Protein 8R2W (pdb70)

Sequence (580 aa):
KLPYPESADVITANMLKLTDLTPDDRKRFLLKNLVTHLHQFVRETSLTTQEWEETIFFLTATGQKCTPLRQEFILLSDVLGVSALVDAINNPPVHGGTESSVLGPFYTDDSPDLQNGDDSIASEDKGDYMYVEGRVLSTDGTPVPNATIETWETDGHGFYDTQYAVRDKPDCRGRVHADKDGHFGYRAVVPVAYPIPGDGPVGNLLLATGRHNMRPNHLHMMVEAPGFRKLTSAWYPEGDEWLESDAVFGVKKSLVVGLSEVRDEAEARKRGFPKGGSFKLLHRDIILVPEKLPYPESADVITANMLKLTDLTPDDRKRFLLKNLVTHLHQFVRETSLTTQEWEETIFFLTATGQKCTPLRQEFILLSDVLGVSALVDAINNPPVHGGTESSVLGPFYTDDSPDLQNGDSIASEDKGDYMYVEGRVLSTDGTPVPNATIETWETDGHGFYDTQYAVRDKPDCRGRVHADKDGHFGYRAVVPVAYPIPGDGPVGNLLLATGRHNMRPNHLHMMVEAPGFRKLTSAWYPEGDEWLESDAVFGVKKSLVVGLSEVRDEAEARKRGFPKGGSFKLLHRRDIILVPE

Secondary structure (DSSP, 8-state):
-PPP--SHHHHHHHHHHHGGG--SHHHHHHHHHHHHHHHHHHHHHT--HHHHHHHHHHHHHHHHH-BTTB-HHHHHHHHTTHHHHHHHHHS-S-SSPPPP----S---S---EEETT-BSS-SSSSSEEEEEEEEEETTS-B-SS-EEEEE---TTS--GGGSS--SS--SEEEEE--TTSEEEEEEE----EEPP-SSHHHHHHHHTT---EE---EEEEEE-TTB--EEEEEEETT-TTGGG-TT----GGGEE--EEEE-HHHHHHTT-TT-SEEEEEE--EEE-B-/------SHHHHHHHHHHHHTT--SHHHHHHHHHHHHHHHHHHHHHT--HHHHHHHHHHHHHHHHH-BTTB-HHHHHHHHTTHHHHHHHHHS-GGG-SPPP----TT--S-PPEEETT-BSS-TTSSSEEEEEEEEEETTS-B-TT-EEEEE---TTS--GGG-S--SS--SEEEEE--TTSEEEEEEE----EEPP-SSHHHHHHHHTT---EE---EEEEEE-TTB--EEEEEEETT-TTGGG-TT----GGGEE--EEE--HHHHHHTT-TT-S-EEEEE--EEE-B-

InterPro domains:
  IPR000627 Intradiol ring-cleavage dioxygenase, C-terminal [PF00775] (122-284)
  IPR007535 Catechol dioxygenase, N-terminal [PF04444] (42-113)
  IPR015889 Intradiol ring-cleavage dioxygenase, core [G3DSA:2.60.130.10] (23-324)
  IPR015889 Intradiol ring-cleavage dioxygenase, core [SSF49482] (28-308)
  IPR050770 Intradiol Ring-Cleavage Dioxygenase [PTHR33711] (30-312)

B-factor: mean 27.16, std 9.6, range [2.27, 87.19]

Radius of gyration: 29.45 Å; Cα contacts (8 Å, |Δi|>4): 1313; chains: 2; bounding box: 53×75×87 Å

Structure (mmCIF, N/CA/C/O backbone):
data_8R2W
#
_entry.id   8R2W
#
_cell.length_a   177.362
_cell.length_b   54.118
_cell.length_c   69.486
_cell.angle_alpha   90.000
_cell.angle_beta   108.385
_cell.angle_gamma   90.000
#
_symmetry.space_group_name_H-M   'C 1 2 1'
#
loop_
_entity.id
_entity.type
_entity.pdbx_description
1 polymer 'Hydroxyquinol 1,2-dioxygenase'
2 non-polymer PHOSPHATIDYLETHANOLAMINE
3 non-polymer 'FE (III) ION'
4 non-polymer 2-AMINO-2-HYDROXYMETHYL-PROPANE-1,3-DIOL
5 water water
#
loop_
_atom_site.group_PDB
_atom_site.id
_atom_site.type_symbol
_atom_site.label_atom_id
_atom_site.label_alt_id
_atom_site.label_comp_id
_atom_site.label_asym_id
_atom_site.label_entity_id
_atom_site.label_seq_id
_atom_site.pdbx_PDB_ins_code
_atom_site.Cartn_x
_atom_site.Cartn_y
_atom_site.Cartn_z
_atom_site.occupancy
_atom_site.B_iso_or_equiv
_atom_site.auth_seq_id
_atom_site.auth_comp_id
_atom_site.auth_asym_id
_atom_site.auth_atom_id
_atom_site.pdbx_PDB_model_num
ATOM 1 N N . LYS A 1 20 ? 58.533 7.321 64.945 1.000 61.465 20 LYS A N 1
ATOM 2 C CA . LYS A 1 20 ? 58.767 6.499 63.724 1.000 61.645 20 LYS A CA 1
ATOM 3 C C . LYS A 1 20 ? 60.028 7.029 63.028 1.000 55.067 20 LYS A C 1
ATOM 4 O O . LYS A 1 20 ? 61.117 6.804 63.557 1.000 61.441 20 LYS A O 1
ATOM 10 N N . LEU A 1 21 ? 59.912 7.781 61.912 1.000 39.752 21 LEU A N 1
ATOM 11 C CA . LEU A 1 21 ? 61.018 7.884 60.962 1.000 34.331 21 LEU A CA 1
ATOM 12 C C . LEU A 1 21 ? 61.865 9.138 61.225 1.000 31.764 21 LEU A C 1
ATOM 13 O O . LEU A 1 21 ? 61.365 10.227 61.569 1.000 30.129 21 LEU A O 1
ATOM 18 N N . PRO A 1 22 ? 63.193 9.039 60.992 1.000 29.247 22 PRO A N 1
ATOM 19 C CA . PRO A 1 22 ? 64.087 10.175 61.190 1.000 27.867 22 PRO A CA 1
ATOM 20 C C . PRO A 1 22 ? 63.760 11.298 60.214 1.000 26.656 22 PRO A C 1
ATOM 21 O O . PRO A 1 22 ? 63.133 11.090 59.165 1.000 25.116 22 PRO A O 1
ATOM 25 N N . TYR A 1 23 ? 64.161 12.520 60.559 1.000 27.442 23 TYR A N 1
ATOM 26 C CA . TYR A 1 23 ? 63.962 13.625 59.641 1.000 27.490 23 TYR A CA 1
ATOM 27 C C . TYR A 1 23 ? 64.747 13.353 58.365 1.000 25.588 23 TYR A C 1
ATOM 28 O O . TYR A 1 23 ? 65.869 12.861 58.405 1.000 27.142 23 TYR A O 1
ATOM 37 N N . PRO A 1 24 ? 64.160 13.682 57.192 1.000 25.509 24 PRO A N 1
ATOM 38 C CA . PRO A 1 24 ? 64.804 13.419 55.902 1.000 25.735 24 PRO A CA 1
ATOM 39 C C . PRO A 1 24 ? 65.941 14.399 55.626 1.000 25.905 24 PRO A C 1
ATOM 40 O O . PRO A 1 24 ? 65.865 15.257 54.760 1.000 26.659 24 PRO A O 1
ATOM 44 N N . GLU A 1 25 ? 67.035 14.222 56.365 1.000 27.703 25 GLU A N 1
ATOM 45 C CA . GLU A 1 25 ? 68.148 15.164 56.386 1.000 28.916 25 GLU A CA 1
ATOM 46 C C . GLU A 1 25 ? 69.105 14.958 55.211 1.000 31.018 25 GLU A C 1
ATOM 47 O O . GLU A 1 25 ? 69.876 15.865 54.893 1.000 35.470 25 GLU A O 1
ATOM 53 N N . SER A 1 26 ? 69.132 13.756 54.627 1.000 29.263 26 SER A N 1
ATOM 54 C CA . SER A 1 26 ? 70.095 13.387 53.592 1.000 24.545 26 SER A CA 1
ATOM 55 C C . SER A 1 26 ? 69.371 12.570 52.528 1.000 23.653 26 SER A C 1
ATOM 56 O O . SER A 1 26 ? 68.294 12.051 52.770 1.000 21.494 26 SER A O 1
ATOM 59 N N . ALA A 1 27 ? 70.039 12.376 51.404 1.000 23.956 27 ALA A N 1
ATOM 60 C CA . ALA A 1 27 ? 69.494 11.619 50.290 1.000 22.432 27 ALA A CA 1
ATOM 61 C C . ALA A 1 27 ? 69.234 10.175 50.705 1.000 22.976 27 ALA A C 1
ATOM 62 O O . ALA A 1 27 ? 68.211 9.591 50.404 1.000 23.161 27 ALA A O 1
ATOM 64 N N . ASP A 1 28 ? 70.193 9.573 51.429 1.000 22.973 28 ASP A N 1
ATOM 65 C CA . ASP A 1 28 ? 70.036 8.208 51.883 1.000 23.380 28 ASP A CA 1
ATOM 66 C C . ASP A 1 28 ? 68.786 8.058 52.743 1.000 22.962 28 ASP A C 1
ATOM 67 O O . ASP A 1 28 ? 68.073 7.068 52.604 1.000 21.637 28 ASP A O 1
ATOM 72 N N . VAL A 1 29 ? 68.566 8.983 53.683 1.000 22.266 29 VAL A N 1
ATOM 73 C CA . VAL A 1 29 ? 67.418 8.899 54.581 1.000 21.584 29 VAL A CA 1
ATOM 74 C C . VAL A 1 29 ? 66.111 9.118 53.801 1.000 20.055 29 VAL A C 1
ATOM 75 O O . VAL A 1 29 ? 65.090 8.512 54.113 1.000 22.208 29 VAL A O 1
ATOM 79 N N . ILE A 1 30 ? 66.086 10.03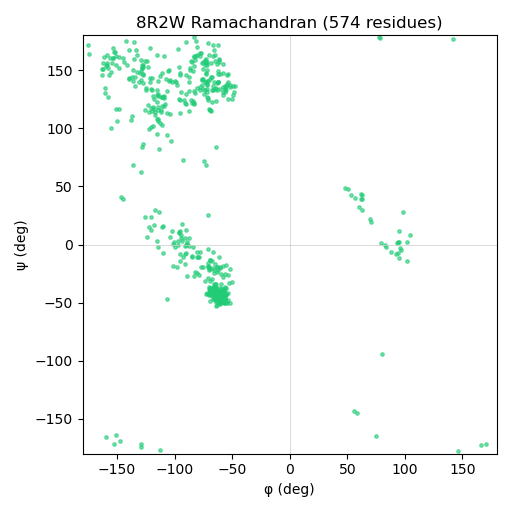1 52.832 1.000 20.256 30 ILE A N 1
ATOM 80 C CA . ILE A 1 30 ? 64.870 10.275 52.045 1.000 18.879 30 ILE A CA 1
ATOM 81 C C . ILE A 1 30 ? 64.427 8.967 51.377 1.000 19.846 30 ILE A C 1
ATOM 82 O O . ILE A 1 30 ? 63.258 8.547 51.487 1.000 18.938 30 ILE A O 1
ATOM 87 N N . THR A 1 31 ? 65.378 8.309 50.710 1.000 19.264 31 THR A N 1
ATOM 88 C CA . THR A 1 31 ? 65.101 7.048 50.026 1.000 20.805 31 THR A CA 1
ATOM 89 C C . THR A 1 31 ? 64.680 5.974 51.015 1.000 21.203 31 THR A C 1
ATOM 90 O O . THR A 1 31 ? 63.685 5.281 50.815 1.000 21.490 31 THR A O 1
ATOM 94 N N . ALA A 1 32 ? 65.413 5.816 52.125 1.000 21.217 32 ALA A N 1
ATOM 95 C CA . ALA A 1 32 ? 65.062 4.790 53.094 1.000 21.998 32 ALA A CA 1
ATOM 96 C C . ALA A 1 32 ? 63.675 5.021 53.680 1.000 21.542 32 ALA A C 1
ATOM 97 O O . ALA A 1 32 ? 62.910 4.076 53.877 1.000 21.951 32 ALA A O 1
ATOM 99 N N . ASN A 1 33 ? 63.353 6.288 53.987 1.000 20.858 33 ASN A N 1
ATOM 100 C CA . ASN A 1 33 ? 62.040 6.612 54.513 1.000 19.436 33 ASN A CA 1
ATOM 101 C C . ASN A 1 33 ? 60.927 6.295 53.503 1.000 19.608 33 ASN A C 1
ATOM 102 O O . ASN A 1 33 ? 59.904 5.737 53.882 1.000 21.391 33 ASN A O 1
ATOM 107 N N . MET A 1 34 ? 61.082 6.720 52.259 1.000 19.119 34 MET A N 1
ATOM 108 C CA . MET A 1 34 ? 60.072 6.453 51.238 1.000 18.944 34 MET A CA 1
ATOM 109 C C . MET A 1 34 ? 59.900 4.939 51.036 1.000 19.789 34 MET A C 1
ATOM 110 O O . MET A 1 34 ? 58.778 4.448 50.956 1.000 21.242 34 MET A O 1
ATOM 115 N N . LEU A 1 35 ? 61.010 4.203 51.022 1.000 21.341 35 LEU A N 1
ATOM 116 C CA . LEU A 1 35 ? 60.898 2.760 50.833 1.000 22.309 35 LEU A CA 1
ATOM 117 C C . LEU A 1 35 ? 60.183 2.157 52.035 1.000 21.440 35 LEU A C 1
ATOM 118 O O . LEU A 1 35 ? 59.363 1.250 51.896 1.000 23.943 35 LEU A O 1
ATOM 123 N N . LYS A 1 36 ? 60.501 2.617 53.250 1.000 21.664 36 LYS A N 1
ATOM 124 C CA . LYS A 1 36 ? 59.804 2.102 54.425 1.000 22.393 36 LYS A CA 1
ATOM 125 C C . LYS A 1 36 ? 58.293 2.353 54.313 1.000 23.019 36 LYS A C 1
ATOM 126 O O . LYS A 1 36 ? 57.462 1.516 54.631 1.000 22.175 36 LYS A O 1
ATOM 132 N N . LEU A 1 37 ? 57.898 3.527 53.824 1.000 20.894 37 LEU A N 1
ATOM 133 C CA . LEU A 1 37 ? 56.482 3.866 53.742 1.000 23.083 37 LEU A CA 1
ATOM 134 C C . LEU A 1 37 ? 55.719 3.000 52.731 1.000 21.940 37 LEU A C 1
ATOM 135 O O . LEU A 1 37 ? 54.496 2.889 52.861 1.000 23.483 37 LEU A O 1
ATOM 140 N N . THR A 1 38 ? 56.412 2.368 51.776 1.000 23.150 38 THR A N 1
ATOM 141 C CA . THR A 1 38 ? 55.752 1.473 50.825 1.000 23.104 38 THR A CA 1
ATOM 142 C C . THR A 1 38 ? 55.029 0.351 51.573 1.000 22.151 38 THR A C 1
ATOM 143 O O . THR A 1 38 ? 54.038 -0.178 51.068 1.000 22.389 38 THR A O 1
ATOM 147 N N . ASP A 1 39 ? 55.518 -0.017 52.769 1.000 22.163 39 ASP A N 1
ATOM 148 C CA . ASP A 1 39 ? 54.901 -1.049 53.582 1.000 23.414 39 ASP A CA 1
ATOM 149 C C . ASP A 1 39 ? 53.412 -0.782 53.818 1.000 23.681 39 ASP A C 1
ATOM 150 O O . ASP A 1 39 ? 52.666 -1.699 54.129 1.000 25.905 39 ASP A O 1
ATOM 155 N N . LEU A 1 40 ? 52.986 0.488 53.767 1.000 22.160 40 LEU A N 1
ATOM 156 C CA . LEU A 1 40 ? 51.611 0.829 54.108 1.000 22.294 40 LEU A CA 1
ATOM 157 C C . LEU A 1 40 ? 50.638 0.546 52.974 1.000 21.475 40 LEU A C 1
ATOM 158 O O . LEU A 1 40 ? 49.438 0.659 53.200 1.000 22.813 40 LEU A O 1
ATOM 163 N N . THR A 1 41 ? 51.133 0.244 51.776 1.000 20.600 41 THR A N 1
ATOM 164 C CA . THR A 1 41 ? 50.285 -0.016 50.627 1.000 20.621 41 THR A CA 1
ATOM 165 C C . THR A 1 41 ? 49.556 -1.351 50.817 1.000 24.196 41 THR A C 1
ATOM 166 O O . THR A 1 41 ? 50.203 -2.382 50.987 1.000 23.507 41 THR A O 1
ATOM 170 N N . PRO A 1 42 ? 48.210 -1.392 50.902 1.000 23.294 42 PRO A N 1
ATOM 171 C CA . PRO A 1 42 ? 47.557 -2.654 51.262 1.000 25.160 42 PRO A CA 1
ATOM 172 C C . PRO A 1 42 ? 47.606 -3.741 50.181 1.000 24.593 42 PRO A C 1
ATOM 173 O O . PRO A 1 42 ? 47.733 -4.925 50.539 1.000 24.986 42 PRO A O 1
ATOM 177 N N . ASP A 1 43 ? 47.389 -3.390 48.922 1.000 22.709 43 ASP A N 1
ATOM 178 C CA . ASP A 1 43 ? 47.355 -4.354 47.830 1.000 22.543 43 ASP A CA 1
ATOM 179 C C . ASP A 1 43 ? 48.767 -4.885 47.563 1.000 21.545 43 ASP A C 1
ATOM 180 O O . ASP A 1 43 ? 49.670 -4.111 47.296 1.000 21.364 43 ASP A O 1
ATOM 185 N N . ASP A 1 44 ? 48.929 -6.235 47.568 1.000 21.518 44 ASP A N 1
ATOM 186 C CA . ASP A 1 44 ? 50.263 -6.800 47.398 1.000 21.599 44 ASP A CA 1
ATOM 187 C C . ASP A 1 44 ? 50.911 -6.357 46.087 1.000 20.284 44 ASP A C 1
ATOM 188 O O . ASP A 1 44 ? 52.098 -6.009 46.063 1.000 20.078 44 ASP A O 1
ATOM 193 N N . ARG A 1 45 ? 50.180 -6.419 44.967 1.000 18.971 45 ARG A N 1
ATOM 194 C CA . ARG A 1 45 ? 50.752 -6.109 43.674 1.000 19.434 45 ARG A CA 1
ATOM 195 C C . ARG A 1 45 ? 51.120 -4.621 43.619 1.000 19.586 45 ARG A C 1
ATOM 196 O O . ARG A 1 45 ? 52.177 -4.266 43.108 1.000 19.877 45 ARG A O 1
ATOM 204 N N . LYS A 1 46 ? 50.226 -3.743 44.114 1.000 18.738 46 LYS A N 1
ATOM 205 C CA . LYS A 1 46 ? 50.505 -2.304 44.041 1.000 18.711 46 LYS A CA 1
ATOM 206 C C . LYS A 1 46 ? 51.728 -1.963 44.909 1.000 18.079 46 LYS A C 1
ATOM 207 O O . LYS A 1 46 ? 52.528 -1.109 44.528 1.000 19.301 46 LYS A O 1
ATOM 213 N N . ARG A 1 47 ? 51.866 -2.634 46.043 1.000 18.165 47 ARG A N 1
ATOM 214 C CA . ARG A 1 47 ? 52.983 -2.425 46.941 1.000 18.672 47 ARG A CA 1
ATOM 215 C C . ARG A 1 47 ? 54.293 -2.767 46.210 1.000 20.116 47 ARG A C 1
ATOM 216 O O . ARG A 1 47 ? 55.299 -2.074 46.352 1.000 19.349 47 ARG A O 1
ATOM 224 N N . PHE A 1 48 ? 54.323 -3.947 45.561 1.000 19.438 48 PHE A N 1
ATOM 225 C CA . PHE A 1 48 ? 55.471 -4.358 44.767 1.000 19.139 48 PHE A CA 1
ATOM 226 C C . PHE A 1 48 ? 55.800 -3.361 43.662 1.000 18.235 48 PHE A C 1
ATOM 227 O O . PHE A 1 48 ? 56.956 -2.984 43.438 1.000 18.043 48 PHE A O 1
ATOM 235 N N . LEU A 1 49 ? 54.786 -2.913 42.910 1.000 17.338 49 LEU A N 1
ATOM 236 C CA . LEU A 1 49 ? 54.998 -1.914 41.876 1.000 17.653 49 LEU A CA 1
ATOM 237 C C . LEU A 1 49 ? 55.567 -0.616 42.449 1.000 17.082 49 LEU A C 1
ATOM 238 O O . LEU A 1 49 ? 56.525 -0.067 41.910 1.000 17.152 49 LEU A O 1
ATOM 243 N N . LEU A 1 50 ? 55.028 -0.174 43.579 1.000 17.067 50 LEU A N 1
ATOM 244 C CA . LEU A 1 50 ? 55.501 1.053 44.205 1.000 17.274 50 LEU A CA 1
ATOM 245 C C . LEU A 1 50 ? 56.952 0.912 44.700 1.000 16.988 50 LEU A C 1
ATOM 246 O O . LEU A 1 50 ? 57.763 1.830 44.482 1.000 16.509 50 LEU A O 1
ATOM 251 N N . LYS A 1 51 ? 57.266 -0.176 45.382 1.000 17.768 51 LYS A N 1
ATOM 252 C CA . LYS A 1 51 ? 58.647 -0.440 45.829 1.000 18.002 51 LYS A CA 1
ATOM 253 C C . LYS A 1 51 ? 59.600 -0.312 44.621 1.000 18.660 51 LYS A C 1
ATOM 254 O O . LYS A 1 51 ? 60.649 0.332 44.704 1.000 18.750 51 LYS A O 1
ATOM 260 N N . ASN A 1 52 ? 59.288 -0.971 43.503 1.000 18.426 52 ASN A N 1
ATOM 261 C CA . ASN A 1 52 ? 60.135 -0.977 42.322 1.000 18.531 52 ASN A CA 1
ATOM 262 C C . ASN A 1 52 ? 60.211 0.437 41.747 1.000 17.745 52 ASN A C 1
ATOM 263 O O . ASN A 1 52 ? 61.265 0.843 41.258 1.000 17.942 52 ASN A O 1
ATOM 268 N N . LEU A 1 53 ? 59.063 1.138 41.708 1.000 16.802 53 LEU A N 1
ATOM 269 C CA . LEU A 1 53 ? 59.039 2.485 41.151 1.000 16.510 53 LEU A CA 1
ATOM 270 C C . LEU A 1 53 ? 59.965 3.402 41.948 1.000 17.536 53 LEU A C 1
ATOM 271 O O . LEU A 1 53 ? 60.776 4.100 41.349 1.000 18.039 53 LEU A O 1
ATOM 276 N N . VAL A 1 54 ? 59.813 3.414 43.270 1.000 17.632 54 VAL A N 1
ATOM 277 C CA . VAL A 1 54 ? 60.641 4.284 44.119 1.000 17.505 54 VAL A CA 1
ATOM 278 C C . VAL A 1 54 ? 62.108 3.945 43.907 1.000 18.276 54 VAL A C 1
ATOM 279 O O . VAL A 1 54 ? 62.955 4.842 43.778 1.000 19.295 54 VAL A O 1
ATOM 283 N N . THR A 1 55 ? 62.427 2.646 43.905 1.000 16.903 55 THR A N 1
ATOM 284 C CA . THR A 1 55 ? 63.802 2.213 43.815 1.000 18.044 55 THR A CA 1
ATOM 285 C C . THR A 1 55 ? 64.416 2.791 42.541 1.000 18.245 55 THR A C 1
ATOM 286 O O . THR A 1 55 ? 65.504 3.396 42.566 1.000 18.298 55 THR A O 1
ATOM 290 N N . HIS A 1 56 ? 63.728 2.627 41.413 1.000 17.763 56 HIS A N 1
ATOM 291 C CA . HIS A 1 56 ? 64.242 3.102 40.154 1.000 17.822 56 HIS A CA 1
ATOM 292 C C . HIS A 1 56 ? 64.244 4.626 40.046 1.000 17.694 56 HIS A C 1
ATOM 293 O O . HIS A 1 56 ? 65.199 5.182 39.492 1.000 18.027 56 HIS A O 1
ATOM 300 N N . LEU A 1 57 ? 63.169 5.316 40.481 1.000 17.216 57 LEU A N 1
ATOM 301 C CA . LEU A 1 57 ? 63.140 6.779 40.423 1.000 17.561 57 LEU A CA 1
ATOM 302 C C . LEU A 1 57 ? 64.328 7.364 41.196 1.000 17.709 57 LEU A C 1
ATOM 303 O O . LEU A 1 57 ? 65.032 8.262 40.703 1.000 17.910 57 LEU A O 1
ATOM 308 N N . HIS A 1 58 ? 64.526 6.880 42.419 1.000 15.752 58 HIS A N 1
ATOM 309 C CA . HIS A 1 58 ? 65.562 7.418 43.286 1.000 16.249 58 HIS A CA 1
ATOM 310 C C . HIS A 1 58 ? 66.928 7.074 42.715 1.000 18.580 58 HIS A C 1
ATOM 311 O O . HIS A 1 58 ? 67.816 7.934 42.722 1.000 17.852 58 HIS A O 1
ATOM 318 N N . GLN A 1 59 ? 67.113 5.859 42.204 1.000 19.332 59 GLN A N 1
ATOM 319 C CA . GLN A 1 59 ? 68.414 5.512 41.608 1.000 18.802 59 GLN A CA 1
ATOM 320 C C . GLN A 1 59 ? 68.723 6.407 40.411 1.000 19.218 59 GLN A C 1
ATOM 321 O O . GLN A 1 59 ? 69.835 6.903 40.244 1.000 20.280 59 GLN A O 1
ATOM 327 N N . PHE A 1 60 ? 67.733 6.626 39.542 1.000 17.493 60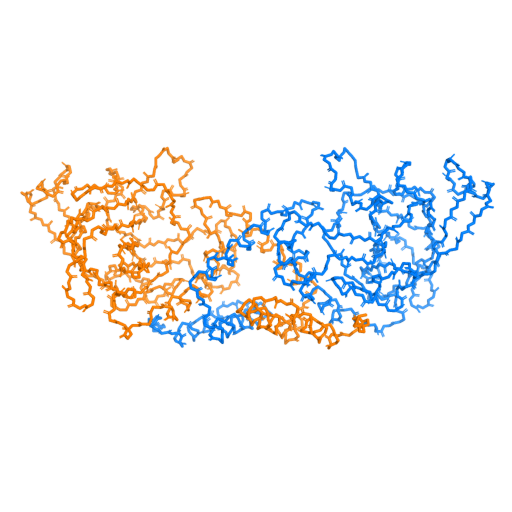 PHE A N 1
ATOM 328 C CA . PHE A 1 60 ? 67.912 7.488 38.389 1.000 17.368 60 PHE A CA 1
ATOM 329 C C . PHE A 1 60 ? 68.375 8.880 38.825 1.000 18.856 60 PHE A C 1
ATOM 330 O O . PHE A 1 60 ? 69.348 9.389 38.299 1.000 20.609 60 PHE A O 1
ATOM 338 N N . VAL A 1 61 ? 67.710 9.458 39.815 1.000 18.374 61 VAL A N 1
ATOM 339 C CA . VAL A 1 61 ? 68.070 10.806 40.261 1.000 18.382 61 VAL A CA 1
ATOM 340 C C . VAL A 1 61 ? 69.485 10.818 40.837 1.000 19.584 61 VAL A C 1
ATOM 341 O O . VAL A 1 61 ? 70.288 11.687 40.490 1.000 21.077 61 VAL A O 1
ATOM 345 N N . ARG A 1 62 ? 69.832 9.825 41.661 1.000 19.965 62 ARG A N 1
ATOM 346 C CA . ARG A 1 62 ? 71.158 9.787 42.261 1.000 21.931 62 ARG A CA 1
ATOM 347 C C . ARG A 1 62 ? 72.245 9.532 41.217 1.000 21.558 62 ARG A C 1
ATOM 348 O O . ARG A 1 62 ? 73.317 10.155 41.287 1.000 22.620 62 ARG A O 1
ATOM 356 N N . GLU A 1 63 ? 72.036 8.580 40.300 1.000 20.084 63 GLU A N 1
ATOM 357 C CA . GLU A 1 63 ? 73.026 8.211 39.297 1.000 19.492 63 GLU A CA 1
ATOM 358 C C . GLU A 1 63 ? 73.306 9.384 38.353 1.000 20.517 63 GLU A C 1
ATOM 359 O O . GLU A 1 63 ? 74.454 9.542 37.907 1.000 20.715 63 GLU A O 1
ATOM 365 N N . THR A 1 64 ? 72.270 10.165 38.027 1.000 20.134 64 THR A N 1
ATOM 366 C CA . THR A 1 64 ? 72.418 11.250 37.077 1.000 19.934 64 THR A CA 1
ATOM 367 C C . THR A 1 64 ? 72.746 12.580 37.756 1.000 18.987 64 THR A C 1
ATOM 368 O O . THR A 1 64 ? 73.121 13.516 37.042 1.000 19.501 64 THR A O 1
ATOM 372 N N . SER A 1 65 ? 72.639 12.677 39.098 1.000 17.961 65 SER A N 1
ATOM 373 C CA . SER A 1 65 ? 72.739 13.953 39.772 1.000 18.848 65 SER A CA 1
ATOM 374 C C . SER A 1 65 ? 71.855 15.005 39.094 1.000 18.404 65 SER A C 1
ATOM 375 O O . SER A 1 65 ? 72.269 16.125 38.799 1.000 19.360 65 SER A O 1
ATOM 378 N N . LEU A 1 66 ? 70.591 14.622 38.846 1.000 19.510 66 LEU A N 1
ATOM 379 C CA . LEU A 1 66 ? 69.643 15.496 38.175 1.000 19.164 66 LEU A CA 1
ATOM 380 C C . LEU A 1 66 ? 69.631 16.880 38.817 1.000 19.153 66 LEU A C 1
ATOM 381 O O . LEU A 1 66 ? 69.515 16.994 40.037 1.000 19.520 66 LEU A O 1
ATOM 386 N N . THR A 1 67 ? 69.782 17.908 37.981 1.000 19.028 67 THR A N 1
ATOM 387 C CA . THR A 1 67 ? 69.822 19.284 38.457 1.000 19.162 67 THR A CA 1
ATOM 388 C C . THR A 1 67 ? 68.412 19.816 38.721 1.000 20.931 67 THR A C 1
ATOM 389 O O . THR A 1 67 ? 67.404 19.319 38.197 1.000 19.529 67 THR A O 1
ATOM 393 N N . THR A 1 68 ? 68.385 20.907 39.483 1.000 20.327 68 THR A N 1
ATOM 394 C CA . THR A 1 68 ? 67.126 21.592 39.740 1.000 22.234 68 THR A CA 1
ATOM 395 C C . THR A 1 68 ? 66.462 21.973 38.418 1.000 19.694 68 THR A C 1
ATOM 396 O O . THR A 1 68 ? 65.262 21.725 38.195 1.000 21.398 68 THR A O 1
ATOM 400 N N . GLN A 1 69 ? 67.237 22.554 37.491 1.000 20.529 69 GLN A N 1
ATOM 401 C CA . GLN A 1 69 ? 66.691 22.991 36.219 1.000 21.909 69 GLN A CA 1
ATOM 402 C C . GLN A 1 69 ? 66.186 21.802 35.387 1.000 19.305 69 GLN A C 1
ATOM 403 O O . GLN A 1 69 ? 65.163 21.874 34.713 1.000 19.987 69 GLN A O 1
ATOM 409 N N . GLU A 1 70 ? 66.911 20.681 35.376 1.000 19.187 70 GLU A N 1
ATOM 410 C CA . GLU A 1 70 ? 66.477 19.493 34.661 1.000 18.678 70 GLU A CA 1
ATOM 411 C C . GLU A 1 70 ? 65.185 18.950 35.260 1.000 18.049 70 GLU A C 1
ATOM 412 O O . GLU A 1 70 ? 64.297 18.509 34.547 1.000 19.233 70 GLU A O 1
ATOM 418 N N . TRP A 1 71 ? 65.040 18.989 36.578 1.000 17.775 71 TRP A N 1
ATOM 419 C CA . TRP A 1 71 ? 63.801 18.590 37.237 1.000 18.058 71 TRP A CA 1
ATOM 420 C C . TRP A 1 71 ? 62.654 19.496 36.792 1.000 18.440 71 TRP A C 1
ATOM 421 O O . TRP A 1 71 ? 61.605 18.985 36.402 1.000 18.535 71 TRP A O 1
ATOM 432 N N . GLU A 1 72 ? 62.860 20.835 36.826 1.000 19.107 72 GLU A N 1
ATOM 433 C CA . GLU A 1 72 ? 61.835 21.774 36.391 1.000 19.000 72 GLU A CA 1
ATOM 434 C C . GLU A 1 72 ? 61.403 21.461 34.952 1.000 20.312 72 GLU A C 1
ATOM 435 O O . GLU A 1 72 ? 60.205 21.452 34.631 1.000 19.357 72 GLU A O 1
ATOM 441 N N . GLU A 1 73 ? 62.379 21.203 34.089 1.000 19.270 73 GLU A N 1
ATOM 442 C CA . GLU A 1 73 ? 62.119 20.990 32.673 1.000 20.608 73 GLU A CA 1
ATOM 443 C C . GLU A 1 73 ? 61.309 19.717 32.493 1.000 19.805 73 GLU A C 1
ATOM 444 O O . GLU A 1 73 ? 60.471 19.626 31.588 1.000 19.777 73 GLU A O 1
ATOM 450 N N . THR A 1 74 ? 61.555 18.731 33.349 1.000 18.449 74 THR A N 1
ATOM 451 C CA . THR A 1 74 ? 60.872 17.450 33.290 1.000 17.952 74 THR A CA 1
ATOM 452 C C . THR A 1 74 ? 59.429 17.604 33.744 1.000 16.712 74 THR A C 1
ATOM 453 O O . THR A 1 74 ? 58.512 17.128 33.090 1.000 18.028 74 THR A O 1
ATOM 457 N N . ILE A 1 75 ? 59.225 18.375 34.806 1.000 18.550 75 ILE A N 1
ATOM 458 C CA . ILE A 1 75 ? 57.879 18.713 35.259 1.000 18.269 75 ILE A CA 1
ATOM 459 C C . ILE A 1 75 ? 57.102 19.396 34.130 1.000 18.390 75 ILE A C 1
ATOM 460 O O . ILE A 1 75 ? 55.941 19.078 33.858 1.000 17.821 75 ILE A O 1
ATOM 465 N N . PHE A 1 76 ? 57.710 20.387 33.486 1.000 17.963 76 PHE A N 1
ATOM 466 C CA . PHE A 1 76 ? 57.070 21.112 32.409 1.000 19.217 76 PHE A CA 1
ATOM 467 C C . PHE A 1 76 ? 56.701 20.165 31.270 1.000 18.612 76 PHE A C 1
ATOM 468 O O . PHE A 1 76 ? 55.609 20.221 30.710 1.000 18.584 76 PHE A O 1
ATOM 476 N N . PHE A 1 77 ? 57.644 19.291 30.891 1.000 18.063 77 PHE A N 1
ATOM 477 C CA . PHE A 1 77 ? 57.420 18.385 29.762 1.000 17.195 77 PHE A CA 1
ATOM 478 C C . PHE A 1 77 ? 56.259 17.434 30.066 1.000 15.816 77 PHE A C 1
ATOM 479 O O . PHE A 1 77 ? 55.397 17.212 29.215 1.000 17.752 77 PHE A O 1
ATOM 487 N N . LEU A 1 78 ? 56.246 16.835 31.252 1.000 15.984 78 LEU A N 1
ATOM 488 C CA . LEU A 1 78 ? 55.218 15.876 31.594 1.000 15.888 78 LEU A CA 1
ATOM 489 C C . LEU A 1 78 ? 53.858 16.582 31.663 1.000 15.897 78 LEU A C 1
ATOM 490 O O . LEU A 1 78 ? 52.849 15.995 31.259 1.000 16.373 78 LEU A O 1
ATOM 495 N N . THR A 1 79 ? 53.834 17.800 32.224 1.000 15.802 79 THR A N 1
ATOM 496 C CA . THR A 1 79 ? 52.606 18.570 32.286 1.000 16.170 79 THR A CA 1
ATOM 497 C C . THR A 1 79 ? 52.053 18.835 30.890 1.000 17.279 79 THR A C 1
ATOM 498 O O . THR A 1 79 ? 50.865 18.590 30.601 1.000 18.354 79 THR A O 1
ATOM 502 N N . ALA A 1 80 ? 52.939 19.317 30.002 1.000 17.830 80 ALA A N 1
ATOM 503 C CA . ALA A 1 80 ? 52.547 19.601 28.632 1.000 17.693 80 ALA A CA 1
ATOM 504 C C . ALA A 1 80 ? 52.052 18.346 27.915 1.000 18.276 80 ALA A C 1
ATOM 505 O O . ALA A 1 80 ? 51.117 18.418 27.103 1.000 18.723 80 ALA A O 1
ATOM 507 N N . THR A 1 81 ? 52.687 17.220 28.191 1.000 16.456 81 THR A N 1
ATOM 508 C CA . THR A 1 81 ? 52.299 15.950 27.579 1.000 16.492 81 THR A CA 1
ATOM 509 C C . THR A 1 81 ? 50.855 15.629 27.976 1.000 17.457 81 THR A C 1
ATOM 510 O O . THR A 1 81 ? 50.022 15.317 27.123 1.000 18.741 81 THR A O 1
ATOM 514 N N . GLY A 1 82 ? 50.543 15.691 29.292 1.000 17.874 82 GLY A N 1
ATOM 515 C CA . GLY A 1 82 ? 49.182 15.404 29.730 1.000 17.598 82 GLY A CA 1
ATOM 516 C C . GLY A 1 82 ? 48.181 16.394 29.142 1.000 17.613 82 GLY A C 1
ATOM 517 O O . GLY A 1 82 ? 47.062 15.997 28.714 1.000 17.965 82 GLY A O 1
ATOM 518 N N . GLN A 1 83 ? 48.537 17.674 29.092 1.000 17.068 83 GLN A N 1
ATOM 519 C CA . GLN A 1 83 ? 47.641 18.706 28.583 1.000 19.383 83 GLN A CA 1
ATOM 520 C C . GLN A 1 83 ? 47.408 18.594 27.074 1.000 20.316 83 GLN A C 1
ATOM 521 O O . GLN A 1 83 ? 46.434 19.161 26.553 1.000 21.983 83 GLN A O 1
ATOM 527 N N . LYS A 1 84 ? 48.314 17.926 26.351 1.000 18.012 84 LYS A N 1
ATOM 528 C CA . LYS A 1 84 ? 48.156 17.716 24.916 1.000 19.534 84 LYS A CA 1
ATOM 529 C C . LYS A 1 84 ? 47.143 16.622 24.630 1.000 19.878 84 LYS A C 1
ATOM 530 O O . LYS A 1 84 ? 46.642 16.531 23.508 1.000 22.288 84 LYS A O 1
ATOM 536 N N . CYS A 1 85 ? 46.857 15.764 25.610 1.000 19.439 85 CYS A N 1
ATOM 537 C CA . CYS A 1 85 ? 45.992 14.612 25.416 1.000 19.144 85 CYS A CA 1
ATOM 538 C C . CYS A 1 85 ? 44.533 15.048 25.293 1.000 19.722 85 CYS A C 1
ATOM 539 O O . CYS A 1 85 ? 44.078 15.912 26.016 1.000 21.494 85 CYS A O 1
ATOM 542 N N . THR A 1 86 ? 43.823 14.386 24.361 1.000 22.522 86 THR A N 1
ATOM 543 C CA . THR A 1 86 ? 42.378 14.561 24.177 1.000 24.587 86 THR A CA 1
ATOM 544 C C . THR A 1 86 ? 41.756 13.181 24.008 1.000 24.551 86 THR A C 1
ATOM 545 O O . THR A 1 86 ? 42.483 12.198 23.937 1.000 24.727 86 THR A O 1
ATOM 549 N N . PRO A 1 87 ? 40.398 13.057 23.936 1.000 27.008 87 PRO A N 1
ATOM 550 C CA . PRO A 1 87 ? 39.766 11.754 23.728 1.000 30.498 87 PRO A CA 1
ATOM 551 C C . PRO A 1 87 ? 40.212 11.050 22.448 1.000 30.048 87 PRO A C 1
ATOM 552 O O . PRO A 1 87 ? 40.024 9.831 22.315 1.000 33.421 87 PRO A O 1
ATOM 556 N N . LEU A 1 88 ? 40.791 11.833 21.533 1.000 29.321 88 LEU A N 1
ATOM 557 C CA . LEU A 1 88 ? 41.194 11.328 20.231 1.000 29.800 88 LEU A CA 1
ATOM 558 C C . LEU A 1 88 ? 42.702 11.321 19.977 1.000 28.942 88 LEU A C 1
ATOM 559 O O . LEU A 1 88 ? 43.122 10.754 18.962 1.000 28.719 88 LEU A O 1
ATOM 564 N N . ARG A 1 89 ? 43.528 11.802 20.924 1.000 23.772 89 ARG A N 1
ATOM 565 C CA . ARG A 1 89 ? 44.973 11.815 20.716 1.000 22.953 89 ARG A CA 1
ATOM 566 C C . ARG A 1 89 ? 45.652 11.637 22.072 1.000 19.830 89 ARG A C 1
ATOM 567 O O . ARG A 1 89 ? 45.521 12.517 22.929 1.000 18.779 89 ARG A O 1
ATOM 575 N N . GLN A 1 90 ? 46.375 10.527 22.204 1.000 21.519 90 GLN A N 1
ATOM 576 C CA . GLN A 1 90 ? 46.954 10.168 23.482 1.000 18.153 90 GLN A CA 1
ATOM 577 C C . GLN A 1 90 ? 48.464 10.418 23.409 1.000 16.786 90 GLN A C 1
ATOM 578 O O . GLN A 1 90 ? 49.214 9.533 23.023 1.000 17.922 90 GLN A O 1
ATOM 584 N N . GLU A 1 91 ? 48.891 11.607 23.855 1.000 17.837 91 GLU A N 1
ATOM 585 C CA . GLU A 1 91 ? 50.292 12.010 23.784 1.000 18.631 91 GLU A CA 1
ATOM 586 C C . GLU A 1 91 ? 51.123 11.213 24.784 1.000 17.085 91 GLU A C 1
ATOM 587 O O . GLU A 1 91 ? 52.294 10.931 24.501 1.000 18.582 91 GLU A O 1
ATOM 593 N N . PHE A 1 92 ? 50.541 10.767 25.907 1.000 17.794 92 PHE A N 1
ATOM 594 C CA . PHE A 1 92 ? 51.273 9.899 26.832 1.000 15.939 92 PHE A CA 1
ATOM 595 C C . PHE A 1 92 ? 51.486 8.500 26.232 1.000 17.838 92 PHE A C 1
ATOM 596 O O . PHE A 1 92 ? 52.548 7.910 26.372 1.000 16.088 92 PHE A O 1
ATOM 604 N N . ILE A 1 93 ? 50.510 7.967 25.478 1.000 16.027 93 ILE A N 1
ATOM 605 C CA . ILE A 1 93 ? 50.798 6.727 24.742 1.000 16.899 93 ILE A CA 1
ATOM 606 C C . ILE A 1 93 ? 51.927 6.965 23.753 1.000 17.163 93 ILE A C 1
ATOM 607 O O . ILE A 1 93 ? 52.833 6.124 23.638 1.000 17.770 93 ILE A O 1
ATOM 612 N N . LEU A 1 94 ? 51.877 8.062 23.003 1.000 16.857 94 LEU A N 1
ATOM 613 C CA . LEU A 1 94 ? 52.915 8.319 22.031 1.000 18.247 94 LEU A CA 1
ATOM 614 C C . LEU A 1 94 ? 54.301 8.403 22.690 1.000 15.808 94 LEU A C 1
ATOM 615 O O . LEU A 1 94 ? 55.270 7.941 22.100 1.000 17.665 94 LEU A O 1
ATOM 620 N N . LEU A 1 95 ? 54.382 9.046 23.859 1.000 16.013 95 LEU A N 1
ATOM 621 C CA . LEU A 1 95 ? 55.634 9.105 24.598 1.000 16.489 95 LEU A CA 1
ATOM 622 C C . LEU A 1 95 ? 56.131 7.705 24.967 1.000 16.529 95 LEU A C 1
ATOM 623 O O . LEU A 1 95 ? 57.311 7.368 24.780 1.000 17.349 95 LEU A O 1
ATOM 628 N N . SER A 1 96 ? 55.258 6.896 25.534 1.000 16.409 96 SER A N 1
ATOM 629 C CA . SER A 1 96 ? 55.552 5.494 25.823 1.000 15.945 96 SER A CA 1
ATOM 630 C C . SER A 1 96 ? 56.042 4.762 24.570 1.000 18.494 96 SER A C 1
ATOM 631 O O . SER A 1 96 ? 56.967 3.934 24.597 1.000 17.864 96 SER A O 1
ATOM 634 N N . ASP A 1 97 ? 55.383 5.065 23.446 1.000 17.307 97 ASP A N 1
ATOM 635 C CA . ASP A 1 97 ? 55.671 4.399 22.197 1.000 18.042 97 ASP A CA 1
ATOM 636 C C . ASP A 1 97 ? 57.102 4.691 21.726 1.000 17.375 97 ASP A C 1
ATOM 637 O O . ASP A 1 97 ? 57.864 3.779 21.392 1.000 18.729 97 ASP A O 1
ATOM 642 N N . VAL A 1 98 ? 57.470 5.969 21.640 1.000 16.654 98 VAL A N 1
ATOM 643 C CA . VAL A 1 98 ? 58.749 6.365 21.071 1.000 18.325 98 VAL A CA 1
ATOM 644 C C . VAL A 1 98 ? 59.922 5.987 21.982 1.000 17.370 98 VAL A C 1
ATOM 645 O O . VAL A 1 98 ? 61.051 5.972 21.498 1.000 17.652 98 VAL A O 1
ATOM 649 N N . LEU A 1 99 ? 59.667 5.719 23.267 1.000 18.985 99 LEU A N 1
ATOM 650 C CA . LEU A 1 99 ? 60.730 5.283 24.182 1.000 18.902 99 LEU A CA 1
ATOM 651 C C . LEU A 1 99 ? 60.800 3.757 24.285 1.000 19.278 99 LEU A C 1
ATOM 652 O O . LEU A 1 99 ? 61.580 3.219 25.055 1.000 18.430 99 LEU A O 1
ATOM 657 N N . GLY A 1 100 ? 60.022 3.026 23.497 1.000 17.147 100 GLY A N 1
ATOM 658 C CA . GLY A 1 100 ? 60.069 1.576 23.475 1.000 17.203 100 GLY A CA 1
ATOM 659 C C . GLY A 1 100 ? 59.324 0.891 24.611 1.000 17.878 100 GLY A C 1
ATOM 660 O O . GLY A 1 100 ? 59.292 -0.338 24.684 1.000 19.061 100 GLY A O 1
ATOM 661 N N . VAL A 1 101 ? 58.675 1.663 25.501 1.000 17.166 101 VAL A N 1
ATOM 662 C CA . VAL A 1 101 ? 57.970 1.087 26.610 1.000 17.959 101 VAL A CA 1
ATOM 663 C C . VAL A 1 101 ? 56.759 0.307 26.098 1.000 17.970 101 VAL A C 1
ATOM 664 O O . VAL A 1 101 ? 56.473 -0.789 26.579 1.000 17.967 101 VAL A O 1
ATOM 668 N N . SER A 1 102 ? 56.058 0.879 25.131 1.000 17.226 102 SER A N 1
ATOM 669 C CA . SER A 1 102 ? 54.827 0.251 24.648 1.000 17.801 102 SER A CA 1
ATOM 670 C C . SER A 1 102 ? 55.120 -1.110 24.019 1.000 18.237 102 SER A C 1
ATOM 671 O O . SER A 1 102 ? 54.454 -2.097 24.348 1.000 20.598 102 SER A O 1
ATOM 674 N N . ALA A 1 103 ? 56.152 -1.168 23.178 1.000 18.231 103 ALA A N 1
ATOM 675 C CA . ALA A 1 103 ? 56.561 -2.419 22.562 1.000 19.575 103 ALA A CA 1
ATOM 676 C C . ALA A 1 103 ? 57.071 -3.402 23.608 1.000 19.652 103 ALA A C 1
ATOM 677 O O . ALA A 1 103 ? 56.786 -4.588 23.494 1.000 21.319 103 ALA A O 1
ATOM 679 N N . LEU A 1 104 ? 57.781 -2.943 24.647 1.000 19.582 104 LEU A N 1
ATOM 680 C CA . LEU A 1 104 ? 58.280 -3.841 25.681 1.000 20.657 104 LEU A CA 1
ATOM 681 C C . LEU A 1 104 ? 57.097 -4.458 26.443 1.000 21.732 104 LEU A C 1
ATOM 682 O O . LEU A 1 104 ? 57.061 -5.684 26.674 1.000 22.426 104 LEU A O 1
ATOM 687 N N . VAL A 1 105 ? 56.124 -3.639 26.863 1.000 19.824 105 VAL A N 1
ATOM 688 C CA . VAL A 1 105 ? 54.955 -4.142 27.566 1.000 21.019 105 VAL A CA 1
ATOM 689 C C . VAL A 1 105 ? 54.237 -5.184 26.692 1.000 24.132 105 VAL A C 1
ATOM 690 O O . VAL A 1 105 ? 53.832 -6.244 27.202 1.000 23.104 105 VAL A O 1
ATOM 694 N N . ASP A 1 106 ? 54.107 -4.878 25.394 1.000 22.948 106 ASP A N 1
ATOM 695 C CA . ASP A 1 106 ? 53.441 -5.759 24.446 1.000 25.963 106 ASP A CA 1
ATOM 696 C C . ASP A 1 106 ? 54.159 -7.109 24.370 1.000 25.435 106 ASP A C 1
ATOM 697 O O . ASP A 1 106 ? 53.533 -8.157 24.379 1.000 25.852 106 ASP A O 1
ATOM 702 N N . ALA A 1 107 ? 55.486 -7.103 24.335 1.000 24.384 107 ALA A N 1
ATOM 703 C CA . ALA A 1 107 ? 56.251 -8.346 24.176 1.000 24.607 107 ALA A CA 1
ATOM 704 C C . ALA A 1 107 ? 56.135 -9.226 25.424 1.000 26.561 107 ALA A C 1
ATOM 705 O O . ALA A 1 107 ? 56.026 -10.438 25.326 1.000 25.967 107 ALA A O 1
ATOM 707 N N . ILE A 1 108 ? 56.119 -8.611 26.612 1.000 25.554 108 ILE A N 1
ATOM 708 C CA . ILE A 1 108 ? 56.025 -9.331 27.856 1.000 26.441 108 ILE A CA 1
ATOM 709 C C . ILE A 1 108 ? 54.649 -9.942 28.030 1.000 27.571 108 ILE A C 1
ATOM 710 O O . ILE A 1 108 ? 54.554 -11.015 28.610 1.000 27.191 108 ILE A O 1
ATOM 715 N N . ASN A 1 109 ? 53.628 -9.217 27.619 1.000 24.547 109 ASN A N 1
ATOM 716 C CA . ASN A 1 109 ? 52.242 -9.548 27.927 1.000 26.938 109 ASN A CA 1
ATOM 717 C C . ASN A 1 109 ? 51.619 -10.465 26.874 1.000 28.319 109 ASN A C 1
ATOM 718 O O . ASN A 1 109 ? 50.703 -11.192 27.228 1.000 27.988 109 ASN A O 1
ATOM 723 N N . ASN A 1 110 ? 52.098 -10.413 25.620 1.000 27.140 110 ASN A N 1
ATOM 724 C CA . ASN A 1 110 ? 51.497 -11.135 24.505 1.000 27.538 110 ASN A CA 1
ATOM 725 C C . ASN A 1 110 ? 52.577 -11.928 23.766 1.000 27.532 110 ASN A C 1
ATOM 726 O O . ASN A 1 110 ? 52.837 -11.723 22.587 1.000 26.912 110 ASN A O 1
ATOM 731 N N . PRO A 1 111 ? 53.226 -12.897 24.425 1.000 27.887 111 PRO A N 1
ATOM 732 C CA . PRO A 1 111 ? 54.292 -13.658 23.792 1.000 30.687 111 PRO A CA 1
ATOM 733 C C . PRO A 1 111 ? 53.725 -14.501 22.642 1.000 31.699 111 PRO A C 1
ATOM 734 O O . PRO A 1 111 ? 52.606 -14.997 22.704 1.000 31.406 111 PRO A O 1
ATOM 738 N N . PRO A 1 112 ? 54.444 -14.600 21.511 1.000 33.412 112 PRO A N 1
ATOM 739 C CA . PRO A 1 112 ? 53.959 -15.408 20.383 1.000 38.896 112 PRO A CA 1
ATOM 740 C C . PRO A 1 112 ? 53.892 -16.866 20.846 1.000 46.632 112 PRO A C 1
ATOM 741 O O . PRO A 1 112 ? 54.860 -17.604 20.747 1.000 58.741 112 PRO A O 1
ATOM 745 N N . VAL A 1 113 ? 52.775 -17.207 21.495 1.000 55.198 113 VAL A N 1
ATOM 746 C CA . VAL A 1 113 ? 52.740 -18.314 22.443 1.000 59.528 113 VAL A CA 1
ATOM 747 C C . VAL A 1 113 ? 52.007 -19.482 21.808 1.000 57.064 113 VAL A C 1
ATOM 748 O O . VAL A 1 113 ? 52.496 -20.612 21.879 1.000 52.459 113 VAL A O 1
ATOM 752 N N . HIS A 1 114 ? 50.849 -19.192 21.194 1.000 53.203 114 HIS A N 1
ATOM 753 C CA . HIS A 1 114 ? 50.091 -20.198 20.474 1.000 62.940 114 HIS A CA 1
ATOM 754 C C . HIS A 1 114 ? 50.169 -19.774 19.011 1.000 61.112 114 HIS A C 1
ATOM 755 O O . HIS A 1 114 ? 50.877 -18.812 18.712 1.000 61.730 114 HIS A O 1
ATOM 762 N N . GLY A 1 115 ? 49.496 -20.494 18.098 1.000 57.466 115 GLY A N 1
ATOM 763 C CA . GLY A 1 115 ? 49.540 -20.147 16.680 1.000 51.378 115 GLY A CA 1
ATOM 764 C C . GLY A 1 115 ? 48.778 -18.857 16.348 1.000 43.079 115 GLY A C 1
ATOM 765 O O . GLY A 1 115 ? 48.281 -18.681 15.239 1.000 42.357 115 GLY A O 1
ATOM 766 N N . GLY A 1 116 ? 48.639 -17.961 17.321 1.000 35.943 116 GLY A N 1
ATOM 767 C CA . GLY A 1 116 ? 47.731 -16.834 17.151 1.000 33.237 116 GLY A CA 1
ATOM 768 C C . GLY A 1 116 ? 48.436 -15.724 16.383 1.000 34.497 116 GLY A C 1
ATOM 769 O O . GLY A 1 116 ? 49.667 -15.646 16.417 1.000 37.774 116 GLY A O 1
ATOM 770 N N . THR A 1 117 ? 47.649 -14.888 15.682 1.000 27.676 117 THR A N 1
ATOM 771 C CA . THR A 1 117 ? 48.188 -13.690 15.077 1.000 28.243 117 THR A CA 1
ATOM 772 C C . THR A 1 117 ? 48.956 -12.906 16.138 1.000 24.120 117 THR A C 1
ATOM 773 O O . THR A 1 117 ? 48.490 -12.715 17.267 1.000 29.633 117 THR A O 1
ATOM 777 N N . GLU A 1 118 ? 50.121 -12.385 15.752 1.000 24.443 118 GLU A N 1
ATOM 778 C CA . GLU A 1 118 ? 50.946 -11.645 16.685 1.000 25.117 118 GLU A CA 1
ATOM 779 C C . GLU A 1 118 ? 50.385 -10.273 17.013 1.000 29.675 118 GLU A C 1
ATOM 780 O O . GLU A 1 118 ? 49.656 -9.675 16.237 1.000 27.860 118 GLU A O 1
ATOM 786 N N . SER A 1 119 ? 50.804 -9.784 18.189 1.000 26.343 119 SER A N 1
ATOM 787 C CA . SER A 1 119 ? 50.386 -8.532 18.788 1.000 26.802 119 SER A CA 1
ATOM 788 C C . SER A 1 119 ? 51.241 -7.382 18.267 1.000 26.682 119 SER A C 1
ATOM 789 O O . SER A 1 119 ? 52.358 -7.607 17.793 1.000 26.020 119 SER A O 1
ATOM 792 N N . SER A 1 120 ? 50.740 -6.146 18.340 1.000 23.382 120 SER A N 1
ATOM 793 C CA . SER A 1 120 ? 51.511 -4.961 18.004 1.000 21.959 120 SER A CA 1
ATOM 794 C C . SER A 1 120 ? 50.942 -3.791 18.785 1.000 26.048 120 SER A C 1
ATOM 795 O O . SER A 1 120 ? 49.866 -3.884 19.355 1.000 28.804 120 SER A O 1
ATOM 798 N N . VAL A 1 121 ? 51.643 -2.679 18.773 1.000 26.275 121 VAL A N 1
ATOM 799 C CA . VAL A 1 121 ? 51.281 -1.560 19.624 1.000 30.250 121 VAL A CA 1
ATOM 800 C C . VAL A 1 121 ? 50.018 -0.866 19.111 1.000 27.831 121 VAL A C 1
ATOM 801 O O . VAL A 1 121 ? 49.717 -0.737 17.902 1.000 24.762 121 VAL A O 1
ATOM 805 N N . LEU A 1 122 ? 49.294 -0.365 20.100 1.000 22.561 122 LEU A N 1
ATOM 806 C CA . LEU A 1 122 ? 48.033 0.341 19.877 1.000 22.369 122 LEU A CA 1
ATOM 807 C C . LEU A 1 122 ? 48.282 1.679 19.204 1.000 21.672 122 LEU A C 1
ATOM 808 O O . LEU A 1 122 ? 47.563 2.084 18.290 1.000 22.522 122 LEU A O 1
ATOM 813 N N . GLY A 1 123 ? 49.222 2.438 19.750 1.000 22.077 123 GLY A N 1
ATOM 814 C CA . GLY A 1 123 ? 49.460 3.796 19.332 1.000 19.368 123 GLY A CA 1
ATOM 815 C C . GLY A 1 123 ? 48.443 4.781 19.887 1.000 21.591 123 GLY A C 1
ATOM 816 O O . GLY A 1 123 ? 47.587 4.387 20.655 1.000 24.980 123 GLY A O 1
ATOM 817 N N . PRO A 1 124 ? 48.607 6.075 19.568 1.000 20.776 124 PRO A N 1
ATOM 818 C CA . PRO A 1 124 ? 47.865 7.165 20.203 1.000 24.821 124 PRO A CA 1
ATOM 819 C C . PRO A 1 124 ? 46.520 7.553 19.613 1.000 23.397 124 PRO A C 1
ATOM 820 O O . PRO A 1 124 ? 45.907 8.500 20.083 1.000 24.475 124 PRO A O 1
ATOM 824 N N . PHE A 1 125 ? 46.094 6.884 18.522 1.000 21.373 125 PHE A N 1
ATOM 825 C CA . PHE A 1 125 ? 44.983 7.411 17.737 1.000 21.262 125 PHE A CA 1
ATOM 826 C C . PHE A 1 125 ? 43.759 6.486 17.709 1.000 21.242 125 PHE A C 1
ATOM 827 O O . PHE A 1 125 ? 42.866 6.695 16.827 1.000 21.703 125 PHE A O 1
ATOM 835 N N . TYR A 1 126 ? 43.690 5.532 18.636 1.000 22.126 126 TYR A N 1
ATOM 836 C CA . TYR A 1 126 ? 42.522 4.690 18.835 1.000 19.921 126 TYR A CA 1
ATOM 837 C C . TYR A 1 126 ? 41.403 5.514 19.476 1.000 21.697 126 TYR A C 1
ATOM 838 O O . TYR A 1 126 ? 41.639 6.282 20.392 1.000 21.331 126 TYR A O 1
ATOM 847 N N . THR A 1 127 ? 40.160 5.317 18.999 1.000 22.691 127 THR A N 1
ATOM 848 C CA . THR A 1 127 ? 38.994 5.779 19.730 1.000 25.488 127 THR A CA 1
ATOM 849 C C . THR A 1 127 ? 37.866 4.764 19.627 1.000 22.635 127 THR A C 1
ATOM 850 O O . THR A 1 127 ? 37.811 4.055 18.660 1.000 24.192 127 THR A O 1
ATOM 854 N N . ASP A 1 128 ? 36.927 4.719 20.604 1.000 28.953 128 ASP A N 1
ATOM 855 C CA . ASP A 1 128 ? 35.752 3.866 20.430 1.000 29.480 128 ASP A CA 1
ATOM 856 C C . ASP A 1 128 ? 34.607 4.641 19.764 1.000 29.350 128 ASP A C 1
ATOM 857 O O . ASP A 1 128 ? 33.592 4.041 19.452 1.000 33.331 128 ASP A O 1
ATOM 862 N N . ASP A 1 129 ? 34.863 5.889 19.341 1.000 25.284 129 ASP A N 1
ATOM 863 C CA . ASP A 1 129 ? 33.945 6.663 18.533 1.000 28.158 129 ASP A CA 1
ATOM 864 C C . ASP A 1 129 ? 34.337 6.406 17.090 1.000 31.203 129 ASP A C 1
ATOM 865 O O . ASP A 1 129 ? 35.096 7.210 16.506 1.000 31.165 129 ASP A O 1
ATOM 870 N N . SER A 1 130 ? 34.014 5.187 16.651 1.000 26.149 130 SER A N 1
ATOM 871 C CA . SER A 1 130 ? 34.125 4.747 15.266 1.000 24.332 130 SER A CA 1
ATOM 872 C C . SER A 1 130 ? 32.799 4.100 14.865 1.000 22.621 130 SER A C 1
ATOM 873 O O . SER A 1 130 ? 32.125 3.495 15.710 1.000 20.741 130 SER A O 1
ATOM 876 N N . PRO A 1 131 ? 32.378 4.208 13.584 1.000 21.478 131 PRO A N 1
ATOM 877 C CA . PRO A 1 131 ? 31.091 3.670 13.191 1.000 22.012 131 PRO A CA 1
ATOM 878 C C . PRO A 1 131 ? 31.059 2.142 13.214 1.000 20.973 131 PRO A C 1
ATOM 879 O O . PRO A 1 131 ? 32.017 1.488 12.814 1.000 19.079 131 PRO A O 1
ATOM 883 N N . ASP A 1 132 ? 29.912 1.589 13.629 1.000 21.188 132 ASP A N 1
ATOM 884 C CA . ASP A 1 132 ? 29.629 0.178 13.418 1.000 20.699 132 ASP A CA 1
ATOM 885 C C . ASP A 1 132 ? 29.340 -0.066 11.939 1.000 21.008 132 ASP A C 1
ATOM 886 O O . ASP A 1 132 ? 28.510 0.620 11.350 1.000 20.012 132 ASP A O 1
ATOM 891 N N . LEU A 1 133 ? 29.950 -1.122 11.392 1.000 19.552 133 LEU A N 1
ATOM 892 C CA . LEU A 1 133 ? 29.842 -1.439 9.961 1.000 20.772 133 LEU A CA 1
ATOM 893 C C . LEU A 1 133 ? 29.605 -2.940 9.789 1.000 21.170 133 LEU A C 1
ATOM 894 O O . LEU A 1 133 ? 30.034 -3.742 10.625 1.000 20.610 133 LEU A O 1
ATOM 899 N N . GLN A 1 134 ? 28.897 -3.260 8.704 1.000 23.053 134 GLN A N 1
ATOM 900 C CA . GLN A 1 134 ? 28.817 -4.635 8.227 1.000 22.693 134 GLN A CA 1
ATOM 901 C C . GLN A 1 134 ? 29.834 -4.845 7.103 1.000 23.184 134 GLN A C 1
ATOM 902 O O . GLN A 1 134 ? 30.367 -3.913 6.499 1.000 22.664 134 GLN A O 1
ATOM 908 N N . ASN A 1 135 ? 30.027 -6.121 6.768 1.000 23.973 135 ASN A N 1
ATOM 909 C CA . ASN A 1 135 ? 30.912 -6.492 5.679 1.000 24.417 135 ASN A CA 1
ATOM 910 C C . ASN A 1 135 ? 30.502 -5.786 4.404 1.000 24.262 135 ASN A C 1
ATOM 911 O O . ASN A 1 135 ? 29.312 -5.745 4.078 1.000 25.719 135 ASN A O 1
ATOM 916 N N . GLY A 1 136 ? 31.500 -5.270 3.670 1.000 24.701 136 GLY A N 1
ATOM 917 C CA . GLY A 1 136 ? 31.293 -4.613 2.393 1.000 26.281 136 GLY A CA 1
ATOM 918 C C . GLY A 1 136 ? 31.181 -3.100 2.497 1.000 26.151 136 GLY A C 1
ATOM 919 O O . GLY A 1 136 ? 31.150 -2.386 1.476 1.000 29.027 136 GLY A O 1
ATOM 920 N N . ASP A 1 137 ? 31.038 -2.608 3.746 1.000 23.337 137 ASP A N 1
ATOM 921 C CA A ASP A 1 137 ? 30.998 -1.185 4.002 0.500 23.478 137 ASP A CA 1
ATOM 922 C CA B ASP A 1 137 ? 30.987 -1.179 3.986 0.500 23.701 137 ASP A CA 1
ATOM 923 C C . ASP A 1 137 ? 32.416 -0.635 3.945 1.000 23.149 137 ASP A C 1
ATOM 924 O O . ASP A 1 137 ? 33.410 -1.392 3.858 1.000 23.776 137 ASP A O 1
ATOM 933 N N . SER A 1 138 ? 32.532 0.691 3.993 1.000 20.783 138 SER A N 1
ATOM 934 C CA . SER A 1 138 ? 33.829 1.341 3.962 1.000 19.783 138 SER A CA 1
ATOM 935 C C . SER A 1 138 ? 34.136 2.055 5.262 1.000 20.207 138 SER A C 1
ATOM 936 O O . SER A 1 138 ? 33.247 2.668 5.858 1.000 20.300 138 SER A O 1
ATOM 939 N N . ILE A 1 139 ? 35.399 1.989 5.707 1.000 19.177 139 ILE A N 1
ATOM 940 C CA . ILE A 1 139 ? 35.838 2.788 6.833 1.000 19.228 139 ILE A CA 1
ATOM 941 C C . ILE A 1 139 ? 36.253 4.197 6.373 1.000 20.333 139 ILE A C 1
ATOM 942 O O . ILE A 1 139 ? 36.479 5.085 7.197 1.000 19.274 139 ILE A O 1
ATOM 947 N N . ALA A 1 140 ? 36.371 4.406 5.049 1.000 20.099 140 ALA A N 1
ATOM 948 C CA . ALA A 1 140 ? 36.898 5.639 4.490 1.000 20.971 140 ALA A CA 1
ATOM 949 C C . ALA A 1 140 ? 35.875 6.322 3.590 1.000 22.435 140 ALA A C 1
ATOM 950 O O . ALA A 1 140 ? 35.241 5.678 2.749 1.000 25.108 140 ALA A O 1
ATOM 952 N N . SER A 1 141 ? 35.702 7.629 3.762 1.000 25.408 141 SER A N 1
ATOM 953 C CA . SER A 1 141 ? 34.915 8.404 2.802 1.000 26.742 141 SER A CA 1
ATOM 954 C C . SER A 1 141 ? 35.650 8.442 1.463 1.000 27.403 141 SER A C 1
ATOM 955 O O . SER A 1 141 ? 36.801 8.036 1.344 1.000 25.485 141 SER A O 1
ATOM 958 N N . GLU A 1 142 ? 34.972 8.969 0.452 1.000 30.095 142 GLU A N 1
ATOM 959 C CA . GLU A 1 142 ? 35.546 9.074 -0.874 1.000 30.212 142 GLU A CA 1
ATOM 960 C C . GLU A 1 142 ? 36.630 10.150 -0.896 1.000 29.242 142 GLU A C 1
ATOM 961 O O . GLU A 1 142 ? 36.706 11.001 -0.017 1.000 32.009 142 GLU A O 1
ATOM 967 N N . ASP A 1 143 ? 37.535 10.016 -1.871 1.000 32.408 143 ASP A N 1
ATOM 968 C CA . ASP A 1 143 ? 38.622 10.958 -2.106 1.000 35.247 143 ASP A CA 1
ATOM 969 C C . ASP A 1 143 ? 39.568 11.004 -0.903 1.000 36.252 143 ASP A C 1
ATOM 970 O O . ASP A 1 143 ? 40.024 12.061 -0.466 1.000 37.119 143 ASP A O 1
ATOM 975 N N . LYS A 1 144 ? 39.891 9.831 -0.336 1.000 29.588 144 LYS A N 1
ATOM 976 C CA . LYS A 1 144 ? 40.690 9.773 0.864 1.000 26.979 144 LYS A CA 1
ATOM 977 C C . LYS A 1 144 ? 41.941 8.910 0.651 1.000 25.411 144 LYS A C 1
ATOM 978 O O . LYS A 1 144 ? 42.659 8.645 1.602 1.000 26.343 144 LYS A O 1
ATOM 984 N N . GLY A 1 145 ? 42.166 8.472 -0.583 1.000 26.444 145 GLY A N 1
ATOM 985 C CA . GLY A 1 145 ? 43.332 7.640 -0.874 1.000 26.665 145 GLY A CA 1
ATOM 986 C C . GLY A 1 145 ? 42.996 6.556 -1.888 1.000 24.108 145 GLY A C 1
ATOM 987 O O . GLY A 1 145 ? 41.878 6.425 -2.347 1.000 26.240 145 GLY A O 1
ATOM 988 N N . ASP A 1 146 ? 44.013 5.780 -2.269 1.000 23.742 146 ASP A N 1
ATOM 989 C CA . ASP A 1 146 ? 43.830 4.667 -3.177 1.000 24.003 146 ASP A CA 1
ATOM 990 C C . ASP A 1 146 ? 42.991 3.594 -2.508 1.000 21.897 146 ASP A C 1
ATOM 991 O O . ASP A 1 146 ? 43.168 3.299 -1.324 1.000 20.625 146 ASP A O 1
ATOM 996 N N . TYR A 1 147 ? 42.036 3.045 -3.251 1.000 21.137 147 TYR A N 1
ATOM 997 C CA . TYR A 1 147 ? 41.160 2.048 -2.700 1.000 21.922 147 TYR A CA 1
ATOM 998 C C . TYR A 1 147 ? 41.934 0.809 -2.269 1.000 22.084 147 TYR A C 1
ATOM 999 O O . TYR A 1 147 ? 42.831 0.344 -2.977 1.000 20.434 147 TYR A O 1
ATOM 1008 N N . MET A 1 148 ? 41.515 0.281 -1.109 1.000 21.583 148 MET A N 1
ATOM 1009 C CA . MET A 1 148 ? 42.014 -0.972 -0.558 1.000 19.214 148 MET A CA 1
ATOM 1010 C C . MET A 1 148 ? 40.814 -1.748 -0.044 1.000 18.848 148 MET A C 1
ATOM 1011 O O . MET A 1 148 ? 39.846 -1.178 0.465 1.000 19.685 148 MET A O 1
ATOM 1016 N N . TYR A 1 149 ? 40.834 -3.076 -0.265 1.000 18.187 149 TYR A N 1
ATOM 1017 C CA . TYR A 1 149 ? 39.824 -3.964 0.284 1.000 18.047 149 TYR A CA 1
ATOM 1018 C C . TYR A 1 149 ? 40.559 -4.863 1.261 1.000 18.936 149 TYR A C 1
ATOM 1019 O O . TYR A 1 149 ? 41.596 -5.422 0.885 1.000 19.041 149 TYR A O 1
ATOM 1028 N N . VAL A 1 150 ? 40.016 -4.959 2.484 1.000 17.871 150 VAL A N 1
ATOM 1029 C CA . VAL A 1 150 ? 40.649 -5.751 3.545 1.000 18.141 150 VAL A CA 1
ATOM 1030 C C . VAL A 1 150 ? 39.732 -6.915 3.870 1.000 20.161 150 VAL A C 1
ATOM 1031 O O . VAL A 1 150 ? 38.536 -6.708 4.112 1.000 19.543 150 VAL A O 1
ATOM 1035 N N . GLU A 1 151 ? 40.262 -8.151 3.861 1.000 19.239 151 GLU A N 1
ATOM 1036 C CA . GLU A 1 151 ? 39.374 -9.268 4.119 1.000 21.232 151 GLU A CA 1
ATOM 1037 C C . GLU A 1 151 ? 40.147 -10.416 4.745 1.000 21.508 151 GLU A C 1
ATOM 1038 O O . GLU A 1 151 ? 41.362 -10.435 4.769 1.000 20.082 151 GLU A O 1
ATOM 1044 N N . GLY A 1 152 ? 39.385 -11.357 5.283 1.000 22.099 152 GLY A N 1
ATOM 1045 C CA . GLY A 1 152 ? 39.957 -12.523 5.925 1.000 24.019 152 GLY A CA 1
ATOM 1046 C C . GLY A 1 152 ? 38.882 -13.233 6.733 1.000 26.912 152 GLY A C 1
ATOM 1047 O O . GLY A 1 152 ? 37.700 -12.873 6.670 1.000 26.394 152 GLY A O 1
ATOM 1048 N N . ARG A 1 153 ? 39.319 -14.225 7.494 1.000 27.041 153 ARG A N 1
ATOM 1049 C CA . ARG A 1 153 ? 38.431 -14.900 8.420 1.000 28.732 153 ARG A CA 1
ATOM 1050 C C . ARG A 1 153 ? 39.022 -14.753 9.816 1.000 26.069 153 ARG A C 1
ATOM 1051 O O . ARG A 1 153 ? 40.237 -14.770 10.009 1.000 26.210 153 ARG A O 1
ATOM 1059 N N . VAL A 1 154 ? 38.146 -14.586 10.809 1.000 27.338 154 VAL A N 1
ATOM 1060 C CA . VAL A 1 154 ? 38.562 -14.688 12.193 1.000 24.943 154 VAL A CA 1
ATOM 1061 C C . VAL A 1 154 ? 38.391 -16.157 12.612 1.000 27.683 154 VAL A C 1
ATOM 1062 O O . VAL A 1 154 ? 37.297 -16.722 12.512 1.000 31.801 154 VAL A O 1
ATOM 1066 N N . LEU A 1 155 ? 39.509 -16.745 13.021 1.000 29.334 155 LEU A N 1
ATOM 1067 C CA . LEU A 1 155 ? 39.584 -18.170 13.291 1.000 32.093 155 LEU A CA 1
ATOM 1068 C C . LEU A 1 155 ? 40.179 -18.387 14.672 1.000 29.451 155 LEU A C 1
ATOM 1069 O O . LEU A 1 155 ? 40.997 -17.632 15.155 1.000 28.114 155 LEU A O 1
ATOM 1074 N N . SER A 1 156 ? 39.783 -19.519 15.279 1.000 31.982 156 SER A N 1
ATOM 1075 C CA . SER A 1 156 ? 40.471 -20.053 16.439 1.000 33.430 156 SER A CA 1
ATOM 1076 C C . SER A 1 156 ? 41.811 -20.660 16.000 1.000 32.721 156 SER A C 1
ATOM 1077 O O . SER A 1 156 ? 41.945 -21.104 14.862 1.000 31.647 156 SER A O 1
ATOM 1080 N N . THR A 1 157 ? 42.750 -20.772 16.924 1.000 35.683 157 THR A N 1
ATOM 1081 C CA . THR A 1 157 ? 43.945 -21.590 16.741 1.000 39.435 157 THR A CA 1
ATOM 1082 C C . THR A 1 157 ? 43.624 -23.043 16.388 1.000 44.376 157 THR A C 1
ATOM 1083 O O . THR A 1 157 ? 44.500 -23.731 15.889 1.000 44.160 157 THR A O 1
ATOM 1087 N N . ASP A 1 158 ? 42.398 -23.529 16.625 1.000 43.450 158 ASP A N 1
ATOM 1088 C CA . ASP A 1 158 ? 42.042 -24.889 16.252 1.000 45.866 158 ASP A CA 1
ATOM 1089 C C . ASP A 1 158 ? 41.478 -24.916 14.828 1.000 46.162 158 ASP A C 1
ATOM 1090 O O . ASP A 1 158 ? 41.081 -25.979 14.328 1.000 49.195 158 ASP A O 1
ATOM 1095 N N . GLY A 1 159 ? 41.404 -23.733 14.183 1.000 41.740 159 GLY A N 1
ATOM 1096 C CA . GLY A 1 159 ? 40.952 -23.618 12.805 1.000 42.657 159 GLY A CA 1
ATOM 1097 C C . GLY A 1 159 ? 39.452 -23.352 12.621 1.000 39.839 159 GLY A C 1
ATOM 1098 O O . GLY A 1 159 ? 39.006 -23.109 11.506 1.000 42.357 159 GLY A O 1
ATOM 1099 N N . THR A 1 160 ? 38.682 -23.423 13.708 1.000 42.703 160 THR A N 1
ATOM 1100 C CA . THR A 1 160 ? 37.239 -23.244 13.705 1.000 43.823 160 THR A CA 1
ATOM 1101 C C . THR A 1 160 ? 36.900 -21.757 13.578 1.000 39.089 160 THR A C 1
ATOM 1102 O O . THR A 1 160 ? 37.566 -20.932 14.197 1.000 35.532 160 THR A O 1
ATOM 1106 N N . PRO A 1 161 ? 35.841 -21.391 12.822 1.000 36.017 161 PRO A N 1
ATOM 1107 C CA . PRO A 1 161 ? 35.439 -19.989 12.727 1.000 35.213 161 PRO A CA 1
ATOM 1108 C C . PRO A 1 161 ? 35.019 -19.412 14.074 1.000 36.210 161 PRO A C 1
ATOM 1109 O O . PRO A 1 161 ? 34.435 -20.105 14.895 1.000 36.948 161 PRO A O 1
ATOM 1113 N N . VAL A 1 162 ? 35.289 -18.117 14.268 1.000 34.782 162 VAL A N 1
ATOM 1114 C CA . VAL A 1 162 ? 34.943 -17.383 15.484 1.000 34.450 162 VAL A CA 1
ATOM 1115 C C . VAL A 1 162 ? 33.736 -16.505 15.176 1.000 38.178 162 VAL A C 1
ATOM 1116 O O . VAL A 1 162 ? 33.847 -15.549 14.391 1.000 33.867 162 VAL A O 1
ATOM 1120 N N . PRO A 1 163 ? 32.561 -16.807 15.780 1.000 38.187 163 PRO A N 1
ATOM 1121 C CA . PRO A 1 163 ? 31.383 -15.957 15.630 1.000 37.058 163 PRO A CA 1
ATOM 1122 C C . PRO A 1 163 ? 31.415 -14.770 16.606 1.000 31.886 163 PRO A C 1
ATOM 1123 O O . PRO A 1 163 ? 32.168 -14.741 17.569 1.000 32.787 163 PRO A O 1
ATOM 1127 N N . ASN A 1 164 ? 30.608 -13.755 16.289 1.000 32.506 164 ASN A N 1
ATOM 1128 C CA . ASN A 1 164 ? 30.458 -12.552 17.096 1.000 34.067 164 ASN A CA 1
ATOM 1129 C C . ASN A 1 164 ? 31.783 -11.804 17.252 1.000 32.721 164 ASN A C 1
ATOM 1130 O O . ASN A 1 164 ? 32.038 -11.170 18.273 1.000 32.114 164 ASN A O 1
ATOM 1135 N N . ALA A 1 165 ? 32.634 -11.866 16.223 1.000 31.250 165 ALA A N 1
ATOM 1136 C CA . ALA A 1 165 ? 33.886 -11.144 16.261 1.000 29.501 165 ALA A CA 1
ATOM 1137 C C . ALA A 1 165 ? 33.679 -9.719 15.743 1.000 25.438 165 ALA A C 1
ATOM 1138 O O . ALA A 1 165 ? 32.949 -9.528 14.764 1.000 27.253 165 ALA A O 1
ATOM 1140 N N . THR A 1 166 ? 34.337 -8.771 16.405 1.000 25.795 166 THR A N 1
ATOM 1141 C CA . THR A 1 166 ? 34.373 -7.398 15.914 1.000 26.087 166 THR A CA 1
ATOM 1142 C C . THR A 1 166 ? 35.819 -6.972 15.687 1.000 24.347 166 THR A C 1
ATOM 1143 O O . THR A 1 166 ? 36.709 -7.218 16.529 1.000 24.061 166 THR A O 1
ATOM 1147 N N . ILE A 1 167 ? 36.010 -6.243 14.582 1.000 22.790 167 ILE A N 1
ATOM 1148 C CA . ILE A 1 167 ? 37.311 -5.724 14.190 1.000 21.892 167 ILE A CA 1
ATOM 1149 C C . ILE A 1 167 ? 37.249 -4.210 14.249 1.000 21.050 167 ILE A C 1
ATOM 1150 O O . ILE A 1 167 ? 36.633 -3.559 13.397 1.000 20.500 167 ILE A O 1
ATOM 1155 N N . GLU A 1 168 ? 37.930 -3.669 15.256 1.000 19.845 168 GLU A N 1
ATOM 1156 C CA . GLU A 1 168 ? 38.177 -2.246 15.309 1.000 20.305 168 GLU A CA 1
ATOM 1157 C C . GLU A 1 168 ? 39.410 -1.981 14.465 1.000 19.812 168 GLU A C 1
ATOM 1158 O O . GLU A 1 168 ? 40.491 -2.501 14.749 1.000 19.534 168 GLU A O 1
ATOM 1164 N N . THR A 1 169 ? 39.253 -1.105 13.469 1.000 18.142 169 THR A N 1
ATOM 1165 C CA . THR A 1 169 ? 40.314 -0.868 12.512 1.000 16.984 169 THR A CA 1
ATOM 1166 C C . THR A 1 169 ? 40.416 0.633 12.271 1.000 15.537 169 THR A C 1
ATOM 1167 O O . THR A 1 169 ? 39.424 1.360 12.294 1.000 17.003 169 THR A O 1
ATOM 1171 N N . TRP A 1 170 ? 41.639 1.114 12.081 1.000 17.090 170 TRP A N 1
ATOM 1172 C CA . TRP A 1 170 ? 41.867 2.535 11.879 1.000 16.748 170 TRP A CA 1
ATOM 1173 C C . TRP A 1 170 ? 43.212 2.728 11.183 1.000 16.944 170 TRP A C 1
ATOM 1174 O O . TRP A 1 170 ? 44.084 1.860 11.266 1.000 16.683 170 TRP A O 1
ATOM 1185 N N . GLU A 1 171 ? 43.337 3.855 10.472 1.000 17.400 171 GLU A N 1
ATOM 1186 C CA . GLU A 1 171 ? 44.490 4.124 9.650 1.000 16.501 171 GLU A CA 1
ATOM 1187 C C . GLU A 1 171 ? 44.561 5.620 9.357 1.000 18.253 171 GLU A C 1
ATOM 1188 O O . GLU A 1 171 ? 43.553 6.326 9.390 1.000 18.379 171 GLU A O 1
ATOM 1194 N N . THR A 1 172 ? 45.761 6.020 8.964 1.000 20.480 172 THR A N 1
ATOM 1195 C CA . THR A 1 172 ? 45.970 7.247 8.244 1.000 20.821 172 THR A CA 1
ATOM 1196 C C . THR A 1 172 ? 45.136 7.224 6.967 1.000 23.729 172 THR A C 1
ATOM 1197 O O . THR A 1 172 ? 44.904 6.171 6.366 1.000 22.669 172 THR A O 1
ATOM 1201 N N . ASP A 1 173 ? 44.644 8.378 6.506 1.000 23.159 173 ASP A N 1
ATOM 1202 C CA . ASP A 1 173 ? 44.188 8.468 5.129 1.000 23.544 173 ASP A CA 1
ATOM 1203 C C . ASP A 1 173 ? 45.406 8.424 4.201 1.000 22.534 173 ASP A C 1
ATOM 1204 O O . ASP A 1 173 ? 46.542 8.376 4.660 1.000 23.010 173 ASP A O 1
ATOM 1209 N N . GLY A 1 174 ? 45.121 8.362 2.901 1.000 26.015 174 GLY A N 1
ATOM 1210 C CA . GLY A 1 174 ? 46.143 8.328 1.864 1.000 26.696 174 GLY A CA 1
ATOM 1211 C C . GLY A 1 174 ? 46.937 9.627 1.776 1.000 26.605 174 GLY A C 1
ATOM 1212 O O . GLY A 1 174 ? 47.851 9.729 0.983 1.000 28.136 174 GLY A O 1
ATOM 1213 N N . HIS A 1 175 ? 46.533 10.638 2.538 1.000 25.178 175 HIS A N 1
ATOM 1214 C CA . HIS A 1 175 ? 47.149 11.959 2.519 1.000 26.965 175 HIS A CA 1
ATOM 1215 C C . HIS A 1 175 ? 48.129 12.106 3.695 1.000 27.228 175 HIS A C 1
ATOM 1216 O O . HIS A 1 175 ? 48.805 13.134 3.823 1.000 28.977 175 HIS A O 1
ATOM 1223 N N . GLY A 1 176 ? 48.260 11.091 4.567 1.000 25.168 176 GLY A N 1
ATOM 1224 C CA . GLY A 1 176 ? 49.213 11.106 5.665 1.000 26.678 176 GLY A CA 1
ATOM 1225 C C . GLY A 1 176 ? 48.669 11.584 7.018 1.000 23.845 176 GLY A C 1
ATOM 1226 O O . GLY A 1 176 ? 49.467 11.806 7.909 1.000 22.561 176 GLY A O 1
ATOM 1227 N N . PHE A 1 177 ? 47.327 11.724 7.158 1.000 23.161 177 PHE A N 1
ATOM 1228 C CA . PHE A 1 177 ? 46.767 12.195 8.404 1.000 21.860 177 PHE A CA 1
ATOM 1229 C C . PHE A 1 177 ? 45.674 11.264 8.927 1.000 20.361 177 PHE A C 1
ATOM 1230 O O . PHE A 1 177 ? 44.813 10.846 8.161 1.000 21.587 177 PHE A O 1
ATOM 1238 N N . TYR A 1 178 ? 45.691 11.049 10.257 1.000 22.876 178 TYR A N 1
ATOM 1239 C CA . TYR A 1 178 ? 44.531 10.520 10.968 1.000 22.710 178 TYR A CA 1
ATOM 1240 C C . TYR A 1 178 ? 43.437 11.586 11.062 1.000 23.495 178 TYR A C 1
ATOM 1241 O O . TYR A 1 178 ? 43.708 12.785 11.015 1.000 24.024 178 TYR A O 1
ATOM 1250 N N . ASP A 1 179 ? 42.169 11.125 11.094 1.000 23.522 179 ASP A N 1
ATOM 1251 C CA . ASP A 1 179 ? 41.015 12.016 11.057 1.000 22.979 179 ASP A CA 1
ATOM 1252 C C . ASP A 1 179 ? 41.095 13.089 12.137 1.000 23.937 179 ASP A C 1
ATOM 1253 O O . ASP A 1 179 ? 40.688 14.223 11.905 1.000 24.530 179 ASP A O 1
ATOM 1258 N N . THR A 1 180 ? 41.677 12.771 13.290 1.000 24.258 180 THR A N 1
ATOM 1259 C CA . THR A 1 180 ? 41.681 13.709 14.403 1.000 25.467 180 THR A CA 1
ATOM 1260 C C . THR A 1 180 ? 42.722 14.812 14.227 1.000 26.296 180 THR A C 1
ATOM 1261 O O . THR A 1 180 ? 42.747 15.780 14.983 1.000 25.757 180 THR A O 1
ATOM 1265 N N . GLN A 1 181 ? 43.564 14.713 13.189 1.000 25.376 181 GLN A N 1
ATOM 1266 C CA . GLN A 1 181 ? 44.608 15.711 12.993 1.000 24.534 181 GLN A CA 1
ATOM 1267 C C . GLN A 1 181 ? 44.120 16.855 12.090 1.000 24.351 181 GLN A C 1
ATOM 1268 O O . GLN A 1 181 ? 44.811 17.859 11.930 1.000 28.015 181 GLN A O 1
ATOM 1274 N N . TYR A 1 182 ? 42.943 16.712 11.490 1.000 22.500 182 TYR A N 1
ATOM 1275 C CA . TYR A 1 182 ? 42.291 17.789 10.743 1.000 23.031 182 TYR A CA 1
ATOM 1276 C C . TYR A 1 182 ? 41.478 18.689 11.686 1.000 26.736 182 TYR A C 1
ATOM 1277 O O . TYR A 1 182 ? 41.119 18.281 12.790 1.000 26.774 182 TYR A O 1
ATOM 1286 N N . ALA A 1 183 ? 41.233 19.933 11.272 1.000 24.954 183 ALA A N 1
ATOM 1287 C CA . ALA A 1 183 ? 40.621 20.883 12.192 1.000 28.510 183 ALA A CA 1
ATOM 1288 C C . ALA A 1 183 ? 39.143 20.571 12.401 1.000 31.854 183 ALA A C 1
ATOM 1289 O O . ALA A 1 183 ? 38.601 20.912 13.455 1.000 35.655 183 ALA A O 1
ATOM 1291 N N . VAL A 1 184 ? 38.480 20.034 11.391 1.000 32.609 184 VAL A N 1
ATOM 1292 C CA . VAL A 1 184 ? 37.068 19.701 11.449 1.000 37.402 184 VAL A CA 1
ATOM 1293 C C . VAL A 1 184 ? 36.960 18.181 11.497 1.000 38.022 184 VAL A C 1
ATOM 1294 O O . VAL A 1 184 ? 37.418 17.492 10.567 1.000 34.744 184 VAL A O 1
ATOM 1298 N N . ARG A 1 185 ? 36.339 17.676 12.568 1.000 37.828 185 ARG A N 1
ATOM 1299 C CA . ARG A 1 185 ? 35.930 16.278 12.583 1.000 35.400 185 ARG A CA 1
ATOM 1300 C C . ARG A 1 185 ? 34.440 16.194 12.939 1.000 34.906 185 ARG A C 1
ATOM 1301 O O . ARG A 1 185 ? 34.092 16.011 14.099 1.000 41.707 185 ARG A O 1
ATOM 1309 N N . ASP A 1 186 ? 33.560 16.301 11.940 1.000 39.860 186 ASP A N 1
ATOM 1310 C CA . ASP A 1 186 ? 32.125 16.244 12.202 1.000 41.706 186 ASP A CA 1
ATOM 1311 C C . ASP A 1 186 ? 31.688 14.787 12.402 1.000 42.190 186 ASP A C 1
ATOM 1312 O O . ASP A 1 186 ? 30.694 14.519 13.063 1.000 42.011 186 ASP A O 1
ATOM 1317 N N . LYS A 1 187 ? 32.431 13.851 11.808 1.000 35.933 187 LYS A N 1
ATOM 1318 C CA . LYS A 1 187 ? 32.215 12.424 11.982 1.000 33.058 187 LYS A CA 1
ATOM 1319 C C . LYS A 1 187 ? 33.593 11.767 11.961 1.000 32.220 187 LYS A C 1
ATOM 1320 O O . LYS A 1 187 ? 34.555 12.354 11.461 1.000 29.754 187 LYS A O 1
ATOM 1326 N N . PRO A 1 188 ? 33.755 10.537 12.483 1.000 28.540 188 PRO A N 1
ATOM 1327 C CA . PRO A 1 188 ? 35.020 9.811 12.301 1.000 25.423 188 PRO A CA 1
ATOM 1328 C C . PRO A 1 188 ? 35.292 9.561 10.814 1.000 23.067 188 PRO A C 1
ATOM 1329 O O . PRO A 1 188 ? 34.370 9.519 10.006 1.000 24.089 188 PRO A O 1
ATOM 1333 N N . ASP A 1 189 ? 36.579 9.327 10.478 1.000 21.991 189 ASP A N 1
ATOM 1334 C CA . ASP A 1 189 ? 36.933 8.869 9.153 1.000 21.118 189 ASP A CA 1
ATOM 1335 C C . ASP A 1 189 ? 38.177 7.973 9.222 1.000 19.900 189 ASP A C 1
ATOM 1336 O O . ASP A 1 189 ? 39.017 8.070 10.095 1.000 21.589 189 ASP A O 1
ATOM 1341 N N . CYS A 1 190 ? 38.243 7.053 8.243 1.000 19.070 190 CYS A N 1
ATOM 1342 C CA . CYS A 1 190 ? 39.314 6.070 8.107 1.000 20.429 190 CYS A CA 1
ATOM 1343 C C . CYS A 1 190 ? 39.420 5.240 9.389 1.000 18.732 190 CYS A C 1
ATOM 1344 O O . CYS A 1 190 ? 40.514 4.862 9.855 1.000 18.531 190 CYS A O 1
ATOM 1347 N N . ARG A 1 191 ? 38.244 4.914 9.938 1.000 18.240 191 ARG A N 1
ATOM 1348 C CA . ARG A 1 191 ? 38.132 4.004 11.069 1.000 17.961 191 ARG A CA 1
ATOM 1349 C C . ARG A 1 191 ? 36.728 3.436 11.128 1.000 17.767 191 ARG A C 1
ATOM 1350 O O . ARG A 1 191 ? 35.758 4.010 10.614 1.000 18.935 191 ARG A O 1
ATOM 1358 N N . GLY A 1 192 ? 36.633 2.272 11.762 1.000 18.192 192 GLY A N 1
ATOM 1359 C CA . GLY A 1 192 ? 35.336 1.647 11.945 1.000 17.760 192 GLY A CA 1
ATOM 1360 C C . GLY A 1 192 ? 35.443 0.386 12.806 1.000 18.217 192 GLY A C 1
ATOM 1361 O O . GLY A 1 192 ? 36.549 -0.094 13.096 1.000 17.772 192 GLY A O 1
ATOM 1362 N N . ARG A 1 193 ? 34.270 -0.123 13.158 1.000 18.326 193 ARG A N 1
ATOM 1363 C CA . ARG A 1 193 ? 34.096 -1.349 13.921 1.000 18.055 193 ARG A CA 1
ATOM 1364 C C . ARG A 1 193 ? 33.315 -2.319 13.059 1.000 18.494 193 ARG A C 1
ATOM 1365 O O . ARG A 1 193 ? 32.080 -2.195 12.912 1.000 17.843 193 ARG A O 1
ATOM 1373 N N . VAL A 1 194 ? 34.030 -3.269 12.471 1.000 19.520 194 VAL A N 1
ATOM 1374 C CA . VAL A 1 194 ? 33.429 -4.137 11.477 1.000 20.927 194 VAL A CA 1
ATOM 1375 C C . VAL A 1 194 ? 32.959 -5.404 12.174 1.000 21.732 194 VAL A C 1
ATOM 1376 O O . VAL A 1 194 ? 33.710 -6.002 12.930 1.000 21.898 194 VAL A O 1
ATOM 1380 N N . HIS A 1 195 ? 31.711 -5.778 11.905 1.000 20.631 195 HIS A N 1
ATOM 1381 C CA . HIS A 1 195 ? 31.125 -6.969 12.526 1.000 22.123 195 HIS A CA 1
ATOM 1382 C C . HIS A 1 195 ? 31.282 -8.154 11.569 1.000 24.399 195 HIS A C 1
ATOM 1383 O O . HIS A 1 195 ? 30.629 -8.205 10.526 1.000 25.729 195 HIS A O 1
ATOM 1390 N N . ALA A 1 196 ? 32.089 -9.140 11.960 1.000 24.329 196 ALA A N 1
ATOM 1391 C CA . ALA A 1 196 ? 32.304 -10.295 11.093 1.000 26.125 196 ALA A CA 1
ATOM 1392 C C . ALA A 1 196 ? 31.055 -11.172 11.073 1.000 29.979 196 ALA A C 1
ATOM 1393 O O . ALA A 1 196 ? 30.220 -11.058 11.963 1.000 32.157 196 ALA A O 1
ATOM 1395 N N . ASP A 1 197 ? 30.927 -12.005 10.039 1.000 29.920 197 ASP A N 1
ATOM 1396 C CA . ASP A 1 197 ? 29.722 -12.808 9.857 1.000 31.201 197 ASP A CA 1
ATOM 1397 C C . ASP A 1 197 ? 29.823 -14.067 10.708 1.000 33.690 197 ASP A C 1
ATOM 1398 O O . ASP A 1 197 ? 30.809 -14.275 11.413 1.000 33.496 197 ASP A O 1
ATOM 1403 N N . LYS A 1 198 ? 28.771 -14.899 10.674 1.000 42.777 198 LYS A N 1
ATOM 1404 C CA . LYS A 1 198 ? 28.659 -16.070 11.535 1.000 50.200 198 LYS A CA 1
ATOM 1405 C C . LYS A 1 198 ? 29.741 -17.102 11.205 1.000 49.794 198 LYS A C 1
ATOM 1406 O O . LYS A 1 198 ? 30.072 -17.931 12.059 1.000 53.436 198 LYS A O 1
ATOM 1412 N N . ASP A 1 199 ? 30.293 -17.033 9.980 1.000 42.565 199 ASP A N 1
ATOM 1413 C CA . ASP A 1 199 ? 31.365 -17.920 9.549 1.000 42.849 199 ASP A CA 1
ATOM 1414 C C . ASP A 1 199 ? 32.737 -17.280 9.757 1.000 38.799 199 ASP A C 1
ATOM 1415 O O . ASP A 1 199 ? 33.726 -17.788 9.246 1.000 38.521 199 ASP A O 1
ATOM 1420 N N . GLY A 1 200 ? 32.803 -16.154 10.501 1.000 31.578 200 GLY A N 1
ATOM 1421 C CA . GLY A 1 200 ? 34.060 -15.513 10.828 1.000 31.468 200 GLY A CA 1
ATOM 1422 C C . GLY A 1 200 ? 34.602 -14.578 9.737 1.000 26.176 200 GLY A C 1
ATOM 1423 O O . GLY A 1 200 ? 35.628 -13.933 9.990 1.000 27.801 200 GLY A O 1
ATOM 1424 N N . HIS A 1 201 ? 33.919 -14.468 8.588 1.000 26.489 201 HIS A N 1
ATOM 1425 C CA . HIS A 1 201 ? 34.432 -13.719 7.456 1.000 28.219 201 HIS A CA 1
ATOM 1426 C C . HIS A 1 201 ? 34.230 -12.234 7.718 1.000 29.271 201 HIS A C 1
ATOM 1427 O O . HIS A 1 201 ? 33.158 -11.810 8.137 1.000 29.370 201 HIS A O 1
ATOM 1434 N N . PHE A 1 202 ? 35.274 -11.464 7.423 1.000 24.782 202 PHE A N 1
ATOM 1435 C CA . PHE A 1 202 ? 35.199 -10.020 7.421 1.000 23.926 202 PHE A CA 1
ATOM 1436 C C . PHE A 1 202 ? 35.721 -9.489 6.095 1.000 24.324 202 PHE A C 1
ATOM 1437 O O . PHE A 1 202 ? 36.552 -10.104 5.424 1.000 24.781 202 PHE A O 1
ATOM 1445 N N . GLY A 1 203 ? 35.127 -8.379 5.670 1.000 22.724 203 GLY A N 1
ATOM 1446 C CA . GLY A 1 203 ? 35.532 -7.748 4.427 1.000 23.241 203 GLY A CA 1
ATOM 1447 C C . GLY A 1 203 ? 35.070 -6.303 4.428 1.000 24.748 203 GLY A C 1
ATOM 1448 O O . GLY A 1 203 ? 33.896 -6.044 4.691 1.000 26.029 203 GLY A O 1
ATOM 1449 N N . TYR A 1 204 ? 35.973 -5.382 4.122 1.000 22.085 204 TYR A N 1
ATOM 1450 C CA . TYR A 1 204 ? 35.579 -3.986 4.144 1.000 20.393 204 TYR A CA 1
ATOM 1451 C C . TYR A 1 204 ? 36.461 -3.182 3.202 1.000 20.623 204 TYR A C 1
ATOM 1452 O O . TYR A 1 204 ? 37.616 -3.534 2.937 1.000 19.417 204 TYR A O 1
ATOM 1461 N N . ARG A 1 205 ? 35.904 -2.059 2.764 1.000 19.551 205 ARG A N 1
ATOM 1462 C CA . ARG A 1 205 ? 36.626 -1.056 1.981 1.000 18.598 205 ARG A CA 1
ATOM 1463 C C . ARG A 1 205 ? 37.389 -0.118 2.903 1.000 18.738 205 ARG A C 1
ATOM 1464 O O . ARG A 1 205 ? 36.949 0.211 4.016 1.000 18.492 205 ARG A O 1
ATOM 1472 N N . ALA A 1 206 ? 38.511 0.374 2.391 1.000 19.414 206 ALA A N 1
ATOM 1473 C CA . ALA A 1 206 ? 39.420 1.243 3.125 1.000 19.660 206 ALA A CA 1
ATOM 1474 C C . ALA A 1 206 ? 40.269 1.978 2.099 1.000 20.159 206 ALA A C 1
ATOM 1475 O O . ALA A 1 206 ? 39.898 1.966 0.914 1.000 18.383 206 ALA A O 1
ATOM 1477 N N . VAL A 1 207 ? 41.356 2.596 2.546 1.000 20.307 207 VAL A N 1
ATOM 1478 C CA . VAL A 1 207 ? 42.340 3.163 1.622 1.000 20.835 207 VAL A CA 1
ATOM 1479 C C . VAL A 1 207 ? 43.713 2.613 1.957 1.000 20.833 207 VAL A C 1
ATOM 1480 O O . VAL A 1 207 ? 43.961 2.148 3.069 1.000 19.495 207 VAL A O 1
ATOM 1484 N N . VAL A 1 208 ? 44.615 2.656 0.976 1.000 20.257 208 VAL A N 1
ATOM 1485 C CA . VAL A 1 208 ? 45.978 2.208 1.201 1.000 20.291 208 VAL A CA 1
ATOM 1486 C C . VAL A 1 208 ? 46.626 3.200 2.167 1.000 20.524 208 VAL A C 1
ATOM 1487 O O . VAL A 1 208 ? 46.686 4.391 1.884 1.000 21.969 208 VAL A O 1
ATOM 1491 N N . PRO A 1 209 ? 47.133 2.748 3.334 1.000 20.974 209 PRO A N 1
ATOM 1492 C CA . PRO A 1 209 ? 47.751 3.671 4.274 1.000 21.958 209 PRO A CA 1
ATOM 1493 C C . PRO A 1 209 ? 49.141 4.017 3.736 1.000 22.408 209 PRO A C 1
ATOM 1494 O O . PRO A 1 209 ? 49.743 3.257 2.966 1.000 24.150 209 PRO A O 1
ATOM 1498 N N . VAL A 1 210 ? 49.636 5.172 4.165 1.000 22.078 210 VAL A N 1
ATOM 1499 C CA . VAL A 1 210 ? 50.906 5.686 3.711 1.000 22.352 210 VAL A CA 1
ATOM 1500 C C . VAL A 1 210 ? 51.873 5.732 4.879 1.000 21.695 210 VAL A C 1
ATOM 1501 O O . VAL A 1 210 ? 51.485 5.577 6.028 1.000 22.866 210 VAL A O 1
ATOM 1505 N N . ALA A 1 211 ? 53.166 5.853 4.559 1.000 22.201 211 ALA A N 1
ATOM 1506 C CA . ALA A 1 211 ? 54.154 6.057 5.606 1.000 23.068 211 ALA A CA 1
ATOM 1507 C C . ALA A 1 211 ? 53.734 7.269 6.416 1.000 23.038 211 ALA A C 1
ATOM 1508 O O . ALA A 1 211 ? 53.312 8.277 5.842 1.000 24.028 211 ALA A O 1
ATOM 1510 N N . TYR A 1 212 ? 53.870 7.140 7.739 1.000 23.987 212 TYR A N 1
ATOM 1511 C CA . TYR A 1 212 ? 53.133 8.000 8.644 1.000 22.766 212 TYR A CA 1
ATOM 1512 C C . TYR A 1 212 ? 54.116 8.791 9.494 1.000 23.302 212 TYR A C 1
ATOM 1513 O O . TYR A 1 212 ? 54.821 8.221 10.340 1.000 21.686 212 TYR A O 1
ATOM 1522 N N . PRO A 1 213 ? 54.152 10.126 9.353 1.000 23.268 213 PRO A N 1
ATOM 1523 C CA . PRO A 1 213 ? 54.951 10.978 10.225 1.000 24.054 213 PRO A CA 1
ATOM 1524 C C . PRO A 1 213 ? 54.197 11.267 11.524 1.000 23.792 213 PRO A C 1
ATOM 1525 O O . PRO A 1 213 ? 53.109 11.809 11.509 1.000 23.815 213 PRO A O 1
ATOM 1529 N N . ILE A 1 214 ? 54.819 10.899 12.648 1.000 24.042 214 ILE A N 1
ATOM 1530 C CA . ILE A 1 214 ? 54.251 11.119 13.962 1.000 23.629 214 ILE A CA 1
ATOM 1531 C C . ILE A 1 214 ? 54.103 12.616 14.158 1.000 21.894 214 ILE A C 1
ATOM 1532 O O . ILE A 1 214 ? 54.987 13.374 13.804 1.000 25.591 214 ILE A O 1
ATOM 1537 N N . PRO A 1 215 ? 52.982 13.044 14.768 1.000 26.463 215 PRO A N 1
ATOM 1538 C CA . PRO A 1 215 ? 52.698 14.464 14.947 1.000 28.015 215 PRO A CA 1
ATOM 1539 C C . PRO A 1 215 ? 53.809 15.135 15.740 1.000 26.059 215 PRO A C 1
ATOM 1540 O O . PRO A 1 215 ? 54.231 14.596 16.754 1.000 24.552 215 PRO A O 1
ATOM 1544 N N . GLY A 1 216 ? 54.317 16.238 15.199 1.000 25.948 216 GLY A N 1
ATOM 1545 C CA . GLY A 1 216 ? 55.476 16.926 15.721 1.000 26.910 216 GLY A CA 1
ATOM 1546 C C . GLY A 1 216 ? 55.108 18.196 16.479 1.000 25.007 216 GLY A C 1
ATOM 1547 O O . GLY A 1 216 ? 55.985 18.958 16.833 1.000 29.359 216 GLY A O 1
ATOM 1548 N N . ASP A 1 217 ? 53.812 18.428 16.684 1.000 24.385 217 ASP A N 1
ATOM 1549 C CA . ASP A 1 217 ? 53.335 19.690 17.265 1.000 27.829 217 ASP A CA 1
ATOM 1550 C C . ASP A 1 217 ? 53.115 19.593 18.774 1.000 29.441 217 ASP A C 1
ATOM 1551 O O . ASP A 1 217 ? 52.529 20.500 19.368 1.000 33.771 217 ASP A O 1
ATOM 1556 N N . GLY A 1 218 ? 53.556 18.506 19.405 1.000 24.297 218 GLY A N 1
ATOM 1557 C CA . GLY A 1 218 ? 53.471 18.408 20.849 1.000 23.575 218 GLY A CA 1
ATOM 1558 C C . GLY A 1 218 ? 54.810 18.015 21.447 1.000 22.101 218 GLY A C 1
ATOM 1559 O O . GLY A 1 218 ? 55.844 18.069 20.785 1.000 21.701 218 GLY A O 1
ATOM 1560 N N . PRO A 1 219 ? 54.829 17.725 22.761 1.000 19.948 219 PRO A N 1
ATOM 1561 C CA . PRO A 1 219 ? 56.066 17.428 23.470 1.000 19.208 219 PRO A CA 1
ATOM 1562 C C . PRO A 1 219 ? 56.840 16.276 22.844 1.000 18.147 219 PRO A C 1
ATOM 1563 O O . PRO A 1 219 ? 58.065 16.344 22.789 1.000 19.209 219 PRO A O 1
ATOM 1567 N N . VAL A 1 220 ? 56.148 15.264 22.334 1.000 18.092 220 VAL A N 1
ATOM 1568 C CA . VAL A 1 220 ? 56.876 14.125 21.782 1.000 18.490 220 VAL A CA 1
ATOM 1569 C C . VAL A 1 220 ? 57.661 14.556 20.550 1.000 19.458 220 VAL A C 1
ATOM 1570 O O . VAL A 1 220 ? 58.799 14.135 20.339 1.000 20.803 220 VAL A O 1
ATOM 1574 N N . GLY A 1 221 ? 57.069 15.386 19.674 1.000 19.781 221 GLY A N 1
ATOM 1575 C CA . GLY A 1 221 ? 57.804 15.911 18.536 1.000 21.556 221 GLY A CA 1
ATOM 1576 C C . GLY A 1 221 ? 59.087 16.621 18.941 1.000 22.501 221 GLY A C 1
ATOM 1577 O O . GLY A 1 221 ? 60.124 16.469 18.293 1.000 24.481 221 GLY A O 1
ATOM 1578 N N . ASN A 1 222 ? 59.019 17.431 20.013 1.000 23.354 222 ASN A N 1
ATOM 1579 C CA . ASN A 1 222 ? 60.164 18.150 20.536 1.000 24.967 222 ASN A CA 1
ATOM 1580 C C . ASN A 1 222 ? 61.227 17.183 21.064 1.000 23.313 222 ASN A C 1
ATOM 1581 O O . ASN A 1 222 ? 62.417 17.421 20.862 1.000 24.485 222 ASN A O 1
ATOM 1586 N N . LEU A 1 223 ? 60.790 16.128 21.753 1.000 20.759 223 LEU A N 1
ATOM 1587 C CA . LEU A 1 223 ? 61.681 15.087 22.260 1.000 21.051 223 LEU A CA 1
ATOM 1588 C C . LEU A 1 223 ? 62.426 14.389 21.111 1.000 20.484 223 LEU A C 1
ATOM 1589 O O . LEU A 1 223 ? 63.633 14.162 21.172 1.000 20.797 223 LEU A O 1
ATOM 1594 N N . LEU A 1 224 ? 61.713 14.041 20.042 1.000 20.148 224 LEU A N 1
ATOM 1595 C CA . LEU A 1 224 ? 62.361 13.376 18.914 1.000 21.362 224 LEU A CA 1
ATOM 1596 C C . LEU A 1 224 ? 63.377 14.289 18.277 1.000 23.011 224 LEU A C 1
ATOM 1597 O O . LEU A 1 224 ? 64.483 13.833 17.962 1.000 23.756 224 LEU A O 1
ATOM 1602 N N . LEU A 1 225 ? 63.057 15.590 18.098 1.000 22.894 225 LEU A N 1
ATOM 1603 C CA . LEU A 1 225 ? 64.033 16.502 17.519 1.000 25.214 225 LEU A CA 1
ATOM 1604 C C . LEU A 1 225 ? 65.281 16.598 18.401 1.000 26.042 225 LEU A C 1
ATOM 1605 O O . LEU A 1 225 ? 66.398 16.595 17.882 1.000 28.536 225 LEU A O 1
ATOM 1610 N N . ALA A 1 226 ? 65.093 16.712 19.710 1.000 22.827 226 ALA A N 1
ATOM 1611 C CA . ALA A 1 226 ? 66.184 16.951 20.640 1.000 25.373 226 ALA A CA 1
ATOM 1612 C C . ALA A 1 226 ? 67.077 15.721 20.753 1.000 26.050 226 ALA A C 1
ATOM 1613 O O . ALA A 1 226 ? 68.212 15.817 21.249 1.000 28.838 226 ALA A O 1
ATOM 1615 N N . THR A 1 227 ? 66.541 14.568 20.371 1.000 23.519 227 THR A N 1
ATOM 1616 C CA . THR A 1 227 ? 67.267 13.317 20.501 1.000 24.648 227 THR A CA 1
ATOM 1617 C C . THR A 1 227 ? 67.684 12.762 19.134 1.000 24.818 227 THR A C 1
ATOM 1618 O O . THR A 1 227 ? 68.080 11.604 19.034 1.000 25.144 227 THR A O 1
ATOM 1622 N N . GLY A 1 228 ? 67.648 13.586 18.071 1.000 24.627 228 GLY A N 1
ATOM 1623 C CA . GLY A 1 228 ? 68.222 13.195 16.800 1.000 27.086 228 GLY A CA 1
ATOM 1624 C C . GLY A 1 228 ? 67.440 12.096 16.080 1.000 27.633 228 GLY A C 1
ATOM 1625 O O . GLY A 1 228 ? 67.987 11.483 15.152 1.000 28.372 228 GLY A O 1
ATOM 1626 N N . ARG A 1 229 ? 66.168 11.893 16.452 1.000 25.981 229 ARG A N 1
ATOM 1627 C CA . ARG A 1 229 ? 65.375 10.783 15.937 1.000 27.422 229 ARG A CA 1
ATOM 1628 C C . ARG A 1 229 ? 64.535 11.214 14.736 1.000 27.274 229 ARG A C 1
ATOM 1629 O O . ARG A 1 229 ? 64.042 12.346 14.712 1.000 24.653 229 ARG A O 1
ATOM 1637 N N . HIS A 1 230 ? 64.306 10.296 13.782 1.000 26.569 230 HIS A N 1
ATOM 1638 C CA . HIS A 1 230 ? 63.258 10.542 12.785 1.000 26.280 230 HIS A CA 1
ATOM 1639 C C . HIS A 1 230 ? 61.903 10.251 13.402 1.000 24.735 230 HIS A C 1
ATOM 1640 O O . HIS A 1 230 ? 61.824 9.568 14.415 1.000 24.665 230 HIS A O 1
ATOM 1647 N N . ASN A 1 231 ? 60.834 10.721 12.741 1.000 24.361 231 ASN A N 1
ATOM 1648 C CA . ASN A 1 231 ? 59.496 10.572 13.301 1.000 24.596 231 ASN A CA 1
ATOM 1649 C C . ASN A 1 231 ? 58.591 9.649 12.499 1.000 23.990 231 ASN A C 1
ATOM 1650 O O . ASN A 1 231 ? 57.367 9.759 12.610 1.000 24.305 231 ASN A O 1
ATOM 1655 N N . MET A 1 232 ? 59.178 8.672 11.782 1.000 23.688 232 MET A N 1
ATOM 1656 C CA . MET A 1 232 ? 58.384 7.942 10.798 1.000 23.578 232 MET A CA 1
ATOM 1657 C C . MET A 1 232 ? 57.959 6.574 11.308 1.000 25.346 232 MET A C 1
ATOM 1658 O O . MET A 1 232 ? 58.703 5.821 11.924 1.000 23.188 232 MET A O 1
ATOM 1663 N N . ARG A 1 233 ? 56.711 6.235 10.978 1.000 23.280 233 ARG A N 1
ATOM 1664 C CA . ARG A 1 233 ? 56.266 4.864 11.032 1.000 23.997 233 ARG A CA 1
ATOM 1665 C C . ARG A 1 233 ? 56.045 4.379 9.601 1.000 21.581 233 ARG A C 1
ATOM 1666 O O . ARG A 1 233 ? 55.612 5.125 8.736 1.000 23.290 233 ARG A O 1
ATOM 1674 N N . PRO A 1 234 ? 56.282 3.087 9.332 1.000 21.797 234 PRO A N 1
ATOM 1675 C CA . PRO A 1 234 ? 55.924 2.533 8.036 1.000 21.760 234 PRO A CA 1
ATOM 1676 C C . PRO A 1 234 ? 54.412 2.560 7.936 1.000 20.662 234 PRO A C 1
ATOM 1677 O O . PRO A 1 234 ? 53.690 2.588 8.944 1.000 20.563 234 PRO A O 1
ATOM 1681 N N . ASN A 1 235 ? 53.947 2.434 6.684 1.000 19.341 235 ASN A N 1
ATOM 1682 C CA . ASN A 1 235 ? 52.546 2.231 6.391 1.000 18.492 235 ASN A CA 1
ATOM 1683 C C . ASN A 1 235 ? 51.949 1.113 7.240 1.000 18.731 235 ASN A C 1
ATOM 1684 O O . ASN A 1 235 ? 52.547 0.064 7.440 1.000 19.422 235 ASN A O 1
ATOM 1689 N N . HIS A 1 236 ? 50.737 1.326 7.777 1.000 17.676 236 HIS A N 1
ATOM 1690 C CA . HIS A 1 236 ? 50.121 0.300 8.617 1.000 17.156 236 HIS A CA 1
ATOM 1691 C C . HIS A 1 236 ? 48.618 0.531 8.749 1.000 17.504 236 HIS A C 1
ATOM 1692 O O . HIS A 1 236 ? 48.118 1.654 8.651 1.000 18.177 236 HIS A O 1
ATOM 1699 N N . LEU A 1 237 ? 47.932 -0.567 9.040 1.000 17.799 237 LEU A N 1
ATOM 1700 C CA . LEU A 1 237 ? 46.492 -0.623 9.265 1.000 16.764 237 LEU A CA 1
ATOM 1701 C C . LEU A 1 237 ? 46.291 -1.282 10.642 1.000 16.658 237 LEU A C 1
ATOM 1702 O O . LEU A 1 237 ? 46.663 -2.432 10.829 1.000 18.515 237 LEU A O 1
ATOM 1707 N N . HIS A 1 238 ? 45.731 -0.554 11.609 1.000 15.715 238 HIS A N 1
ATOM 1708 C CA . HIS A 1 238 ? 45.456 -1.133 12.924 1.000 16.674 238 HIS A CA 1
ATOM 1709 C C . HIS A 1 238 ? 44.319 -2.128 12.875 1.000 17.760 238 HIS A C 1
ATOM 1710 O O . HIS A 1 238 ? 43.322 -1.910 12.164 1.000 18.116 238 HIS A O 1
ATOM 1717 N N . MET A 1 239 ? 44.470 -3.221 13.635 1.000 18.885 239 MET A N 1
ATOM 1718 C CA . MET A 1 239 ? 43.484 -4.285 13.706 1.000 19.166 239 MET A CA 1
ATOM 1719 C C . MET A 1 239 ? 43.359 -4.717 15.170 1.000 21.712 239 MET A C 1
ATOM 1720 O O . MET A 1 239 ? 44.288 -5.297 15.727 1.000 21.095 239 MET A O 1
ATOM 1725 N N . MET A 1 240 ? 42.248 -4.354 15.805 1.000 20.652 240 MET A N 1
ATOM 1726 C CA . MET A 1 240 ? 41.964 -4.757 17.184 1.000 21.814 240 MET A CA 1
ATOM 1727 C C . MET A 1 240 ? 40.689 -5.580 17.246 1.000 23.770 240 MET A C 1
ATOM 1728 O O . MET A 1 240 ? 39.606 -5.114 16.890 1.000 22.435 240 MET A O 1
ATOM 1733 N N . VAL A 1 241 ? 40.813 -6.840 17.698 1.000 21.351 241 VAL A N 1
ATOM 1734 C CA . VAL A 1 241 ? 39.776 -7.819 17.494 1.000 24.615 241 VAL A CA 1
ATOM 1735 C C . VAL A 1 241 ? 39.381 -8.400 18.848 1.000 26.761 241 VAL A C 1
ATOM 1736 O O . VAL A 1 241 ? 40.250 -8.799 19.621 1.000 25.109 241 VAL A O 1
ATOM 1740 N N . GLU A 1 242 ? 38.071 -8.468 19.059 1.000 29.028 242 GLU A N 1
ATOM 1741 C CA . GLU A 1 242 ? 37.479 -9.103 20.218 1.000 33.990 242 GLU A CA 1
ATOM 1742 C C . GLU A 1 242 ? 36.421 -10.082 19.763 1.000 33.176 242 GLU A C 1
ATOM 1743 O O . GLU A 1 242 ? 35.738 -9.891 18.759 1.000 30.138 242 GLU A O 1
ATOM 1749 N N . ALA A 1 243 ? 36.251 -11.140 20.557 1.000 33.520 243 ALA A N 1
ATOM 1750 C CA . ALA A 1 243 ? 35.127 -12.034 20.374 1.000 34.070 243 ALA A CA 1
ATOM 1751 C C . ALA A 1 243 ? 34.874 -12.745 21.695 1.000 34.793 243 ALA A C 1
ATOM 1752 O O . ALA A 1 243 ? 35.810 -13.012 22.447 1.000 35.232 243 ALA A O 1
ATOM 1754 N N . PRO A 1 244 ? 33.602 -13.028 22.005 1.000 34.441 244 PRO A N 1
ATOM 1755 C CA . PRO A 1 244 ? 33.308 -13.802 23.210 1.000 39.897 244 PRO A CA 1
ATOM 1756 C C . PRO A 1 244 ? 34.084 -15.122 23.114 1.000 36.657 244 PRO A C 1
ATOM 1757 O O . PRO A 1 244 ? 34.023 -15.817 22.103 1.000 36.992 244 PRO A O 1
ATOM 1761 N N . GLY A 1 245 ? 34.788 -15.466 24.191 1.000 40.110 245 GLY A N 1
ATOM 1762 C CA . GLY A 1 245 ? 35.400 -16.781 24.298 1.000 42.032 245 GLY A CA 1
ATOM 1763 C C . GLY A 1 245 ? 36.867 -16.745 23.886 1.000 41.288 245 GLY A C 1
ATOM 1764 O O . GLY A 1 245 ? 37.561 -17.755 23.967 1.000 43.477 245 GLY A O 1
ATOM 1765 N N . PHE A 1 246 ? 37.322 -15.571 23.409 1.000 37.325 246 PHE A N 1
ATOM 1766 C CA . PHE A 1 246 ? 38.673 -15.454 22.909 1.000 37.366 246 PHE A CA 1
ATOM 1767 C C . PHE A 1 246 ? 39.393 -14.273 23.555 1.000 33.116 246 PHE A C 1
ATOM 1768 O O . PHE A 1 246 ? 38.811 -13.251 23.924 1.000 38.079 246 PHE A O 1
ATOM 1776 N N . ARG A 1 247 ? 40.712 -14.383 23.593 1.000 33.657 247 ARG A N 1
ATOM 1777 C CA . ARG A 1 247 ? 41.564 -13.330 24.097 1.000 30.581 247 ARG A CA 1
ATOM 1778 C C . ARG A 1 247 ? 41.591 -12.163 23.097 1.000 37.242 247 ARG A C 1
ATOM 1779 O O . ARG A 1 247 ? 41.750 -12.367 21.900 1.000 34.445 247 ARG A O 1
ATOM 1787 N N . LYS A 1 248 ? 41.513 -10.944 23.617 1.000 34.403 248 LYS A N 1
ATOM 1788 C CA . LYS A 1 248 ? 41.557 -9.734 22.813 1.000 35.909 248 LYS A CA 1
ATOM 1789 C C . LYS A 1 248 ? 42.914 -9.606 22.125 1.000 33.428 248 LYS A C 1
ATOM 1790 O O . LYS A 1 248 ? 43.961 -9.732 22.756 1.000 30.796 248 LYS A O 1
ATOM 1796 N N . LEU A 1 249 ? 42.895 -9.274 20.829 1.000 28.478 249 LEU A N 1
ATOM 1797 C CA . LEU A 1 249 ? 44.113 -9.013 20.062 1.000 26.422 249 LEU A CA 1
ATOM 1798 C C . LEU A 1 249 ? 44.160 -7.538 19.690 1.000 25.906 249 LEU A C 1
ATOM 1799 O O . LEU A 1 249 ? 43.241 -7.009 19.050 1.000 25.236 249 LEU A O 1
ATOM 1804 N N . THR A 1 250 ? 45.265 -6.896 20.028 1.000 24.225 250 THR A N 1
ATOM 1805 C CA . THR A 1 250 ? 45.611 -5.593 19.519 1.000 22.925 250 THR A CA 1
ATOM 1806 C C . THR A 1 250 ? 46.788 -5.759 18.555 1.000 24.756 250 THR A C 1
ATOM 1807 O O . THR A 1 250 ? 47.858 -6.215 18.975 1.000 26.209 250 THR A O 1
ATOM 1811 N N . SER A 1 251 ? 46.604 -5.382 17.272 1.000 21.356 251 SER A N 1
ATOM 1812 C CA . SER A 1 251 ? 47.647 -5.664 16.281 1.000 21.223 251 SER A CA 1
ATOM 1813 C C . SER A 1 251 ? 47.604 -4.629 15.145 1.000 20.590 251 SER A C 1
ATOM 1814 O O . SER A 1 251 ? 46.963 -3.575 15.234 1.000 18.800 251 SER A O 1
ATOM 1817 N N . ALA A 1 252 ? 48.391 -4.891 14.100 1.000 21.792 252 ALA A N 1
ATOM 1818 C CA . ALA A 1 252 ? 48.395 -4.048 12.913 1.000 20.366 252 ALA A CA 1
ATOM 1819 C C . ALA A 1 252 ? 49.044 -4.833 11.786 1.000 22.475 252 ALA A C 1
ATOM 1820 O O . ALA A 1 252 ? 49.850 -5.728 12.033 1.000 21.201 252 ALA A O 1
ATOM 1822 N N . TRP A 1 253 ? 48.630 -4.544 10.544 1.000 20.287 253 TRP A N 1
ATOM 1823 C CA . TRP A 1 253 ? 49.271 -5.088 9.363 1.000 20.001 253 TRP A CA 1
ATOM 1824 C C . TRP A 1 253 ? 50.124 -4.010 8.724 1.000 19.191 253 TRP A C 1
ATOM 1825 O O . TRP A 1 253 ? 49.739 -2.843 8.676 1.000 18.692 253 TRP A O 1
ATOM 1836 N N . TYR A 1 254 ? 51.292 -4.425 8.223 1.000 19.999 254 TYR A N 1
ATOM 1837 C CA . TYR A 1 254 ? 52.299 -3.521 7.694 1.000 18.790 254 TYR A CA 1
ATOM 1838 C C . TYR A 1 254 ? 52.616 -3.859 6.238 1.000 20.237 254 TYR A C 1
ATOM 1839 O O . TYR A 1 254 ? 53.280 -4.853 5.965 1.000 21.399 254 TYR A O 1
ATOM 1848 N N . PRO A 1 255 ? 52.052 -3.155 5.228 1.000 20.007 255 PRO A N 1
ATOM 1849 C CA . PRO A 1 255 ? 52.356 -3.520 3.830 1.000 20.942 255 PRO A CA 1
ATOM 1850 C C . PRO A 1 255 ? 53.841 -3.522 3.513 1.000 20.898 255 PRO A C 1
ATOM 1851 O O . PRO A 1 255 ? 54.555 -2.561 3.821 1.000 21.929 255 PRO A O 1
ATOM 1855 N N . GLU A 1 256 ? 54.280 -4.601 2.847 1.000 23.433 256 GLU A N 1
ATOM 1856 C CA . GLU A 1 256 ? 55.673 -4.769 2.474 1.000 24.335 256 GLU A CA 1
ATOM 1857 C C . GLU A 1 256 ? 56.088 -3.636 1.540 1.000 25.278 256 GLU A C 1
ATOM 1858 O O . GLU A 1 256 ? 55.255 -3.032 0.841 1.000 25.788 256 GLU A O 1
ATOM 1864 N N . GLY A 1 257 ? 57.406 -3.408 1.522 1.000 27.470 257 GLY A N 1
ATOM 1865 C CA . GLY A 1 257 ? 58.021 -2.551 0.521 1.000 31.658 257 GLY A CA 1
ATOM 1866 C C . GLY A 1 257 ? 58.174 -1.098 0.973 1.000 31.857 257 GLY A C 1
ATOM 1867 O O . GLY A 1 257 ? 58.649 -0.255 0.221 1.000 31.357 257 GLY A O 1
ATOM 1868 N N . ASP A 1 258 ? 57.762 -0.809 2.213 1.000 26.962 258 ASP A N 1
ATOM 1869 C CA . ASP A 1 258 ? 57.896 0.518 2.788 1.000 27.162 258 ASP A CA 1
ATOM 1870 C C . ASP A 1 258 ? 59.306 0.671 3.361 1.000 27.680 258 ASP A C 1
ATOM 1871 O O . ASP A 1 258 ? 59.782 -0.196 4.076 1.000 27.986 258 ASP A O 1
ATOM 1876 N N . GLU A 1 259 ? 59.988 1.789 3.052 1.000 29.987 259 GLU A N 1
ATOM 1877 C CA . GLU A 1 259 ? 61.380 1.983 3.449 1.000 33.232 259 GLU A CA 1
ATOM 1878 C C . GLU A 1 259 ? 61.545 2.123 4.968 1.000 33.832 259 GLU A C 1
ATOM 1879 O O . GLU A 1 259 ? 62.680 2.052 5.462 1.000 32.660 259 GLU A O 1
ATOM 1885 N N . TRP A 1 260 ? 60.450 2.349 5.716 1.000 29.103 260 TRP A N 1
ATOM 1886 C CA . TRP A 1 260 ? 60.541 2.558 7.146 1.000 28.597 260 TRP A CA 1
ATOM 1887 C C . TRP A 1 260 ? 60.260 1.289 7.946 1.000 25.982 260 TRP A C 1
ATOM 1888 O O . TRP A 1 260 ? 60.284 1.349 9.172 1.000 27.809 260 TRP A O 1
ATOM 1899 N N . LEU A 1 261 ? 60.029 0.146 7.296 1.000 26.362 261 LEU A N 1
ATOM 1900 C CA . LEU A 1 261 ? 59.709 -1.066 8.045 1.000 28.575 261 LEU A CA 1
ATOM 1901 C C . LEU A 1 261 ? 60.810 -1.422 9.045 1.000 31.785 261 LEU A C 1
ATOM 1902 O O . LEU A 1 261 ? 60.521 -1.867 10.157 1.000 33.518 261 LEU A O 1
ATOM 1907 N N . GLU A 1 262 ? 62.078 -1.215 8.657 1.000 29.931 262 GLU A N 1
ATOM 1908 C CA . GLU A 1 262 ? 63.193 -1.577 9.526 1.000 33.477 262 GLU A CA 1
ATOM 1909 C C . GLU A 1 262 ? 63.585 -0.469 10.504 1.000 34.340 262 GLU A C 1
ATOM 1910 O O . GLU A 1 262 ? 64.599 -0.610 11.206 1.000 33.650 262 GLU A O 1
ATOM 1916 N N . SER A 1 263 ? 62.833 0.640 10.567 1.000 32.067 263 SER A N 1
ATOM 1917 C CA . SER A 1 263 ? 63.182 1.691 11.508 1.000 33.778 263 SER A CA 1
ATOM 1918 C C . SER A 1 263 ? 61.937 2.397 12.030 1.000 30.119 263 SER A C 1
ATOM 1919 O O . SER A 1 263 ? 61.975 3.594 12.296 1.000 34.334 263 SER A O 1
ATOM 1922 N N . ASP A 1 264 ? 60.903 1.604 12.305 1.000 27.558 264 ASP A N 1
ATOM 1923 C CA . ASP A 1 264 ? 59.676 2.114 12.903 1.000 23.710 264 ASP A CA 1
ATOM 1924 C C . ASP A 1 264 ? 60.031 2.884 14.176 1.000 25.997 264 ASP A C 1
ATOM 1925 O O . ASP A 1 264 ? 60.675 2.334 15.058 1.000 25.571 264 ASP A O 1
ATOM 1930 N N . ALA A 1 265 ? 59.591 4.137 14.267 1.000 23.528 265 ALA A N 1
ATOM 1931 C CA . ALA A 1 265 ? 59.903 5.002 15.398 1.000 24.336 265 ALA A CA 1
ATOM 1932 C C . ALA A 1 265 ? 59.343 4.476 16.719 1.000 25.286 265 ALA A C 1
ATOM 1933 O O . ALA A 1 265 ? 59.842 4.872 17.778 1.000 25.869 265 ALA A O 1
ATOM 1935 N N . VAL A 1 266 ? 58.343 3.568 16.678 1.000 25.046 266 VAL A N 1
ATOM 1936 C CA . VAL A 1 266 ? 57.700 3.081 17.886 1.000 23.975 266 VAL A CA 1
ATOM 1937 C C . VAL A 1 266 ? 57.831 1.574 18.044 1.000 23.233 266 VAL A C 1
ATOM 1938 O O . VAL A 1 266 ? 57.115 0.975 18.851 1.000 24.477 266 VAL A O 1
ATOM 1942 N N . PHE A 1 267 ? 58.704 0.948 17.251 1.000 23.298 267 PHE A N 1
ATOM 1943 C CA . PHE A 1 267 ? 59.102 -0.427 17.483 1.000 24.647 267 PHE A CA 1
ATOM 1944 C C . PHE A 1 267 ? 57.914 -1.380 17.391 1.000 22.270 267 PHE A C 1
ATOM 1945 O O . PHE A 1 267 ? 57.887 -2.352 18.118 1.000 26.550 267 PHE A O 1
ATOM 1953 N N . GLY A 1 268 ? 56.986 -1.167 16.436 1.000 21.538 268 GLY A N 1
ATOM 1954 C CA . GLY A 1 268 ? 55.782 -1.997 16.338 1.000 20.295 268 GLY A CA 1
ATOM 1955 C C . GLY A 1 268 ? 55.868 -3.120 15.301 1.000 20.638 268 GLY A C 1
ATOM 1956 O O . GLY A 1 268 ? 55.086 -4.075 15.360 1.000 23.365 268 GLY A O 1
ATOM 1957 N N . VAL A 1 269 ? 56.795 -3.014 14.345 1.000 22.507 269 VAL A N 1
ATOM 1958 C CA . VAL A 1 269 ? 56.826 -3.963 13.225 1.000 23.690 269 VAL A CA 1
ATOM 1959 C C . VAL A 1 269 ? 57.342 -5.324 13.678 1.000 23.400 269 VAL A C 1
ATOM 1960 O O . VAL A 1 269 ? 58.373 -5.431 14.357 1.000 24.690 269 VAL A O 1
ATOM 1964 N N . LYS A 1 270 ? 56.629 -6.365 13.268 1.000 23.223 270 LYS A N 1
ATOM 1965 C CA . LYS A 1 270 ? 57.076 -7.737 13.437 1.000 24.726 270 LYS A CA 1
ATOM 1966 C C . LYS A 1 270 ? 57.003 -8.411 12.082 1.000 23.555 270 LYS A C 1
ATOM 1967 O O . LYS A 1 270 ? 56.092 -8.130 11.287 1.000 23.038 270 LYS A O 1
ATOM 1973 N N . LYS A 1 271 ? 57.938 -9.330 11.836 1.000 24.203 271 LYS A N 1
ATOM 1974 C CA . LYS A 1 271 ? 57.999 -9.923 10.507 1.000 26.165 271 LYS A CA 1
ATOM 1975 C C . LYS A 1 271 ? 56.665 -10.579 10.112 1.000 26.081 271 LYS A C 1
ATOM 1976 O O . LYS A 1 271 ? 56.245 -10.515 8.939 1.000 24.860 271 LYS A O 1
ATOM 1982 N N . SER A 1 272 ? 56.005 -11.258 11.062 1.000 23.709 272 SER A N 1
ATOM 1983 C CA . SER A 1 272 ? 54.775 -11.997 10.743 1.000 24.616 272 SER A CA 1
ATOM 1984 C C . SER A 1 272 ? 53.585 -11.085 10.414 1.000 24.852 272 SER A C 1
ATOM 1985 O O . SER A 1 272 ? 52.607 -11.585 9.867 1.000 26.803 272 SER A O 1
ATOM 1988 N N . LEU A 1 273 ? 53.696 -9.784 10.707 1.000 21.603 273 LEU A N 1
ATOM 1989 C CA . LEU A 1 273 ? 52.625 -8.817 10.450 1.000 22.748 273 LEU A CA 1
ATOM 1990 C C . LEU A 1 273 ? 52.856 -7.992 9.178 1.000 22.693 273 LEU A C 1
ATOM 1991 O O . LEU A 1 273 ? 52.048 -7.130 8.830 1.000 22.818 273 LEU A O 1
ATOM 1996 N N . VAL A 1 274 ? 53.942 -8.274 8.459 1.000 21.268 274 VAL A N 1
ATOM 1997 C CA . VAL A 1 274 ? 54.166 -7.667 7.156 1.000 22.418 274 VAL A CA 1
ATOM 1998 C C . VAL A 1 274 ? 53.281 -8.403 6.148 1.000 22.674 274 VAL A C 1
ATOM 1999 O O . VAL A 1 274 ? 53.257 -9.639 6.150 1.000 25.542 274 VAL A O 1
ATOM 2003 N N . VAL A 1 275 ? 52.557 -7.652 5.299 1.000 22.288 275 VAL A N 1
ATOM 2004 C CA . VAL A 1 275 ? 51.567 -8.240 4.416 1.000 22.383 275 VAL A CA 1
ATOM 2005 C C . VAL A 1 275 ? 51.830 -7.799 2.971 1.000 22.438 275 VAL A C 1
ATOM 2006 O O . VAL A 1 275 ? 52.370 -6.717 2.738 1.000 23.666 275 VAL A O 1
ATOM 2010 N N . GLY A 1 276 ? 51.389 -8.628 2.032 1.000 24.363 276 GLY A N 1
ATOM 2011 C CA . GLY A 1 276 ? 51.388 -8.237 0.630 1.000 25.070 276 GLY A CA 1
ATOM 2012 C C . GLY A 1 276 ? 50.104 -7.486 0.312 1.000 25.287 276 GLY A C 1
ATOM 2013 O O . GLY A 1 276 ? 49.060 -7.680 0.948 1.000 26.718 276 GLY A O 1
ATOM 2014 N N . LEU A 1 277 ? 50.181 -6.596 -0.675 1.000 24.849 277 LEU A N 1
ATOM 2015 C CA . LEU A 1 277 ? 48.969 -6.068 -1.281 1.000 24.452 277 LEU A CA 1
ATOM 2016 C C . LEU A 1 277 ? 48.992 -6.433 -2.766 1.000 26.524 277 LEU A C 1
ATOM 2017 O O . LEU A 1 277 ? 50.025 -6.291 -3.414 1.000 27.618 277 LEU A O 1
ATOM 2022 N N . SER A 1 278 ? 47.870 -6.953 -3.265 1.000 24.526 278 SER A N 1
ATOM 2023 C CA . SER A 1 278 ? 47.702 -7.320 -4.657 1.000 27.062 278 SER A CA 1
ATOM 2024 C C . SER A 1 278 ? 46.792 -6.311 -5.358 1.000 27.978 278 SER A C 1
ATOM 2025 O O . SER A 1 278 ? 45.667 -6.074 -4.920 1.000 28.670 278 SER A O 1
ATOM 2028 N N . GLU A 1 279 ? 47.197 -5.823 -6.528 1.000 26.191 279 GLU A N 1
ATOM 2029 C CA . GLU A 1 279 ? 46.382 -4.862 -7.248 1.000 25.814 279 GLU A CA 1
ATOM 2030 C C . GLU A 1 279 ? 45.430 -5.598 -8.192 1.000 24.779 279 GLU A C 1
ATOM 2031 O O . GLU A 1 279 ? 45.841 -6.431 -8.987 1.000 24.761 279 GLU A O 1
ATOM 2037 N N . VAL A 1 280 ? 44.138 -5.248 -8.113 1.000 24.010 280 VAL A N 1
ATOM 2038 C CA . VAL A 1 280 ? 43.120 -5.746 -9.027 1.000 25.096 280 VAL A CA 1
ATOM 2039 C C . VAL A 1 280 ? 42.585 -4.594 -9.864 1.000 27.710 280 VAL A C 1
ATOM 2040 O O . VAL A 1 280 ? 42.012 -3.652 -9.315 1.000 28.132 280 VAL A O 1
ATOM 2044 N N . ARG A 1 281 ? 42.769 -4.697 -11.190 1.000 27.777 281 ARG A N 1
ATOM 2045 C CA . ARG A 1 281 ? 42.333 -3.656 -12.104 1.000 31.225 281 ARG A CA 1
ATOM 2046 C C . ARG A 1 281 ? 41.222 -4.286 -12.928 1.000 30.636 281 ARG A C 1
ATOM 2047 O O . ARG A 1 281 ? 41.480 -4.798 -14.009 1.000 36.905 281 ARG A O 1
ATOM 2055 N N . ASP A 1 282 ? 40.023 -4.282 -12.346 1.000 30.265 282 ASP A N 1
ATOM 2056 C CA . ASP A 1 282 ? 38.841 -4.911 -12.924 1.000 30.269 282 ASP A CA 1
ATOM 2057 C C . ASP A 1 282 ? 37.658 -4.096 -12.423 1.000 31.040 282 ASP A C 1
ATOM 2058 O O . ASP A 1 282 ? 37.291 -4.176 -11.240 1.000 30.003 282 ASP A O 1
ATOM 2063 N N . GLU A 1 283 ? 37.082 -3.290 -13.320 1.000 31.318 283 GLU A N 1
ATOM 2064 C CA . GLU A 1 283 ? 36.046 -2.352 -12.913 1.000 33.825 283 GLU A CA 1
ATOM 2065 C C . GLU A 1 283 ? 34.821 -3.104 -12.405 1.000 30.338 283 GLU A C 1
ATOM 2066 O O . GLU A 1 283 ? 34.199 -2.655 -11.458 1.000 28.689 283 GLU A O 1
ATOM 2072 N N . ALA A 1 284 ? 34.486 -4.236 -13.021 1.000 31.795 284 ALA A N 1
ATOM 2073 C CA . ALA A 1 284 ? 33.337 -5.037 -12.616 1.000 30.892 284 ALA A CA 1
ATOM 2074 C C . ALA A 1 284 ? 33.518 -5.567 -11.191 1.000 28.731 284 ALA A C 1
ATOM 2075 O O . ALA A 1 284 ? 32.588 -5.574 -10.402 1.000 28.295 284 ALA A O 1
ATOM 2077 N N . GLU A 1 285 ? 34.726 -6.032 -10.867 1.000 28.790 285 GLU A N 1
ATOM 2078 C CA . GLU A 1 285 ? 35.026 -6.533 -9.527 1.000 27.752 285 GLU A CA 1
ATOM 2079 C C . GLU A 1 285 ? 35.002 -5.379 -8.518 1.000 26.785 285 GLU A C 1
ATOM 2080 O O . GLU A 1 285 ? 34.470 -5.546 -7.412 1.000 27.158 285 GLU A O 1
ATOM 2086 N N . ALA A 1 286 ? 35.575 -4.221 -8.893 1.000 26.142 286 ALA A N 1
ATOM 2087 C CA . ALA A 1 286 ? 35.600 -3.082 -7.990 1.000 26.036 286 ALA A CA 1
ATOM 2088 C C . ALA A 1 286 ? 34.169 -2.679 -7.623 1.000 26.645 286 ALA A C 1
ATOM 2089 O O . ALA A 1 286 ? 33.834 -2.444 -6.469 1.000 27.270 286 ALA A O 1
ATOM 2091 N N . ARG A 1 287 ? 33.277 -2.649 -8.633 1.000 28.112 287 ARG A N 1
ATOM 2092 C CA . ARG A 1 287 ? 31.892 -2.263 -8.383 1.000 30.216 287 ARG A CA 1
ATOM 2093 C C . ARG A 1 287 ? 31.170 -3.306 -7.544 1.000 28.280 287 ARG A C 1
ATOM 2094 O O . ARG A 1 287 ? 30.382 -2.942 -6.691 1.000 29.165 287 ARG A O 1
ATOM 2102 N N . LYS A 1 288 ? 31.449 -4.602 -7.763 1.000 27.108 288 LYS A N 1
ATOM 2103 C CA . LYS A 1 288 ? 30.836 -5.663 -6.980 1.000 27.542 288 LYS A CA 1
ATOM 2104 C C . LYS A 1 288 ? 31.138 -5.487 -5.493 1.000 27.489 288 LYS A C 1
ATOM 2105 O O . LYS A 1 288 ? 30.329 -5.835 -4.642 1.000 28.578 288 LYS A O 1
ATOM 2111 N N . ARG A 1 289 ? 32.360 -5.050 -5.192 1.000 26.180 289 ARG A N 1
ATOM 2112 C CA . ARG A 1 289 ? 32.815 -4.889 -3.823 1.000 25.203 289 ARG A CA 1
ATOM 2113 C C . ARG A 1 289 ? 32.325 -3.586 -3.202 1.000 24.641 289 ARG A C 1
ATOM 2114 O O . ARG A 1 289 ? 32.581 -3.341 -2.030 1.000 25.503 289 ARG A O 1
ATOM 2122 N N . GLY A 1 290 ? 31.691 -2.733 -4.005 1.000 27.513 290 GLY A N 1
ATOM 2123 C CA . GLY A 1 290 ? 31.058 -1.540 -3.464 1.000 25.815 290 GLY A CA 1
ATOM 2124 C C . GLY A 1 290 ? 31.847 -0.261 -3.670 1.000 25.390 290 GLY A C 1
ATOM 2125 O O . GLY A 1 290 ? 31.435 0.771 -3.149 1.000 27.362 290 GLY A O 1
ATOM 2126 N N . PHE A 1 291 ? 32.999 -0.327 -4.357 1.000 25.322 291 PHE A N 1
ATOM 2127 C CA . PHE A 1 291 ? 33.789 0.853 -4.648 1.000 26.235 291 PHE A CA 1
ATOM 2128 C C . PHE A 1 291 ? 33.013 1.726 -5.643 1.000 29.399 291 PHE A C 1
ATOM 2129 O O . PHE A 1 291 ? 32.764 1.289 -6.765 1.000 30.834 291 PHE A O 1
ATOM 2137 N N . PRO A 1 292 ? 32.580 2.951 -5.249 1.000 31.695 292 PRO A N 1
ATOM 2138 C CA . PRO A 1 292 ? 31.712 3.746 -6.128 1.000 37.139 292 PRO A CA 1
ATOM 2139 C C . PRO A 1 292 ? 32.371 4.298 -7.389 1.000 36.648 292 PRO A C 1
ATOM 2140 O O . PRO A 1 292 ? 31.699 4.491 -8.397 1.000 41.195 292 PRO A O 1
ATOM 2144 N N . LYS A 1 293 ? 33.671 4.612 -7.356 1.000 36.934 293 LYS A N 1
ATOM 2145 C CA . LYS A 1 293 ? 34.331 5.190 -8.526 1.000 43.080 293 LYS A CA 1
ATOM 2146 C C . LYS A 1 293 ? 35.022 4.096 -9.326 1.000 49.350 293 LYS A C 1
ATOM 2147 O O . LYS A 1 293 ? 35.791 4.414 -10.239 1.000 44.865 293 LYS A O 1
ATOM 2153 N N . GLY A 1 294 ? 34.734 2.830 -8.977 1.000 54.685 294 GLY A N 1
ATOM 2154 C CA . GLY A 1 294 ? 35.177 1.694 -9.762 1.000 55.383 294 GLY A CA 1
ATOM 2155 C C . GLY A 1 294 ? 36.692 1.698 -9.946 1.000 56.298 294 GLY A C 1
ATOM 2156 O O . GLY A 1 294 ? 37.419 2.076 -9.026 1.000 50.785 294 GLY A O 1
ATOM 2157 N N . GLY A 1 295 ? 37.116 1.263 -11.145 1.000 48.910 295 GLY A N 1
ATOM 2158 C CA . GLY A 1 295 ? 38.508 1.217 -11.561 1.000 42.599 295 GLY A CA 1
ATOM 2159 C C . GLY A 1 295 ? 39.274 0.001 -11.019 1.000 38.828 295 GLY A C 1
ATOM 2160 O O . GLY A 1 295 ? 39.368 -1.057 -11.650 1.000 37.378 295 GLY A O 1
ATOM 2161 N N . SER A 1 296 ? 39.931 0.217 -9.884 1.000 33.494 296 SER A N 1
ATOM 2162 C CA . SER A 1 296 ? 40.924 -0.700 -9.346 1.000 30.803 296 SER A CA 1
ATOM 2163 C C . SER A 1 296 ? 41.000 -0.560 -7.825 1.000 28.146 296 SER A C 1
ATOM 2164 O O . SER A 1 296 ? 40.624 0.472 -7.267 1.000 28.610 296 SER A O 1
ATOM 2167 N N . PHE A 1 297 ? 41.556 -1.600 -7.177 1.000 25.571 297 PHE A N 1
ATOM 2168 C CA . PHE A 1 297 ? 41.780 -1.567 -5.730 1.000 23.763 297 PHE A CA 1
ATOM 2169 C C . PHE A 1 297 ? 42.958 -2.491 -5.391 1.000 22.638 297 PHE A C 1
ATOM 2170 O O . PHE A 1 297 ? 43.327 -3.384 -6.160 1.000 23.575 297 PHE A O 1
ATOM 2178 N N . LYS A 1 298 ? 43.545 -2.275 -4.220 1.000 21.366 298 LYS A N 1
ATOM 2179 C CA . LYS A 1 298 ? 44.565 -3.161 -3.682 1.000 22.132 298 LYS A CA 1
ATOM 2180 C C . LYS A 1 298 ? 43.865 -4.072 -2.680 1.000 21.401 298 LYS A C 1
ATOM 2181 O O . LYS A 1 298 ? 43.048 -3.629 -1.874 1.000 23.177 298 LYS A O 1
ATOM 2187 N N . LEU A 1 299 ? 44.249 -5.330 -2.693 1.000 19.671 299 LEU A N 1
ATOM 2188 C CA . LEU A 1 299 ? 43.645 -6.340 -1.848 1.000 21.456 299 LEU A CA 1
ATOM 2189 C C . LEU A 1 299 ? 44.615 -6.771 -0.750 1.000 20.495 299 LEU A C 1
ATOM 2190 O O . LEU A 1 299 ? 45.769 -7.155 -1.030 1.000 21.987 299 LEU A O 1
ATOM 2195 N N . LEU A 1 300 ? 44.125 -6.675 0.499 1.000 20.049 300 LEU A N 1
ATOM 2196 C CA . LEU A 1 300 ? 44.811 -7.159 1.689 1.000 18.868 300 LEU A CA 1
ATOM 2197 C C . LEU A 1 300 ? 43.987 -8.316 2.229 1.000 20.917 300 LEU A C 1
ATOM 2198 O O . LEU A 1 300 ? 42.911 -8.090 2.764 1.000 21.149 300 LEU A O 1
ATOM 2203 N N . HIS A 1 301 ? 44.461 -9.546 2.020 1.000 20.393 301 HIS A N 1
ATOM 2204 C CA . HIS A 1 301 ? 43.722 -10.720 2.446 1.000 21.388 301 HIS A CA 1
ATOM 2205 C C . HIS A 1 301 ? 44.570 -11.446 3.482 1.000 23.067 301 HIS A C 1
ATOM 2206 O O . HIS A 1 301 ? 45.611 -11.988 3.162 1.000 25.566 301 HIS A O 1
ATOM 2213 N N . ARG A 1 302 ? 44.098 -11.499 4.729 1.000 22.546 302 ARG A N 1
ATOM 2214 C CA . ARG A 1 302 ? 44.858 -12.075 5.823 1.000 24.302 302 ARG A CA 1
ATOM 2215 C C . ARG A 1 302 ? 43.898 -12.479 6.928 1.000 24.853 302 ARG A C 1
ATOM 2216 O O . ARG A 1 302 ? 43.147 -11.657 7.426 1.000 23.064 302 ARG A O 1
ATOM 2224 N N . ASP A 1 303 ? 43.972 -13.739 7.362 1.000 26.332 303 ASP A N 1
ATOM 2225 C CA . ASP A 1 303 ? 43.168 -14.172 8.482 1.000 28.031 303 ASP A CA 1
ATOM 2226 C C . ASP A 1 303 ? 43.693 -13.630 9.812 1.000 25.105 303 ASP A C 1
ATOM 2227 O O . ASP A 1 303 ? 44.844 -13.235 10.001 1.000 24.378 303 ASP A O 1
ATOM 2232 N N . ILE A 1 304 ? 42.797 -13.599 10.797 1.000 25.161 304 ILE A N 1
ATOM 2233 C CA . ILE A 1 304 ? 43.121 -13.193 12.147 1.000 24.770 304 ILE A CA 1
ATOM 2234 C C . ILE A 1 304 ? 42.918 -14.433 13.016 1.000 25.433 304 ILE A C 1
ATOM 2235 O O . ILE A 1 304 ? 41.851 -15.031 12.932 1.000 26.086 304 ILE A O 1
ATOM 2240 N N . ILE A 1 305 ? 43.958 -14.850 13.729 1.000 27.851 305 ILE A N 1
ATOM 2241 C CA . ILE A 1 305 ? 43.870 -16.085 14.508 1.000 28.915 305 ILE A CA 1
ATOM 2242 C C . ILE A 1 305 ? 43.879 -15.692 15.987 1.000 28.783 305 ILE A C 1
ATOM 2243 O O . ILE A 1 305 ? 44.810 -15.081 16.495 1.000 26.837 305 ILE A O 1
ATOM 2248 N N . LEU A 1 306 ? 42.778 -16.058 16.678 1.000 30.955 306 LEU A N 1
ATOM 2249 C CA . LEU A 1 306 ? 42.603 -15.763 18.081 1.000 30.843 306 LEU A CA 1
ATOM 2250 C C . LEU A 1 306 ? 42.793 -17.049 18.903 1.000 30.045 306 LEU A C 1
ATOM 2251 O O . LEU A 1 306 ? 42.470 -18.158 18.478 1.000 30.538 306 LEU A O 1
ATOM 2256 N N . VAL A 1 307 ? 43.276 -16.810 20.100 1.000 30.813 307 VAL A N 1
ATOM 2257 C CA . VAL A 1 307 ? 43.529 -17.826 21.111 1.000 33.894 307 VAL A CA 1
ATOM 2258 C C . VAL A 1 307 ? 42.349 -17.918 22.086 1.000 35.807 307 VAL A C 1
ATOM 2259 O O . VAL A 1 307 ? 41.939 -16.908 22.658 1.000 35.793 307 VAL A O 1
ATOM 2263 N N . PRO A 1 308 ? 41.759 -19.120 22.283 1.000 41.062 308 PRO A N 1
ATOM 2264 C CA . PRO A 1 308 ? 40.683 -19.316 23.264 1.000 44.750 308 PRO A CA 1
ATOM 2265 C C . PRO A 1 308 ? 41.110 -18.814 24.639 1.000 48.652 308 PRO A C 1
ATOM 2266 O O . PRO A 1 308 ? 42.287 -18.873 24.961 1.000 45.168 308 PRO A O 1
ATOM 2270 N N . GLU A 1 309 ? 40.155 -18.277 25.418 1.000 57.459 309 GLU A N 1
ATOM 2271 C CA . GLU A 1 309 ? 40.445 -17.735 26.741 1.000 62.532 309 GLU A CA 1
ATOM 2272 C C . GLU A 1 309 ? 40.349 -18.859 27.785 1.000 60.962 309 GLU A C 1
ATOM 2273 O O . GLU A 1 309 ? 40.054 -20.002 27.372 1.000 57.753 309 GLU A O 1
ATOM 2279 N N . LYS B 1 20 ? 67.906 -0.403 9.244 1.000 75.493 20 LYS B N 1
ATOM 2280 C CA . LYS B 1 20 ? 68.618 0.364 10.302 1.000 73.300 20 LYS B CA 1
ATOM 2281 C C . LYS B 1 20 ? 69.069 -0.607 11.401 1.000 65.443 20 LYS B C 1
ATOM 2282 O O . LYS B 1 20 ? 70.259 -0.805 11.652 1.000 68.530 20 LYS B O 1
ATOM 2288 N N . LEU B 1 21 ? 68.069 -1.224 12.018 1.000 58.443 21 LEU B N 1
ATOM 2289 C CA . LEU B 1 21 ? 68.197 -2.040 13.209 1.000 54.701 21 LEU B CA 1
ATOM 2290 C C . LEU B 1 21 ? 67.355 -3.280 12.958 1.000 48.249 21 LEU B C 1
ATOM 2291 O O . LEU B 1 21 ? 66.432 -3.213 12.157 1.000 45.365 21 LEU B O 1
ATOM 2296 N N . PRO B 1 22 ? 67.575 -4.410 13.665 1.000 43.273 22 PRO B N 1
ATOM 2297 C CA . PRO B 1 22 ? 66.727 -5.584 13.488 1.000 42.088 22 PRO B CA 1
ATOM 2298 C C . PRO B 1 22 ? 65.288 -5.291 13.893 1.000 40.320 22 PRO B C 1
ATOM 2299 O O . PRO B 1 22 ? 65.008 -4.388 14.688 1.000 36.255 22 PRO B O 1
ATOM 2303 N N . TYR B 1 23 ? 64.365 -6.067 13.321 1.000 40.249 23 TYR B N 1
ATOM 2304 C CA . TYR B 1 23 ? 62.970 -5.964 13.702 1.000 41.867 23 TYR B CA 1
ATOM 2305 C C . TYR B 1 23 ? 62.846 -6.179 15.211 1.000 41.669 23 TYR B C 1
ATOM 2306 O O . TYR B 1 23 ? 63.452 -7.096 15.783 1.000 38.999 23 TYR B O 1
ATOM 2315 N N . PRO B 1 24 ? 62.048 -5.313 15.886 1.000 38.223 24 PRO B N 1
ATOM 2316 C CA . PRO B 1 24 ? 61.857 -5.391 17.336 1.000 35.921 24 PRO B CA 1
ATOM 2317 C C . PRO B 1 24 ? 60.982 -6.579 17.743 1.000 38.669 24 PRO B C 1
ATOM 2318 O O . PRO B 1 24 ? 59.836 -6.405 18.181 1.000 34.758 24 PRO B O 1
ATOM 2322 N N . GLU B 1 25 ? 61.518 -7.783 17.550 1.000 39.800 25 GLU B N 1
ATOM 2323 C CA . GLU B 1 25 ? 60.767 -9.021 17.675 1.000 43.287 25 GLU B CA 1
ATOM 2324 C C . GLU B 1 25 ? 60.678 -9.498 19.126 1.000 48.589 25 GLU B C 1
ATOM 2325 O O . GLU B 1 25 ? 59.749 -10.237 19.445 1.000 54.935 25 GLU B O 1
ATOM 2331 N N . SER B 1 26 ? 61.657 -9.149 19.984 1.000 45.343 26 SER B N 1
ATOM 2332 C CA . SER B 1 26 ? 61.712 -9.643 21.362 1.000 38.979 26 SER B CA 1
ATOM 2333 C C . SER B 1 26 ? 61.993 -8.491 22.329 1.000 33.288 26 SER B C 1
ATOM 2334 O O . SER B 1 26 ? 62.463 -7.460 21.893 1.000 29.593 26 SER B O 1
ATOM 2337 N N . ALA B 1 27 ? 61.818 -8.730 23.632 1.000 31.732 27 ALA B N 1
ATOM 2338 C CA . ALA B 1 27 ? 62.007 -7.688 24.625 1.000 31.046 27 ALA B CA 1
ATOM 2339 C C . ALA B 1 27 ? 63.481 -7.256 24.670 1.000 29.724 27 ALA B C 1
ATOM 2340 O O . ALA B 1 27 ? 63.809 -6.069 24.716 1.000 27.373 27 ALA B O 1
ATOM 2342 N N . ASP B 1 28 ? 64.389 -8.230 24.564 1.000 30.618 28 ASP B N 1
ATOM 2343 C CA . ASP B 1 28 ? 65.800 -7.902 24.580 1.000 31.240 28 ASP B CA 1
ATOM 2344 C C . ASP B 1 28 ? 66.156 -6.996 23.401 1.000 29.007 28 ASP B C 1
ATOM 2345 O O . ASP B 1 28 ? 66.968 -6.087 23.568 1.000 29.765 28 ASP B O 1
ATOM 2350 N N . VAL B 1 29 ? 65.617 -7.281 22.208 1.000 29.108 29 VAL B N 1
ATOM 2351 C CA . VAL B 1 29 ? 65.943 -6.503 21.021 1.000 29.570 29 VAL B CA 1
ATOM 2352 C C . VAL B 1 29 ? 65.354 -5.101 21.133 1.000 28.350 29 VAL B C 1
ATOM 2353 O O . VAL B 1 29 ? 65.957 -4.128 20.675 1.000 27.443 29 VAL B O 1
ATOM 2357 N N . ILE B 1 30 ? 64.126 -4.979 21.660 1.000 27.495 30 ILE B N 1
ATOM 2358 C CA . ILE B 1 30 ? 63.504 -3.675 21.821 1.000 26.609 30 ILE B CA 1
ATOM 2359 C C . ILE B 1 30 ? 64.408 -2.772 22.657 1.000 24.139 30 ILE B C 1
ATOM 2360 O O . ILE B 1 30 ? 64.725 -1.648 22.274 1.000 24.693 30 ILE B O 1
ATOM 2365 N N . THR B 1 31 ? 64.855 -3.287 23.801 1.000 24.594 31 THR B N 1
ATOM 2366 C CA . THR B 1 31 ? 65.708 -2.509 24.693 1.000 25.288 31 THR B CA 1
ATOM 2367 C C . THR B 1 31 ? 67.040 -2.183 24.037 1.000 25.917 31 THR B C 1
ATOM 2368 O O . THR B 1 31 ? 67.483 -1.038 24.111 1.000 25.356 31 THR B O 1
ATOM 2372 N N . ALA B 1 32 ? 67.675 -3.165 23.359 1.000 25.365 32 ALA B N 1
ATOM 2373 C CA . ALA B 1 32 ? 68.947 -2.916 22.713 1.000 26.194 32 ALA B CA 1
ATOM 2374 C C . ALA B 1 32 ? 68.817 -1.880 21.600 1.000 26.683 32 ALA B C 1
ATOM 2375 O O . ALA B 1 32 ? 69.684 -1.012 21.457 1.000 27.444 32 ALA B O 1
ATOM 2377 N N . ASN B 1 33 ? 67.727 -1.966 20.817 1.000 25.772 33 ASN B N 1
ATOM 2378 C CA . ASN B 1 33 ? 67.466 -0.992 19.759 1.000 25.373 33 ASN B CA 1
ATOM 2379 C C . ASN B 1 33 ? 67.281 0.414 20.334 1.000 25.414 33 ASN B C 1
ATOM 2380 O O . ASN B 1 33 ? 67.850 1.372 19.795 1.000 26.371 33 ASN B O 1
ATOM 2385 N N . MET B 1 34 ? 66.452 0.555 21.379 1.000 25.793 34 MET B N 1
ATOM 2386 C CA . MET B 1 34 ? 66.238 1.863 21.975 1.000 24.110 34 MET B CA 1
ATOM 2387 C C . MET B 1 34 ? 67.560 2.421 22.518 1.000 24.730 34 MET B C 1
ATOM 2388 O O . MET B 1 34 ? 67.862 3.594 22.334 1.000 24.395 34 MET B O 1
ATOM 2393 N N . LEU B 1 35 ? 68.356 1.588 23.194 1.000 26.009 35 LEU B N 1
ATOM 2394 C CA . LEU B 1 35 ? 69.603 2.088 23.751 1.000 25.704 35 LEU B CA 1
ATOM 2395 C C . LEU B 1 35 ? 70.529 2.523 22.617 1.000 27.980 35 LEU B C 1
ATOM 2396 O O . LEU B 1 35 ? 71.201 3.554 22.713 1.000 29.078 35 LEU B O 1
ATOM 2401 N N . LYS B 1 36 ? 70.593 1.751 21.521 1.000 27.778 36 LYS B N 1
ATOM 2402 C CA . LYS B 1 36 ? 71.415 2.157 20.389 1.000 31.008 36 LYS B CA 1
ATOM 2403 C C . LYS B 1 36 ? 70.948 3.516 19.851 1.000 31.190 36 LYS B C 1
ATOM 2404 O O . LYS B 1 36 ? 71.745 4.384 19.506 1.000 30.774 36 LYS B O 1
ATOM 2410 N N . LEU B 1 37 ? 69.634 3.737 19.776 1.000 26.604 37 LEU B N 1
ATOM 2411 C CA . LEU B 1 37 ? 69.137 5.002 19.241 1.000 26.084 37 LEU B CA 1
ATOM 2412 C C . LEU B 1 37 ? 69.489 6.203 20.112 1.000 25.010 37 LEU B C 1
ATOM 2413 O O . LEU B 1 37 ? 69.547 7.320 19.596 1.000 26.703 37 LEU B O 1
ATOM 2418 N N . THR B 1 38 ? 69.724 5.990 21.415 1.000 25.548 38 THR B N 1
ATOM 2419 C CA . THR B 1 38 ? 70.065 7.101 22.298 1.000 26.502 38 THR B CA 1
ATOM 2420 C C . THR B 1 38 ? 71.350 7.778 21.806 1.000 27.603 38 THR B C 1
ATOM 2421 O O . THR B 1 38 ? 71.518 8.971 22.060 1.000 25.381 38 THR B O 1
ATOM 2425 N N . ASP B 1 39 ? 72.205 7.044 21.079 1.000 30.384 39 ASP B N 1
ATOM 2426 C CA . ASP B 1 39 ? 73.471 7.559 20.567 1.000 32.380 39 ASP B CA 1
ATOM 2427 C C . ASP B 1 39 ? 73.247 8.736 19.632 1.000 31.402 39 ASP B C 1
ATOM 2428 O O . ASP B 1 39 ? 74.173 9.489 19.379 1.000 33.265 39 ASP B O 1
ATOM 2433 N N . LEU B 1 40 ? 72.038 8.881 19.078 1.000 28.896 40 LEU B N 1
ATOM 2434 C CA . LEU B 1 40 ? 71.779 9.959 18.136 1.000 27.901 40 LEU B CA 1
ATOM 2435 C C . LEU B 1 40 ? 71.561 11.296 18.826 1.000 26.689 40 LEU B C 1
ATOM 2436 O O . LEU B 1 40 ? 71.487 12.307 18.127 1.000 28.890 40 LEU B O 1
ATOM 2441 N N . THR B 1 41 ? 71.410 11.313 20.157 1.000 23.827 41 THR B N 1
ATOM 2442 C CA . THR B 1 41 ? 71.173 12.548 20.889 1.000 24.408 41 THR B CA 1
ATOM 2443 C C . THR B 1 41 ? 72.425 13.413 20.866 1.000 25.924 41 THR B C 1
ATOM 2444 O O . THR B 1 41 ? 73.465 12.975 21.372 1.000 25.242 41 THR B O 1
ATOM 2448 N N . PRO B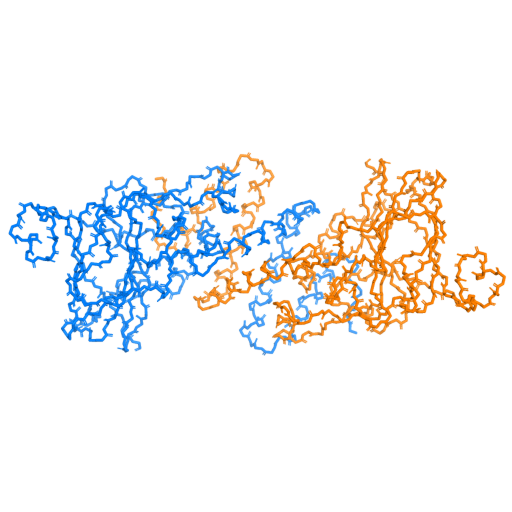 1 42 ? 72.406 14.621 20.248 1.000 25.589 42 PRO B N 1
ATOM 2449 C CA . PRO B 1 42 ? 73.638 15.393 20.105 1.000 27.886 42 PRO B CA 1
ATOM 2450 C C . PRO B 1 42 ? 74.199 15.960 21.401 1.000 26.274 42 PRO B C 1
ATOM 2451 O O . PRO B 1 42 ? 75.422 15.939 21.568 1.000 27.241 42 PRO B O 1
ATOM 2455 N N . ASP B 1 43 ? 73.349 16.508 22.282 1.000 24.601 43 ASP B N 1
ATOM 2456 C CA . ASP B 1 43 ? 73.823 17.131 23.508 1.000 24.312 43 ASP B CA 1
ATOM 2457 C C . ASP B 1 43 ? 74.315 16.029 24.453 1.000 24.020 43 ASP B C 1
ATOM 2458 O O . ASP B 1 43 ? 73.563 15.096 24.783 1.000 22.914 43 ASP B O 1
ATOM 2463 N N . ASP B 1 44 ? 75.561 16.158 24.941 1.000 23.547 44 ASP B N 1
ATOM 2464 C CA . ASP B 1 44 ? 76.148 15.095 25.732 1.000 25.088 44 ASP B CA 1
ATOM 2465 C C . ASP B 1 44 ? 75.376 14.833 27.025 1.000 22.268 44 ASP B C 1
ATOM 2466 O O . ASP B 1 44 ? 75.196 13.691 27.411 1.000 22.795 44 ASP B O 1
ATOM 2471 N N . ARG B 1 45 ? 74.938 15.872 27.737 1.000 21.554 45 ARG B N 1
ATOM 2472 C CA . ARG B 1 45 ? 74.225 15.701 28.982 1.000 20.381 45 ARG B CA 1
ATOM 2473 C C . ARG B 1 45 ? 72.838 15.096 28.728 1.000 21.576 45 ARG B C 1
ATOM 2474 O O . ARG B 1 45 ? 72.402 14.191 29.435 1.000 20.004 45 ARG B O 1
ATOM 2482 N N . LYS B 1 46 ? 72.152 15.562 27.681 1.000 21.693 46 LYS B N 1
ATOM 2483 C CA . LYS B 1 46 ? 70.832 15.008 27.387 1.000 20.961 46 LYS B CA 1
ATOM 2484 C C . LYS B 1 46 ? 70.944 13.530 26.975 1.000 20.122 46 LYS B C 1
ATOM 2485 O O . LYS B 1 46 ? 70.072 12.727 27.354 1.000 19.960 46 LYS B O 1
ATOM 2491 N N . ARG B 1 47 ? 72.011 13.183 26.254 1.000 20.653 47 ARG B N 1
ATOM 2492 C CA . ARG B 1 47 ? 72.265 11.809 25.833 1.000 20.484 47 ARG B CA 1
ATOM 2493 C C . ARG B 1 47 ? 72.402 10.908 27.070 1.000 20.089 47 ARG B C 1
ATOM 2494 O O . ARG B 1 47 ? 71.854 9.796 27.114 1.000 20.261 47 ARG B O 1
ATOM 2502 N N . PHE B 1 48 ? 73.235 11.346 28.015 1.000 19.996 48 PHE B N 1
ATOM 2503 C CA . PHE B 1 48 ? 73.444 10.612 29.258 1.000 20.492 48 PHE B CA 1
ATOM 2504 C C . PHE B 1 48 ? 72.131 10.437 30.026 1.000 20.292 48 PHE B C 1
ATOM 2505 O O . PHE B 1 48 ? 71.832 9.334 30.484 1.000 20.382 48 PHE B O 1
ATOM 2513 N N . LEU B 1 49 ? 71.337 11.502 30.172 1.000 18.823 49 LEU B N 1
ATOM 2514 C CA . LEU B 1 49 ? 70.073 11.435 30.878 1.000 18.407 49 LEU B CA 1
ATOM 2515 C C . LEU B 1 49 ? 69.128 10.452 30.169 1.000 18.977 49 LEU B C 1
ATOM 2516 O O . LEU B 1 49 ? 68.480 9.636 30.844 1.000 19.507 49 LEU B O 1
ATOM 2521 N N . LEU B 1 50 ? 69.026 10.556 28.839 1.000 19.074 50 LEU B N 1
ATOM 2522 C CA . LEU B 1 50 ? 68.143 9.644 28.091 1.000 19.667 50 LEU B CA 1
ATOM 2523 C C . LEU B 1 50 ? 68.567 8.189 28.239 1.000 19.725 50 LEU B C 1
ATOM 2524 O O . LEU B 1 50 ? 67.727 7.313 28.462 1.000 19.940 50 LEU B O 1
ATOM 2529 N N . LYS B 1 51 ? 69.866 7.911 28.114 1.000 19.132 51 LYS B N 1
ATOM 2530 C CA . LYS B 1 51 ? 70.335 6.550 28.254 1.000 19.807 51 LYS B CA 1
ATOM 2531 C C . LYS B 1 51 ? 69.974 6.003 29.635 1.000 19.082 51 LYS B C 1
ATOM 2532 O O . LYS B 1 51 ? 69.547 4.852 29.736 1.000 19.969 51 LYS B O 1
ATOM 2538 N N . ASN B 1 52 ? 70.184 6.790 30.703 1.000 20.517 52 ASN B N 1
ATOM 2539 C CA . ASN B 1 52 ? 69.875 6.351 32.059 1.000 19.950 52 ASN B CA 1
ATOM 2540 C C . ASN B 1 52 ? 68.365 6.168 32.210 1.000 19.390 52 ASN B C 1
ATOM 2541 O O . ASN B 1 52 ? 67.916 5.239 32.871 1.000 19.851 52 ASN B O 1
ATOM 2546 N N . LEU B 1 53 ? 67.568 7.059 31.612 1.000 17.777 53 LEU B N 1
ATOM 2547 C CA . LEU B 1 53 ? 66.117 6.968 31.703 1.000 17.944 53 LEU B CA 1
ATOM 2548 C C . LEU B 1 53 ? 65.634 5.680 31.026 1.000 17.634 53 LEU B C 1
ATOM 2549 O O . LEU B 1 53 ? 64.862 4.925 31.635 1.000 19.799 53 LEU B O 1
ATOM 2554 N N . VAL B 1 54 ? 66.084 5.417 29.810 1.000 17.899 54 VAL B N 1
ATOM 2555 C CA . VAL B 1 54 ? 65.675 4.219 29.084 1.000 18.192 54 VAL B CA 1
ATOM 2556 C C . VAL B 1 54 ? 66.058 2.975 29.890 1.000 18.810 54 VAL B C 1
ATOM 2557 O O . VAL B 1 54 ? 65.265 2.030 30.025 1.000 20.156 54 VAL B O 1
ATOM 2561 N N . THR B 1 55 ? 67.296 2.951 30.398 1.000 18.081 55 THR B N 1
ATOM 2562 C CA . THR B 1 55 ? 67.775 1.800 31.145 1.000 19.550 55 THR B CA 1
ATOM 2563 C C . THR B 1 55 ? 66.807 1.507 32.294 1.000 19.270 55 THR B C 1
ATOM 2564 O O . THR B 1 55 ? 66.399 0.343 32.481 1.000 19.555 55 THR B O 1
ATOM 2568 N N . HIS B 1 56 ? 66.478 2.526 33.076 1.000 19.101 56 HIS B N 1
ATOM 2569 C CA . HIS B 1 56 ? 65.622 2.364 34.245 1.000 18.643 56 HIS B CA 1
ATOM 2570 C C . HIS B 1 56 ? 64.181 2.031 33.854 1.000 19.201 56 HIS B C 1
ATOM 2571 O O . HIS B 1 56 ? 63.572 1.176 34.490 1.000 20.236 56 HIS B O 1
ATOM 2578 N N . LEU B 1 57 ? 63.630 2.694 32.840 1.000 19.402 57 LEU B N 1
ATOM 2579 C CA . LEU B 1 57 ? 62.256 2.409 32.429 1.000 18.938 57 LEU B CA 1
ATOM 2580 C C . LEU B 1 57 ? 62.116 0.954 32.004 1.000 18.254 57 LEU B C 1
ATOM 2581 O O . LEU B 1 57 ? 61.163 0.267 32.382 1.000 19.854 57 LEU B O 1
ATOM 2586 N N . HIS B 1 58 ? 63.025 0.508 31.141 1.000 19.362 58 HIS B N 1
ATOM 2587 C CA . HIS B 1 58 ? 62.968 -0.839 30.616 1.000 19.389 58 HIS B CA 1
ATOM 2588 C C . HIS B 1 58 ? 63.171 -1.840 31.751 1.000 20.764 58 HIS B C 1
ATOM 2589 O O . HIS B 1 58 ? 62.479 -2.869 31.782 1.000 21.407 58 HIS B O 1
ATOM 2596 N N . GLN B 1 59 ? 64.146 -1.575 32.643 1.000 20.342 59 GLN B N 1
ATOM 2597 C CA . GLN B 1 59 ? 64.383 -2.503 33.749 1.000 21.182 59 GLN B CA 1
ATOM 2598 C C . GLN B 1 59 ? 63.149 -2.610 34.647 1.000 20.262 59 GLN B C 1
ATOM 2599 O O . GLN B 1 59 ? 62.783 -3.715 35.077 1.000 23.745 59 GLN B O 1
ATOM 2605 N N . PHE B 1 60 ? 62.517 -1.489 34.949 1.000 19.138 60 PHE B N 1
ATOM 2606 C CA . PHE B 1 60 ? 61.313 -1.461 35.769 1.000 19.454 60 PHE B CA 1
ATOM 2607 C C . PHE B 1 60 ? 60.236 -2.368 35.157 1.000 20.066 60 PHE B C 1
ATOM 2608 O O . PHE B 1 60 ? 59.667 -3.230 35.828 1.000 20.650 60 PHE B O 1
ATOM 2616 N N . VAL B 1 61 ? 60.004 -2.214 33.872 1.000 21.225 61 VAL B N 1
ATOM 2617 C CA . VAL B 1 61 ? 58.973 -2.991 33.198 1.000 22.941 61 VAL B CA 1
ATOM 2618 C C . VAL B 1 61 ? 59.323 -4.474 33.239 1.000 23.989 61 VAL B C 1
ATOM 2619 O O . VAL B 1 61 ? 58.466 -5.289 33.593 1.000 25.631 61 VAL B O 1
ATOM 2623 N N . ARG B 1 62 ? 60.588 -4.835 32.976 1.000 23.514 62 ARG B N 1
ATOM 2624 C CA . ARG B 1 62 ? 60.955 -6.250 32.980 1.000 27.828 62 ARG B CA 1
ATOM 2625 C C . ARG B 1 62 ? 60.918 -6.848 34.386 1.000 28.111 62 ARG B C 1
ATOM 2626 O O . ARG B 1 62 ? 60.460 -7.994 34.513 1.000 28.641 62 ARG B O 1
A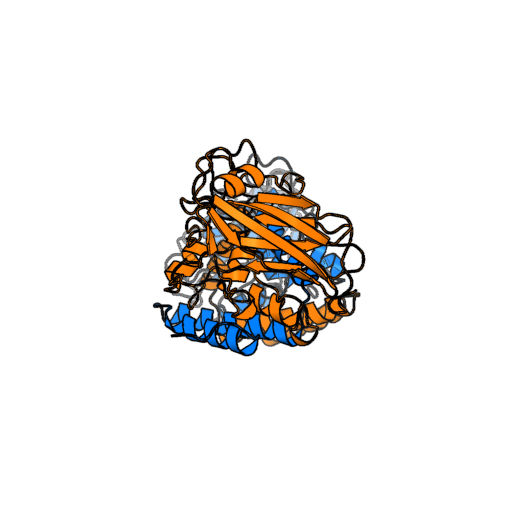TOM 2634 N N . GLU B 1 63 ? 61.440 -6.120 35.410 1.000 23.330 63 GLU B N 1
ATOM 2635 C CA . GLU B 1 63 ? 61.513 -6.643 36.768 1.000 24.982 63 GLU B CA 1
ATOM 2636 C C . GLU B 1 63 ? 60.099 -6.873 37.321 1.000 25.625 63 GLU B C 1
ATOM 2637 O O . GLU B 1 63 ? 59.918 -7.766 38.146 1.000 24.803 63 GLU B O 1
ATOM 2643 N N . THR B 1 64 ? 59.129 -6.031 36.936 1.000 22.532 64 THR B N 1
ATOM 2644 C CA . THR B 1 64 ? 57.789 -6.127 37.481 1.000 22.650 64 THR B CA 1
ATOM 2645 C C . THR B 1 64 ? 56.874 -6.961 36.580 1.000 23.117 64 THR B C 1
ATOM 2646 O O . THR B 1 64 ? 55.775 -7.299 37.030 1.000 23.663 64 THR B O 1
ATOM 2650 N N . SER B 1 65 ? 57.269 -7.245 35.341 1.000 23.434 65 SER B N 1
ATOM 2651 C CA . SER B 1 65 ? 56.343 -7.820 34.364 1.000 22.562 65 SER B CA 1
ATOM 2652 C C . SER B 1 65 ? 55.051 -7.006 34.307 1.000 22.310 65 SER B C 1
ATOM 2653 O O . SER B 1 65 ? 53.927 -7.531 34.328 1.000 22.962 65 SER B O 1
ATOM 2656 N N . LEU B 1 66 ? 55.194 -5.680 34.207 1.000 20.611 66 LEU B N 1
ATOM 2657 C CA . LEU B 1 66 ? 54.059 -4.792 34.153 1.000 20.356 66 LEU B CA 1
ATOM 2658 C C . LEU B 1 66 ? 53.034 -5.286 33.130 1.000 19.780 66 LEU B C 1
ATOM 2659 O O . LEU B 1 66 ? 53.387 -5.600 31.981 1.000 20.870 66 LEU B O 1
ATOM 2664 N N . THR B 1 67 ? 51.772 -5.340 33.558 1.000 19.492 67 THR B N 1
ATOM 2665 C CA . THR B 1 67 ? 50.710 -5.820 32.686 1.000 19.978 67 THR B CA 1
ATOM 2666 C C . THR B 1 67 ? 50.190 -4.718 31.755 1.000 19.057 67 THR B C 1
ATOM 2667 O O . THR B 1 67 ? 50.350 -3.504 31.994 1.000 18.789 67 THR B O 1
ATOM 2671 N N . THR B 1 68 ? 49.508 -5.173 30.697 1.000 19.805 68 THR B N 1
ATOM 2672 C CA . THR B 1 68 ? 48.841 -4.247 29.801 1.000 20.219 68 THR B CA 1
ATOM 2673 C C . THR B 1 68 ? 47.906 -3.315 30.576 1.000 18.945 68 THR B C 1
ATOM 2674 O O . THR B 1 68 ? 47.916 -2.098 30.399 1.000 19.678 68 THR B O 1
ATOM 2678 N N . GLN B 1 69 ? 47.081 -3.881 31.464 1.000 19.214 69 GLN B N 1
ATOM 2679 C CA . GLN B 1 69 ? 46.141 -3.069 32.228 1.000 19.027 69 GLN B CA 1
ATOM 2680 C C . GLN B 1 69 ? 46.857 -2.082 33.158 1.000 18.290 69 GLN B C 1
ATOM 2681 O O . GLN B 1 69 ? 46.456 -0.941 33.318 1.000 18.786 69 GLN B O 1
ATOM 2687 N N . GLU B 1 70 ? 47.956 -2.512 33.791 1.000 18.956 70 GLU B N 1
ATOM 2688 C CA . GLU B 1 70 ? 48.704 -1.627 34.657 1.000 18.134 70 GLU B CA 1
ATOM 2689 C C . GLU B 1 70 ? 49.334 -0.473 33.865 1.000 17.247 70 GLU B C 1
ATOM 2690 O O . GLU B 1 70 ? 49.372 0.656 34.324 1.000 17.924 70 GLU B O 1
ATOM 2696 N N . TRP B 1 71 ? 49.822 -0.769 32.659 1.000 18.354 71 TRP B N 1
ATOM 2697 C CA . TRP B 1 71 ? 50.291 0.247 31.716 1.000 19.173 71 TRP B CA 1
ATOM 2698 C C . TRP B 1 71 ? 49.175 1.239 31.380 1.000 18.971 71 TRP B C 1
ATOM 2699 O O . TRP B 1 71 ? 49.390 2.458 31.470 1.000 18.327 71 TRP B O 1
ATOM 2710 N N . GLU B 1 72 ? 47.978 0.756 31.028 1.000 18.952 72 GLU B N 1
ATOM 2711 C CA . GLU B 1 72 ? 46.840 1.584 30.703 1.000 17.910 72 GLU B CA 1
ATOM 2712 C C . GLU B 1 72 ? 46.531 2.535 31.861 1.000 18.658 72 GLU B C 1
ATOM 2713 O O . GLU B 1 72 ? 46.310 3.739 31.691 1.000 17.997 72 GLU B O 1
ATOM 2719 N N . GLU B 1 73 ? 46.509 1.974 33.081 1.000 19.326 73 GLU B N 1
ATOM 2720 C CA . GLU B 1 73 ? 46.159 2.713 34.276 1.000 18.562 73 GLU B CA 1
ATOM 2721 C C . GLU B 1 73 ? 47.202 3.796 34.533 1.000 17.836 73 GLU B C 1
ATOM 2722 O O . GLU B 1 73 ? 46.870 4.884 35.023 1.000 19.067 73 GLU B O 1
ATOM 2728 N N . THR B 1 74 ? 48.454 3.494 34.195 1.000 18.083 74 THR B N 1
ATOM 2729 C CA . THR B 1 74 ? 49.535 4.437 34.422 1.000 17.451 74 THR B CA 1
ATOM 2730 C C . THR B 1 74 ? 49.430 5.587 33.428 1.000 16.555 74 THR B C 1
ATOM 2731 O O . THR B 1 74 ? 49.559 6.765 33.799 1.000 15.905 74 THR B O 1
ATOM 2735 N N . ILE B 1 75 ? 49.131 5.266 32.178 1.000 17.288 75 ILE B N 1
ATOM 2736 C CA . ILE B 1 75 ? 48.859 6.292 31.171 1.000 16.797 75 ILE B CA 1
ATOM 2737 C C . ILE B 1 75 ? 47.743 7.222 31.637 1.000 15.986 75 ILE B C 1
ATOM 2738 O O . ILE B 1 75 ? 47.837 8.462 31.523 1.000 17.524 75 ILE B O 1
ATOM 2743 N N . PHE B 1 76 ? 46.640 6.653 32.091 1.000 17.640 76 PHE B N 1
ATOM 2744 C CA . PHE B 1 76 ? 45.500 7.419 32.557 1.000 18.299 76 PHE B CA 1
ATOM 2745 C C . PHE B 1 76 ? 45.880 8.333 33.712 1.000 17.263 76 PHE B C 1
ATOM 2746 O O . PHE B 1 76 ? 45.517 9.509 33.733 1.000 16.572 76 PHE B O 1
ATOM 2754 N N . PHE B 1 77 ? 46.632 7.784 34.681 1.000 15.821 77 PHE B N 1
ATOM 2755 C CA . PHE B 1 77 ? 47.021 8.557 35.848 1.000 16.275 77 PHE B CA 1
ATOM 2756 C C . PHE B 1 77 ? 47.892 9.751 35.446 1.000 15.732 77 PHE B C 1
ATOM 2757 O O . PHE B 1 77 ? 47.705 10.869 35.943 1.000 15.608 77 PHE B O 1
ATOM 2765 N N . LEU B 1 78 ? 48.914 9.498 34.628 1.000 16.554 78 LEU B N 1
ATOM 2766 C CA . LEU B 1 78 ? 49.829 10.566 34.221 1.000 16.099 78 LEU B CA 1
ATOM 2767 C C . LEU B 1 78 ? 49.098 11.645 33.415 1.000 15.714 78 LEU B C 1
ATOM 2768 O O . LEU B 1 78 ? 49.352 12.848 33.575 1.000 15.935 78 LEU B O 1
ATOM 2773 N N . THR B 1 79 ? 48.194 11.209 32.543 1.000 15.634 79 THR B N 1
ATOM 2774 C CA . THR B 1 79 ? 47.380 12.155 31.792 1.000 14.718 79 THR B CA 1
ATOM 2775 C C . THR B 1 79 ? 46.530 13.041 32.709 1.000 15.546 79 THR B C 1
ATOM 2776 O O . THR B 1 79 ? 46.535 14.286 32.600 1.000 17.042 79 THR B O 1
ATOM 2780 N N . ALA B 1 80 ? 45.839 12.404 33.654 1.000 16.904 80 ALA B N 1
ATOM 2781 C CA . ALA B 1 80 ? 45.017 13.133 34.620 1.000 17.346 80 ALA B CA 1
ATOM 2782 C C . ALA B 1 80 ? 45.851 14.099 35.443 1.000 16.892 80 ALA B C 1
ATOM 2783 O O . ALA B 1 80 ? 45.416 15.217 35.786 1.000 16.751 80 ALA B O 1
ATOM 2785 N N . THR B 1 81 ? 47.059 13.679 35.830 1.000 16.042 81 THR B N 1
ATOM 2786 C CA . THR B 1 81 ? 47.944 14.530 36.603 1.000 17.465 81 THR B CA 1
ATOM 2787 C C . THR B 1 81 ? 48.270 15.802 35.815 1.000 15.307 81 THR B C 1
ATOM 2788 O O . THR B 1 81 ? 48.159 16.915 36.340 1.000 15.887 81 THR B O 1
ATOM 2792 N N . GLY B 1 82 ? 48.678 15.651 34.550 1.000 14.801 82 GLY B N 1
ATOM 2793 C CA . GLY B 1 82 ? 48.997 16.832 33.743 1.000 15.123 82 GLY B CA 1
ATOM 2794 C C . GLY B 1 82 ? 47.767 17.743 33.547 1.000 16.752 82 GLY B C 1
ATOM 2795 O O . GLY B 1 82 ? 47.860 18.986 33.619 1.000 17.015 82 GLY B O 1
ATOM 2796 N N . GLN B 1 83 ? 46.602 17.134 33.325 1.000 17.856 83 GLN B N 1
ATOM 2797 C CA . GLN B 1 83 ? 45.393 17.903 33.086 1.000 18.808 83 GLN B CA 1
ATOM 2798 C C . GLN B 1 83 ? 44.899 18.632 34.351 1.000 22.337 83 GLN B C 1
ATOM 2799 O O . GLN B 1 83 ? 44.119 19.581 34.244 1.000 21.909 83 GLN B O 1
ATOM 2805 N N . LYS B 1 84 ? 45.304 18.166 35.539 1.000 18.691 84 LYS B N 1
ATOM 2806 C CA . LYS B 1 84 ? 44.973 18.812 36.804 1.000 19.290 84 LYS B CA 1
ATOM 2807 C C . LYS B 1 84 ? 45.805 20.074 37.011 1.000 20.252 84 LYS B C 1
ATOM 2808 O O . LYS B 1 84 ? 45.469 20.927 37.850 1.000 20.531 84 LYS B O 1
ATOM 2814 N N . CYS B 1 85 ? 46.931 20.192 36.294 1.000 17.759 85 CYS B N 1
ATOM 2815 C CA . CYS B 1 85 ? 47.827 21.321 36.434 1.000 18.160 85 CYS B CA 1
ATOM 2816 C C . CYS B 1 85 ? 47.274 22.604 35.810 1.000 19.103 85 CYS B C 1
ATOM 2817 O O . CYS B 1 85 ? 46.657 22.573 34.728 1.000 20.320 85 CYS B O 1
ATOM 2820 N N . THR B 1 86 ? 47.501 23.702 36.538 1.000 20.333 86 THR B N 1
ATOM 2821 C CA . THR B 1 86 ? 47.125 25.064 36.147 1.000 21.349 86 THR B CA 1
ATOM 2822 C C . THR B 1 86 ? 48.239 26.006 36.601 1.000 20.724 86 THR B C 1
ATOM 2823 O O . THR B 1 86 ? 49.144 25.629 37.327 1.000 20.659 86 THR B O 1
ATOM 2827 N N . PRO B 1 87 ? 48.175 27.325 36.264 1.000 21.888 87 PRO B N 1
ATOM 2828 C CA . PRO B 1 87 ? 49.105 28.292 36.842 1.000 22.389 87 PRO B CA 1
ATOM 2829 C C . PRO B 1 87 ? 49.039 28.435 38.355 1.000 20.791 87 PRO B C 1
ATOM 2830 O O . PRO B 1 87 ? 49.989 28.970 38.947 1.000 22.410 87 PRO B O 1
ATOM 2834 N N . LEU B 1 88 ? 47.999 27.845 38.966 1.000 20.460 88 LEU B N 1
ATOM 2835 C CA . LEU B 1 88 ? 47.820 27.921 40.411 1.000 20.488 88 LEU B CA 1
ATOM 2836 C C . LEU B 1 88 ? 48.047 26.582 41.124 1.000 22.740 88 LEU B C 1
ATOM 2837 O O . LEU B 1 88 ? 48.128 26.555 42.351 1.000 25.445 88 LEU B O 1
ATOM 2842 N N . ARG B 1 89 ? 48.229 25.486 40.379 1.000 20.779 89 ARG B N 1
ATOM 2843 C CA . ARG B 1 89 ? 48.351 24.188 41.016 1.000 19.271 89 ARG B CA 1
ATOM 2844 C C . ARG B 1 89 ? 49.210 23.286 40.152 1.000 18.623 89 ARG B C 1
ATOM 2845 O O . ARG B 1 89 ? 48.817 22.951 39.042 1.000 20.717 89 ARG B O 1
ATOM 2853 N N . GLN B 1 90 ? 50.350 22.888 40.688 1.000 17.418 90 GLN B N 1
ATOM 2854 C CA . GLN B 1 90 ? 51.281 22.010 39.984 1.000 15.950 90 GLN B CA 1
ATOM 2855 C C . GLN B 1 90 ? 51.161 20.591 40.547 1.000 17.115 90 GLN B C 1
ATOM 2856 O O . GLN B 1 90 ? 51.887 20.202 41.447 1.000 16.046 90 GLN B O 1
ATOM 2862 N N . GLU B 1 91 ? 50.249 19.813 39.964 1.000 16.580 91 GLU B N 1
ATOM 2863 C CA . GLU B 1 91 ? 50.007 18.434 40.418 1.000 15.580 91 GLU B CA 1
ATOM 2864 C C . GLU B 1 91 ? 51.208 17.537 40.122 1.000 17.341 91 GLU B C 1
ATOM 2865 O O . GLU B 1 91 ? 51.435 16.595 40.893 1.000 15.562 91 GLU B O 1
ATOM 2871 N N . PHE B 1 92 ? 51.988 17.813 39.059 1.000 17.165 92 PHE B N 1
ATOM 2872 C CA . PHE B 1 92 ? 53.189 17.034 38.796 1.000 15.643 92 PHE B CA 1
ATOM 2873 C C . PHE B 1 92 ? 54.259 17.311 39.851 1.000 16.606 92 PHE B C 1
ATOM 2874 O O . PHE B 1 92 ? 54.923 16.403 40.311 1.000 17.149 92 PHE B O 1
ATOM 2882 N N . ILE B 1 93 ? 54.410 18.549 40.300 1.000 14.486 93 ILE B N 1
ATOM 2883 C CA . ILE B 1 93 ? 55.314 18.824 41.416 1.000 15.288 93 ILE B CA 1
ATOM 2884 C C . ILE B 1 93 ? 54.832 18.057 42.659 1.000 15.595 93 ILE B C 1
ATOM 2885 O O . ILE B 1 93 ? 55.621 17.457 43.369 1.000 16.365 93 ILE B O 1
ATOM 2890 N N . LEU B 1 94 ? 53.537 18.085 42.959 1.000 15.011 94 LEU B N 1
ATOM 2891 C CA . LEU B 1 94 ? 53.013 17.388 44.112 1.000 16.009 94 LEU B CA 1
ATOM 2892 C C . LEU B 1 94 ? 53.316 15.887 44.032 1.000 16.629 94 LEU B C 1
ATOM 2893 O O . LEU B 1 94 ? 53.604 15.259 45.048 1.000 16.329 94 LEU B O 1
ATOM 2898 N N . LEU B 1 95 ? 53.199 15.303 42.845 1.000 15.673 95 LEU B N 1
ATOM 2899 C CA . LEU B 1 95 ? 53.511 13.895 42.667 1.000 14.409 95 LEU B CA 1
ATOM 2900 C C . LEU B 1 95 ? 55.002 13.617 42.936 1.000 16.624 95 LEU B C 1
ATOM 2901 O O . LEU B 1 95 ? 55.351 12.682 43.667 1.000 16.041 95 LEU B O 1
ATOM 2906 N N . SER B 1 96 ? 55.865 14.446 42.367 1.000 15.527 96 SER B N 1
ATOM 2907 C CA . SER B 1 96 ? 57.290 14.367 42.648 1.000 15.181 96 SER B CA 1
ATOM 2908 C C . SER B 1 96 ? 57.525 14.468 44.167 1.000 15.534 96 SER B C 1
ATOM 2909 O O . SER B 1 96 ? 58.391 13.808 44.748 1.000 17.676 96 SER B O 1
ATOM 2912 N N . ASP B 1 97 ? 56.801 15.370 44.800 1.000 15.532 97 ASP B N 1
ATOM 2913 C CA . ASP B 1 97 ? 56.971 15.651 46.218 1.000 16.955 97 ASP B CA 1
ATOM 2914 C C . ASP B 1 97 ? 56.633 14.418 47.079 1.000 16.527 97 ASP B C 1
ATOM 2915 O O . ASP B 1 97 ? 57.387 13.993 47.943 1.000 15.498 97 ASP B O 1
ATOM 2920 N N . VAL B 1 98 ? 55.467 13.819 46.879 1.000 15.718 98 VAL B N 1
ATOM 2921 C CA . VAL B 1 98 ? 55.005 12.752 47.751 1.000 14.774 98 VAL B CA 1
ATOM 2922 C C . VAL B 1 98 ? 55.830 11.463 47.542 1.000 15.419 98 VAL B C 1
ATOM 2923 O O . VAL B 1 98 ? 55.779 10.599 48.396 1.000 15.932 98 VAL B O 1
ATOM 2927 N N . LEU B 1 99 ? 56.511 11.338 46.422 1.000 16.479 99 LEU B N 1
ATOM 2928 C CA . LEU B 1 99 ? 57.346 10.168 46.138 1.000 16.133 99 LEU B CA 1
ATOM 2929 C C . LEU B 1 99 ? 58.797 10.395 46.555 1.000 17.632 99 LEU B C 1
ATOM 2930 O O . LEU B 1 99 ? 59.619 9.506 46.307 1.000 17.800 99 LEU B O 1
ATOM 2935 N N . GLY B 1 100 ? 59.102 11.544 47.158 1.000 17.079 100 GLY B N 1
ATOM 2936 C CA . GLY B 1 100 ? 60.432 11.830 47.675 1.000 17.106 100 GLY B CA 1
ATOM 2937 C C . GLY B 1 100 ? 61.419 12.334 46.623 1.000 17.022 100 GLY B C 1
ATOM 2938 O O . GLY B 1 100 ? 62.588 12.595 46.927 1.000 17.492 100 GLY B O 1
ATOM 2939 N N . VAL B 1 101 ? 60.991 12.446 45.373 1.000 16.783 101 VAL B N 1
ATOM 2940 C CA . VAL B 1 101 ? 61.873 12.847 44.304 1.000 17.050 101 VAL B CA 1
ATOM 2941 C C . VAL B 1 101 ? 62.277 14.315 44.511 1.000 15.656 101 VAL B C 1
ATOM 2942 O O . VAL B 1 101 ? 63.449 14.646 44.351 1.000 17.156 101 VAL B O 1
ATOM 2946 N N . SER B 1 102 ? 61.338 15.136 44.891 1.000 16.522 102 SER B N 1
ATOM 2947 C CA . SER B 1 102 ? 61.619 16.559 45.051 1.000 16.134 102 SER B CA 1
ATOM 2948 C C . SER B 1 102 ? 62.677 16.771 46.118 1.000 17.484 102 SER B C 1
ATOM 2949 O O . SER B 1 102 ? 63.622 17.531 45.911 1.000 18.046 102 SER B O 1
ATOM 2952 N N . ALA B 1 103 ? 62.478 16.161 47.281 1.000 16.754 103 ALA B N 1
ATOM 2953 C CA . ALA B 1 103 ? 63.451 16.249 48.373 1.000 17.322 103 ALA B CA 1
ATOM 2954 C C . ALA B 1 103 ? 64.814 15.709 47.962 1.000 19.147 103 ALA B C 1
ATOM 2955 O O . ALA B 1 103 ? 65.850 16.249 48.388 1.000 18.240 103 ALA B O 1
ATOM 2957 N N . LEU B 1 104 ? 64.862 14.618 47.184 1.000 18.622 104 LEU B N 1
ATOM 2958 C CA . LEU B 1 104 ? 66.129 14.060 46.751 1.000 20.640 104 LEU B CA 1
ATOM 2959 C C . LEU B 1 104 ? 66.856 15.046 45.844 1.000 22.083 104 LEU B C 1
ATOM 2960 O O . LEU B 1 104 ? 68.036 15.329 46.029 1.000 23.470 104 LEU B O 1
ATOM 2965 N N . VAL B 1 105 ? 66.157 15.622 44.868 1.000 20.864 105 VAL B N 1
ATOM 2966 C CA . VAL B 1 105 ? 66.709 16.655 44.018 1.000 22.112 105 VAL B CA 1
ATOM 2967 C C . VAL B 1 105 ? 67.233 17.834 44.871 1.000 24.802 105 VAL B C 1
ATOM 2968 O O . VAL B 1 105 ? 68.342 18.349 44.619 1.000 25.998 105 VAL B O 1
ATOM 2972 N N . ASP B 1 106 ? 66.458 18.249 45.889 1.000 21.127 106 ASP B N 1
ATOM 2973 C CA . ASP B 1 106 ? 66.809 19.375 46.778 1.000 20.355 106 ASP B CA 1
ATOM 2974 C C . ASP B 1 106 ? 68.164 19.057 47.447 1.000 24.053 106 ASP B C 1
ATOM 2975 O O . ASP B 1 106 ? 69.043 19.919 47.512 1.000 26.764 106 ASP B O 1
ATOM 2980 N N . ALA B 1 107 ? 68.308 17.839 47.982 1.000 22.652 107 ALA B N 1
ATOM 2981 C CA . ALA B 1 107 ? 69.510 17.468 48.727 1.000 25.089 107 ALA B CA 1
ATOM 2982 C C . ALA B 1 107 ? 70.742 17.403 47.843 1.000 30.103 107 ALA B C 1
ATOM 2983 O O . ALA B 1 107 ? 71.818 17.829 48.271 1.000 31.900 107 ALA B O 1
ATOM 2985 N N . ILE B 1 108 ? 70.602 16.850 46.627 1.000 26.752 108 ILE B N 1
ATOM 2986 C CA . ILE B 1 108 ? 71.688 16.742 45.661 1.000 29.618 108 ILE B CA 1
ATOM 2987 C C . ILE B 1 108 ? 72.203 18.107 45.242 1.000 28.350 108 ILE B C 1
ATOM 2988 O O . ILE B 1 108 ? 73.410 18.254 45.012 1.000 29.484 108 ILE B O 1
ATOM 2993 N N . ASN B 1 109 ? 71.282 19.047 45.040 1.000 27.111 109 ASN B N 1
ATOM 2994 C CA . ASN B 1 109 ? 71.581 20.306 44.377 1.000 25.824 109 ASN B CA 1
ATOM 2995 C C . ASN B 1 109 ? 72.003 21.413 45.358 1.000 28.109 109 ASN B C 1
ATOM 2996 O O . ASN B 1 109 ? 72.415 22.472 44.910 1.000 32.078 109 ASN B O 1
ATOM 3001 N N . ASN B 1 110 ? 71.749 21.272 46.660 1.000 27.361 110 ASN B N 1
ATOM 3002 C CA . ASN B 1 110 ? 72.159 22.292 47.630 1.000 26.673 110 ASN B CA 1
ATOM 3003 C C . ASN B 1 110 ? 72.754 21.546 48.813 1.000 24.524 110 ASN B C 1
ATOM 3004 O O . ASN B 1 110 ? 72.187 21.510 49.900 1.000 23.289 110 ASN B O 1
ATOM 3009 N N . PRO B 1 111 ? 73.922 20.906 48.637 1.000 27.616 111 PRO B N 1
ATOM 3010 C CA . PRO B 1 111 ? 74.501 20.124 49.723 1.000 27.895 111 PRO B CA 1
ATOM 3011 C C . PRO B 1 111 ? 74.861 21.064 50.880 1.000 26.775 111 PRO B C 1
ATOM 3012 O O . PRO B 1 111 ? 75.342 22.169 50.683 1.000 25.373 111 PRO B O 1
ATOM 3016 N N . PRO B 1 112 ? 74.500 20.675 52.110 1.000 30.199 112 PRO B N 1
ATOM 3017 C CA . PRO B 1 112 ? 74.801 21.467 53.296 1.000 28.864 112 PRO B CA 1
ATOM 3018 C C . PRO B 1 112 ? 76.251 21.897 53.481 1.000 30.443 112 PRO B C 1
ATOM 3019 O O . PRO B 1 112 ? 76.481 22.842 54.226 1.000 35.505 112 PRO B O 1
ATOM 3023 N N . VAL B 1 113 ? 77.215 21.221 52.853 1.000 33.671 113 VAL B N 1
ATOM 3024 C CA . VAL B 1 113 ? 78.635 21.520 53.030 1.000 36.539 113 VAL B CA 1
ATOM 3025 C C . VAL B 1 113 ? 78.986 22.923 52.533 1.000 35.874 113 VAL B C 1
ATOM 3026 O O . VAL B 1 113 ? 79.990 23.493 52.944 1.000 35.595 113 VAL B O 1
ATOM 3030 N N . HIS B 1 114 ? 78.177 23.460 51.620 1.000 37.849 114 HIS B N 1
ATOM 3031 C CA . HIS B 1 114 ? 78.428 24.790 51.088 1.000 38.620 114 HIS B CA 1
ATOM 3032 C C . HIS B 1 114 ? 78.142 25.872 52.135 1.000 38.975 114 HIS B C 1
ATOM 3033 O O . HIS B 1 114 ? 78.518 27.011 51.902 1.000 33.793 114 HIS B O 1
ATOM 3040 N N . GLY B 1 115 ? 77.424 25.550 53.232 1.000 32.958 115 GLY B N 1
ATOM 3041 C CA . GLY B 1 115 ? 77.294 26.472 54.357 1.000 30.036 115 GLY B CA 1
ATOM 3042 C C . GLY B 1 115 ? 76.035 27.364 54.365 1.000 27.312 115 GLY B C 1
ATOM 3043 O O . GLY B 1 115 ? 75.871 28.193 55.274 1.000 29.822 115 GLY B O 1
ATOM 3044 N N . GLY B 1 116 ? 75.149 27.196 53.394 1.000 27.465 116 GLY B N 1
ATOM 3045 C CA . GLY B 1 116 ? 74.023 28.105 53.302 1.000 26.739 116 GLY B CA 1
ATOM 3046 C C . GLY B 1 116 ? 72.844 27.575 54.106 1.000 26.572 116 GLY B C 1
ATOM 3047 O O . GLY B 1 116 ? 72.892 26.438 54.580 1.000 25.965 116 GLY B O 1
ATOM 3048 N N . THR B 1 117 ? 71.781 28.397 54.194 1.000 23.301 117 THR B N 1
ATOM 3049 C CA . THR B 1 117 ? 70.480 27.877 54.584 1.000 22.408 117 THR B CA 1
ATOM 3050 C C . THR B 1 117 ? 70.122 26.684 53.719 1.000 24.195 117 THR B C 1
ATOM 3051 O O . THR B 1 117 ? 70.295 26.699 52.503 1.000 23.285 117 THR B O 1
ATOM 3055 N N . GLU B 1 118 ? 69.611 25.599 54.329 1.000 22.574 118 GLU B N 1
ATOM 3056 C CA . GLU B 1 118 ? 69.265 24.419 53.556 1.000 24.129 118 GLU B CA 1
ATOM 3057 C C . GLU B 1 118 ? 68.018 24.626 52.710 1.000 22.801 118 GLU B C 1
ATOM 3058 O O . GLU B 1 118 ? 67.137 25.435 53.046 1.000 23.432 118 GLU B O 1
ATOM 3064 N N . SER B 1 119 ? 67.938 23.860 51.622 1.000 22.322 119 SER B N 1
ATOM 3065 C CA . SER B 1 119 ? 66.787 23.868 50.746 1.000 21.625 119 SER B CA 1
ATOM 3066 C C . SER B 1 119 ? 65.644 23.061 51.339 1.000 20.914 119 SER B C 1
ATOM 3067 O O . SER B 1 119 ? 65.852 22.123 52.116 1.000 21.914 119 SER B O 1
ATOM 3070 N N . SER B 1 120 ? 64.453 23.300 50.804 1.000 19.450 120 SER B N 1
ATOM 3071 C CA . SER B 1 120 ? 63.282 22.526 51.111 1.000 20.179 120 SER B CA 1
ATOM 3072 C C . SER B 1 120 ? 62.339 22.594 49.913 1.000 20.739 120 SER B C 1
ATOM 3073 O O . SER B 1 120 ? 62.552 23.401 49.017 1.000 25.058 120 SER B O 1
ATOM 3076 N N . VAL B 1 121 ? 61.351 21.718 49.894 1.000 21.736 121 VAL B N 1
ATOM 3077 C CA . VAL B 1 121 ? 60.429 21.475 48.801 1.000 23.028 121 VAL B CA 1
ATOM 3078 C C . VAL B 1 121 ? 59.699 22.769 48.402 1.000 24.528 121 VAL B C 1
ATOM 3079 O O . VAL B 1 121 ? 59.126 23.471 49.241 1.000 21.590 121 VAL B O 1
ATOM 3083 N N . LEU B 1 122 ? 59.631 23.030 47.084 1.000 22.973 122 LEU B N 1
ATOM 3084 C CA . LEU B 1 122 ? 58.827 24.133 46.567 1.000 19.488 122 LEU B CA 1
ATOM 3085 C C . LEU B 1 122 ? 57.347 23.888 46.787 1.000 22.133 122 LEU B C 1
ATOM 3086 O O . LEU B 1 122 ? 56.593 24.798 47.193 1.000 20.009 122 LEU B O 1
ATOM 3091 N N . GLY B 1 123 ? 56.894 22.667 46.449 1.000 19.114 123 GLY B N 1
ATOM 3092 C CA . GLY B 1 123 ? 55.501 22.346 46.527 1.000 20.026 123 GLY B CA 1
ATOM 3093 C C . GLY B 1 123 ? 54.718 22.897 45.343 1.000 19.560 123 GLY B C 1
ATOM 3094 O O . GLY B 1 123 ? 55.302 23.525 44.456 1.000 20.749 123 GLY B O 1
ATOM 3095 N N . PRO B 1 124 ? 53.413 22.612 45.311 1.000 18.733 124 PRO B N 1
ATOM 3096 C CA . PRO B 1 124 ? 52.601 22.837 44.125 1.000 18.761 124 PRO B CA 1
ATOM 3097 C C . PRO B 1 124 ? 51.959 24.221 44.012 1.000 17.208 124 PRO B C 1
ATOM 3098 O O . PRO B 1 124 ? 51.243 24.459 43.050 1.000 18.335 124 PRO B O 1
ATOM 3102 N N . PHE B 1 125 ? 52.204 25.102 45.007 1.000 17.509 125 PHE B N 1
ATOM 3103 C CA . PHE B 1 125 ? 51.433 26.319 45.163 1.000 18.792 125 PHE B CA 1
ATOM 3104 C C . PHE B 1 125 ? 52.276 27.592 45.088 1.000 20.462 125 PHE B C 1
ATOM 3105 O O . PHE B 1 125 ? 51.836 28.653 45.589 1.000 20.075 125 PHE B O 1
ATOM 3113 N N . TYR B 1 126 ? 53.447 27.530 44.434 1.000 19.011 126 TYR B N 1
ATOM 3114 C CA . TYR B 1 126 ? 54.165 28.755 44.066 1.000 18.835 126 TYR B CA 1
ATOM 3115 C C . TYR B 1 126 ? 53.466 29.374 42.863 1.000 20.488 126 TYR B C 1
ATOM 3116 O O . TYR B 1 126 ? 53.096 28.665 41.942 1.000 22.185 126 TYR B O 1
ATOM 3125 N N . THR B 1 127 ? 53.290 30.705 42.857 1.000 18.235 127 THR B N 1
ATOM 3126 C CA . THR B 1 127 ? 52.658 31.362 41.731 1.000 19.481 127 THR B CA 1
ATOM 3127 C C . THR B 1 127 ? 53.515 32.540 41.238 1.000 19.195 127 THR B C 1
ATOM 3128 O O . THR B 1 127 ? 54.394 33.027 41.938 1.000 20.726 127 THR B O 1
ATOM 3132 N N . ASP B 1 128 ? 53.287 32.933 39.994 1.000 21.227 128 ASP B N 1
ATOM 3133 C CA . ASP B 1 128 ? 54.061 34.001 39.382 1.000 24.931 128 ASP B CA 1
ATOM 3134 C C . ASP B 1 128 ? 53.366 35.354 39.537 1.000 23.991 128 ASP B C 1
ATOM 3135 O O . ASP B 1 128 ? 53.693 36.249 38.754 1.000 24.680 128 ASP B O 1
ATOM 3140 N N . ASP B 1 129 ? 52.396 35.499 40.470 1.000 20.105 129 ASP B N 1
ATOM 3141 C CA . ASP B 1 129 ? 51.613 36.730 40.578 1.000 19.750 129 ASP B CA 1
ATOM 3142 C C . ASP B 1 129 ? 51.616 37.348 41.976 1.000 18.816 129 ASP B C 1
ATOM 3143 O O . ASP B 1 129 ? 50.776 38.207 42.275 1.000 20.105 129 ASP B O 1
ATOM 3148 N N . SER B 1 130 ? 52.629 37.052 42.773 1.000 19.029 130 SER B N 1
ATOM 3149 C CA . SER B 1 130 ? 52.680 37.601 44.123 1.000 18.097 130 SER B CA 1
ATOM 3150 C C . SER B 1 130 ? 52.913 39.107 44.046 1.000 18.467 130 SER B C 1
ATOM 3151 O O . SER B 1 130 ? 53.596 39.583 43.145 1.000 19.933 130 SER B O 1
ATOM 3154 N N . PRO B 1 131 ? 52.314 39.910 44.946 1.000 18.423 131 PRO B N 1
ATOM 3155 C CA . PRO B 1 131 ? 52.581 41.368 44.913 1.000 18.269 131 PRO B CA 1
ATOM 3156 C C . PRO B 1 131 ? 54.027 41.679 45.301 1.000 18.734 131 PRO B C 1
ATOM 3157 O O . PRO B 1 131 ? 54.578 41.072 46.222 1.000 18.046 131 PRO B O 1
ATOM 3161 N N . ASP B 1 132 ? 54.605 42.710 44.657 1.000 17.856 132 ASP B N 1
ATOM 3162 C CA . ASP B 1 132 ? 55.821 43.305 45.177 1.000 19.435 132 ASP B CA 1
ATOM 3163 C C . ASP B 1 132 ? 55.475 44.091 46.444 1.000 19.066 132 ASP B C 1
ATOM 3164 O O . ASP B 1 132 ? 54.523 44.904 46.456 1.000 20.212 132 ASP B O 1
ATOM 3169 N N . LEU B 1 133 ? 56.273 43.847 47.497 1.000 18.821 133 LEU B N 1
ATOM 3170 C CA . LEU B 1 133 ? 56.102 44.465 48.807 1.000 18.499 133 LEU B CA 1
ATOM 3171 C C . LEU B 1 133 ? 57.441 44.987 49.312 1.000 18.734 133 LEU B C 1
ATOM 3172 O O . LEU B 1 133 ? 58.489 44.638 48.782 1.000 21.173 133 LEU B O 1
ATOM 3177 N N . GLN B 1 134 ? 57.364 45.868 50.304 1.000 19.507 134 GLN B N 1
ATOM 3178 C CA . GLN B 1 134 ? 58.524 46.438 50.971 1.000 20.430 134 GLN B CA 1
ATOM 3179 C C . GLN B 1 134 ? 58.460 46.110 52.468 1.000 21.410 134 GLN B C 1
ATOM 3180 O O . GLN B 1 134 ? 57.446 45.643 52.981 1.000 20.412 134 GLN B O 1
ATOM 3186 N N . ASN B 1 135 ? 59.564 46.364 53.191 1.000 21.429 135 ASN B N 1
ATOM 3187 C CA . ASN B 1 135 ? 59.613 46.011 54.594 1.000 23.055 135 ASN B CA 1
ATOM 3188 C C . ASN B 1 135 ? 58.455 46.660 55.352 1.000 22.949 135 ASN B C 1
ATOM 3189 O O . ASN B 1 135 ? 58.172 47.864 55.179 1.000 22.419 135 ASN B O 1
ATOM 3194 N N . GLY B 1 136 ? 57.837 45.835 56.223 1.000 22.288 136 GLY B N 1
ATOM 3195 C CA . GLY B 1 136 ? 56.774 46.272 57.106 1.000 22.185 136 GLY B CA 1
ATOM 3196 C C . GLY B 1 136 ? 55.379 46.034 56.537 1.000 21.072 136 GLY B C 1
ATOM 3197 O O . GLY B 1 136 ? 54.401 46.202 57.247 1.000 24.781 136 GLY B O 1
ATOM 3198 N N . ASP B 1 137 ? 55.318 45.617 55.270 1.000 20.584 137 ASP B N 1
ATOM 3199 C CA . ASP B 1 137 ? 54.065 45.289 54.612 1.000 19.788 137 ASP B CA 1
ATOM 3200 C C . ASP B 1 137 ? 53.571 43.919 55.075 1.000 20.757 137 ASP B C 1
ATOM 3201 O O . ASP B 1 137 ? 54.338 43.160 55.627 1.000 21.090 137 ASP B O 1
ATOM 3206 N N . SER B 1 138 ? 52.297 43.603 54.813 1.000 20.000 138 SER B N 1
ATOM 3207 C CA . SER B 1 138 ? 51.768 42.286 55.104 1.000 19.126 138 SER B CA 1
ATOM 3208 C C . SER B 1 138 ? 51.557 41.496 53.815 1.000 19.044 138 SER B C 1
ATOM 3209 O O . SER B 1 138 ? 51.070 42.038 52.813 1.000 20.577 138 SER B O 1
ATOM 3212 N N . ILE B 1 139 ? 51.839 40.196 53.885 1.000 17.992 139 ILE B N 1
ATOM 3213 C CA . ILE B 1 139 ? 51.520 39.266 52.816 1.000 18.549 139 ILE B CA 1
ATOM 3214 C C . ILE B 1 139 ? 50.086 38.760 52.933 1.000 19.196 139 ILE B C 1
ATOM 3215 O O . ILE B 1 139 ? 49.579 38.134 52.005 1.000 17.551 139 ILE B O 1
ATOM 3220 N N . ALA B 1 140 ? 49.412 39.051 54.046 1.000 19.725 140 ALA B N 1
ATOM 3221 C CA . ALA B 1 140 ? 48.120 38.481 54.363 1.000 19.338 140 ALA B CA 1
ATOM 3222 C C . ALA B 1 140 ? 47.108 39.593 54.628 1.000 21.727 140 ALA B C 1
ATOM 3223 O O . ALA B 1 140 ? 47.379 40.527 55.398 1.000 23.034 140 ALA B O 1
ATOM 3225 N N . SER B 1 141 ? 45.915 39.456 54.041 1.000 20.980 141 SER B N 1
ATOM 3226 C CA . SER B 1 141 ? 44.781 40.295 54.401 1.000 23.548 141 SER B CA 1
ATOM 3227 C C . SER B 1 141 ? 44.403 40.078 55.863 1.000 23.794 141 SER B C 1
ATOM 3228 O O . SER B 1 141 ? 44.807 39.100 56.493 1.000 23.361 141 SER B O 1
ATOM 3231 N N . GLU B 1 142 ? 43.501 40.914 56.362 1.000 27.230 142 GLU B N 1
ATOM 3232 C CA . GLU B 1 142 ? 43.022 40.759 57.727 1.000 29.393 142 GLU B CA 1
ATOM 3233 C C . GLU B 1 142 ? 42.075 39.544 57.767 1.000 27.392 142 GLU B C 1
ATOM 3234 O O . GLU B 1 142 ? 41.561 39.091 56.739 1.000 29.899 142 GLU B O 1
ATOM 3240 N N . ASP B 1 143 ? 41.961 38.945 58.950 1.000 29.234 143 ASP B N 1
ATOM 3241 C CA . ASP B 1 143 ? 41.124 37.779 59.205 1.000 33.496 143 ASP B CA 1
ATOM 3242 C C . ASP B 1 143 ? 41.598 36.584 58.376 1.000 31.130 143 ASP B C 1
ATOM 3243 O O . ASP B 1 143 ? 40.784 35.793 57.899 1.000 32.747 143 ASP B O 1
ATOM 3248 N N . LYS B 1 144 ? 42.929 36.404 58.234 1.000 27.856 144 LYS B N 1
ATOM 3249 C CA . LYS B 1 144 ? 43.460 35.259 57.508 1.000 26.588 144 LYS B CA 1
ATOM 3250 C C . LYS B 1 144 ? 44.255 34.333 58.423 1.000 23.662 144 LYS B C 1
ATOM 3251 O O . LYS B 1 144 ? 44.850 33.352 57.956 1.000 26.742 144 LYS B O 1
ATOM 3257 N N . GLY B 1 145 ? 44.295 34.666 59.729 1.000 24.594 145 GLY B N 1
ATOM 3258 C CA . GLY B 1 145 ? 44.997 33.824 60.682 1.000 23.977 145 GLY B CA 1
ATOM 3259 C C . GLY B 1 145 ? 45.624 34.689 61.782 1.000 23.252 145 GLY B C 1
ATOM 3260 O O . GLY B 1 145 ? 45.428 35.904 61.828 1.000 23.872 145 GLY B O 1
ATOM 3261 N N . ASP B 1 146 ? 46.338 34.038 62.700 1.000 22.238 146 ASP B N 1
ATOM 3262 C CA . ASP B 1 146 ? 46.891 34.739 63.854 1.000 23.840 146 ASP B CA 1
ATOM 3263 C C . ASP B 1 146 ? 48.101 35.528 63.383 1.000 21.189 146 ASP B C 1
ATOM 3264 O O . ASP B 1 146 ? 48.875 35.061 62.559 1.000 20.911 146 ASP B O 1
ATOM 3269 N N . TYR B 1 147 ? 48.296 36.723 63.926 1.000 21.294 147 TYR B N 1
ATOM 3270 C CA . TYR B 1 147 ? 49.378 37.575 63.449 1.000 20.363 147 TYR B CA 1
ATOM 3271 C C . TYR B 1 147 ? 50.765 36.964 63.692 1.000 19.718 147 TYR B C 1
ATOM 3272 O O . TYR B 1 147 ? 51.064 36.438 64.779 1.000 21.303 147 TYR B O 1
ATOM 3281 N N . MET B 1 148 ? 51.630 37.126 62.679 1.000 19.965 148 MET B N 1
ATOM 3282 C CA . MET B 1 148 ? 53.030 36.737 62.774 1.000 18.978 148 MET B CA 1
ATOM 3283 C C . MET B 1 148 ? 53.884 37.819 62.096 1.000 19.360 148 MET B C 1
ATOM 3284 O O . MET B 1 148 ? 53.451 38.432 61.116 1.000 18.968 148 MET B O 1
ATOM 3289 N N . TYR B 1 149 ? 55.075 38.095 62.659 1.000 18.099 149 TYR B N 1
ATOM 3290 C CA . TYR B 1 149 ? 56.036 38.996 62.037 1.000 19.511 149 TYR B CA 1
ATOM 3291 C C . TYR B 1 149 ? 57.260 38.157 61.691 1.000 19.651 149 TYR B C 1
ATOM 3292 O O . TYR B 1 149 ? 57.711 37.375 62.549 1.000 19.053 149 TYR B O 1
ATOM 3301 N N . VAL B 1 150 ? 57.760 38.306 60.461 1.000 18.387 150 VAL B N 1
ATOM 3302 C CA . VAL B 1 150 ? 58.913 37.559 59.973 1.000 19.223 150 VAL B CA 1
ATOM 3303 C C . VAL B 1 150 ? 60.050 38.530 59.691 1.000 19.999 150 VAL B C 1
ATOM 3304 O O . VAL B 1 150 ? 59.855 39.506 58.961 1.000 19.483 150 VAL B O 1
ATOM 3308 N N . GLU B 1 151 ? 61.254 38.273 60.223 1.000 19.611 151 GLU B N 1
ATOM 3309 C CA . GLU B 1 151 ? 62.330 39.207 59.966 1.000 21.666 151 GLU B CA 1
ATOM 3310 C C . GLU B 1 151 ? 63.665 38.480 59.977 1.000 21.455 151 GLU B C 1
ATOM 3311 O O . GLU B 1 151 ? 63.784 37.349 60.447 1.000 21.735 151 GLU B O 1
ATOM 3317 N N . GLY B 1 152 ? 64.640 39.142 59.401 1.000 22.228 152 GLY B N 1
ATOM 3318 C CA . GLY B 1 152 ? 65.984 38.600 59.363 1.000 23.867 152 GLY B CA 1
ATOM 3319 C C . GLY B 1 152 ? 66.855 39.442 58.448 1.000 24.421 152 GLY B C 1
ATOM 3320 O O . GLY B 1 152 ? 66.428 40.497 57.969 1.000 23.723 152 GLY B O 1
ATOM 3321 N N . ARG B 1 153 ? 68.071 38.932 58.210 1.000 21.577 153 ARG B N 1
ATOM 3322 C CA . ARG B 1 153 ? 69.000 39.587 57.300 1.000 22.446 153 ARG B CA 1
ATOM 3323 C C . ARG B 1 153 ? 69.514 38.570 56.296 1.000 22.801 153 ARG B C 1
ATOM 3324 O O . ARG B 1 153 ? 69.769 37.409 56.632 1.000 21.418 153 ARG B O 1
ATOM 3332 N N . VAL B 1 154 ? 69.664 39.012 55.040 1.000 20.643 154 VAL B N 1
ATOM 3333 C CA . VAL B 1 154 ? 70.215 38.195 53.992 1.000 20.675 154 VAL B CA 1
ATOM 3334 C C . VAL B 1 154 ? 71.726 38.415 53.939 1.000 21.437 154 VAL B C 1
ATOM 3335 O O . VAL B 1 154 ? 72.173 39.555 53.772 1.000 22.362 154 VAL B O 1
ATOM 3339 N N . LEU B 1 155 ? 72.459 37.309 54.108 1.000 20.783 155 LEU B N 1
ATOM 3340 C CA . LEU B 1 155 ? 73.907 37.360 54.210 1.000 20.295 155 LEU B CA 1
ATOM 3341 C C . LEU B 1 155 ? 74.514 36.313 53.315 1.000 19.295 155 LEU B C 1
ATOM 3342 O O . LEU B 1 155 ? 74.010 35.221 53.209 1.000 22.564 155 LEU B O 1
ATOM 3347 N N . SER B 1 156 ? 75.710 36.599 52.779 1.000 22.664 156 SER B N 1
ATOM 3348 C CA . SER B 1 156 ? 76.566 35.599 52.169 1.000 23.094 156 SER B CA 1
ATOM 3349 C C . SER B 1 156 ? 77.116 34.624 53.232 1.000 22.928 156 SER B C 1
ATOM 3350 O O . SER B 1 156 ? 77.288 35.041 54.367 1.000 24.831 156 SER B O 1
ATOM 3353 N N . THR B 1 157 ? 77.486 33.419 52.813 1.000 26.610 157 THR B N 1
ATOM 3354 C CA . THR B 1 157 ? 78.227 32.502 53.687 1.000 27.201 157 THR B CA 1
ATOM 3355 C C . THR B 1 157 ? 79.506 33.147 54.184 1.000 29.343 157 THR B C 1
ATOM 3356 O O . THR B 1 157 ? 79.991 32.781 55.250 1.000 31.537 157 THR B O 1
ATOM 3360 N N . ASP B 1 158 ? 80.058 34.127 53.446 1.000 28.768 158 ASP B N 1
ATOM 3361 C CA . ASP B 1 158 ? 81.301 34.757 53.848 1.000 29.072 158 ASP B CA 1
ATOM 3362 C C . ASP B 1 158 ? 81.027 35.954 54.754 1.000 27.149 158 ASP B C 1
ATOM 3363 O O . ASP B 1 158 ? 81.944 36.630 55.202 1.000 28.721 158 ASP B O 1
ATOM 3368 N N . GLY B 1 159 ? 79.745 36.197 55.057 1.000 27.524 159 GLY B N 1
ATOM 3369 C CA . GLY B 1 159 ? 79.415 37.227 56.026 1.000 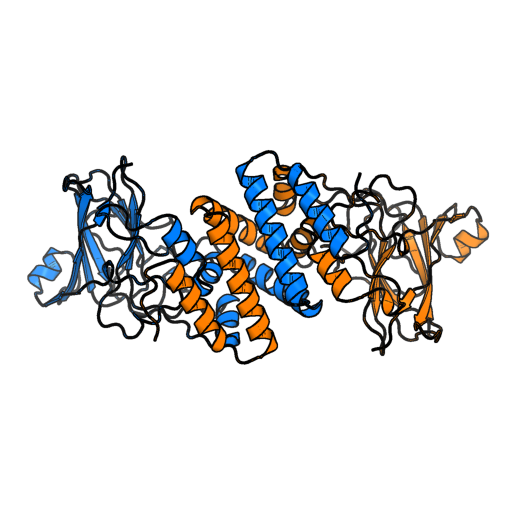25.909 159 GLY B CA 1
ATOM 3370 C C . GLY B 1 159 ? 78.937 38.545 55.413 1.000 28.591 159 GLY B C 1
ATOM 3371 O O . GLY B 1 159 ? 78.348 39.391 56.089 1.000 27.365 159 GLY B O 1
ATOM 3372 N N . THR B 1 160 ? 79.148 38.710 54.104 1.000 27.419 160 THR B N 1
ATOM 3373 C CA . THR B 1 160 ? 78.818 39.982 53.488 1.000 25.956 160 THR B CA 1
ATOM 3374 C C . THR B 1 160 ? 77.297 40.119 53.347 1.000 23.491 160 THR B C 1
ATOM 3375 O O . THR B 1 160 ? 76.651 39.254 52.781 1.000 23.563 160 THR B O 1
ATOM 3379 N N . PRO B 1 161 ? 76.702 41.231 53.793 1.000 24.565 161 PRO B N 1
ATOM 3380 C CA . PRO B 1 161 ? 75.283 41.491 53.551 1.000 24.336 161 PRO B CA 1
ATOM 3381 C C . PRO B 1 161 ? 74.979 41.560 52.057 1.000 25.404 161 PRO B C 1
ATOM 3382 O O . PRO B 1 161 ? 75.779 42.113 51.305 1.000 26.286 161 PRO B O 1
ATOM 3386 N N . VAL B 1 162 ? 73.781 41.108 51.703 1.000 24.982 162 VAL B N 1
ATOM 3387 C CA . VAL B 1 162 ? 73.379 40.906 50.315 1.000 25.751 162 VAL B CA 1
ATOM 3388 C C . VAL B 1 162 ? 72.395 42.018 49.970 1.000 26.665 162 VAL B C 1
ATOM 3389 O O . VAL B 1 162 ? 71.260 42.023 50.474 1.000 24.910 162 VAL B O 1
ATOM 3393 N N . PRO B 1 163 ? 72.773 42.948 49.054 1.000 26.350 163 PRO B N 1
ATOM 3394 C CA . PRO B 1 163 ? 71.818 43.920 48.519 1.000 28.662 163 PRO B CA 1
ATOM 3395 C C . PRO B 1 163 ? 70.971 43.304 47.398 1.000 24.715 163 PRO B C 1
ATOM 3396 O O . PRO B 1 163 ? 71.283 42.272 46.800 1.000 27.610 163 PRO B O 1
ATOM 3400 N N . ASN B 1 164 ? 69.851 43.970 47.112 1.000 25.853 164 ASN B N 1
ATOM 3401 C CA . ASN B 1 164 ? 69.005 43.643 45.977 1.000 26.964 164 ASN B CA 1
ATOM 3402 C C . ASN B 1 164 ? 68.429 42.233 46.098 1.000 24.352 164 ASN B C 1
ATOM 3403 O O . ASN B 1 164 ? 68.118 41.604 45.097 1.000 24.607 164 ASN B O 1
ATOM 3408 N N . ALA B 1 165 ? 68.218 41.756 47.340 1.000 23.578 165 ALA B N 1
ATOM 3409 C CA . ALA B 1 165 ? 67.583 40.473 47.526 1.000 22.238 165 ALA B CA 1
ATOM 3410 C C . ALA B 1 165 ? 66.065 40.617 47.553 1.000 20.299 165 ALA B C 1
ATOM 3411 O O . ALA B 1 165 ? 65.545 41.582 48.117 1.000 23.306 165 ALA B O 1
ATOM 3413 N N . THR B 1 166 ? 65.387 39.611 46.985 1.000 20.724 166 THR B N 1
ATOM 3414 C CA . THR B 1 166 ? 63.944 39.513 47.138 1.000 19.792 166 THR B CA 1
ATOM 3415 C C . THR B 1 166 ? 63.610 38.193 47.832 1.000 19.695 166 THR B C 1
ATOM 3416 O O . THR B 1 166 ? 64.266 37.173 47.597 1.000 22.217 166 THR B O 1
ATOM 3420 N N . ILE B 1 167 ? 62.582 38.270 48.679 1.000 19.427 167 ILE B N 1
ATOM 3421 C CA . ILE B 1 167 ? 62.072 37.107 49.397 1.000 19.399 167 ILE B CA 1
ATOM 3422 C C . ILE B 1 167 ? 60.661 36.849 48.881 1.000 19.073 167 ILE B C 1
ATOM 3423 O O . ILE B 1 167 ? 59.718 37.557 49.224 1.000 19.365 167 ILE B O 1
ATOM 3428 N N . GLU B 1 168 ? 60.520 35.791 48.082 1.000 17.274 168 GLU B N 1
ATOM 3429 C CA . GLU B 1 168 ? 59.223 35.271 47.690 1.000 17.506 168 GLU B CA 1
ATOM 3430 C C . GLU B 1 168 ? 58.775 34.380 48.831 1.000 18.714 168 GLU B C 1
ATOM 3431 O O . GLU B 1 168 ? 59.448 33.398 49.126 1.000 19.281 168 GLU B O 1
ATOM 3437 N N . THR B 1 169 ? 57.621 34.698 49.423 1.000 16.146 169 THR B N 1
ATOM 3438 C CA . THR B 1 169 ? 57.132 33.974 50.581 1.000 15.579 169 THR B CA 1
ATOM 3439 C C . THR B 1 169 ? 55.657 33.670 50.358 1.000 15.501 169 THR B C 1
ATOM 3440 O O . THR B 1 169 ? 54.931 34.400 49.715 1.000 16.229 169 THR B O 1
ATOM 3444 N N . TRP B 1 170 ? 55.210 32.509 50.826 1.000 15.849 170 TRP B N 1
ATOM 3445 C CA . TRP B 1 170 ? 53.824 32.089 50.697 1.000 15.271 170 TRP B CA 1
ATOM 3446 C C . TRP B 1 170 ? 53.500 31.039 51.762 1.000 15.552 170 TRP B C 1
ATOM 3447 O O . TRP B 1 170 ? 54.396 30.382 52.290 1.000 14.981 170 TRP B O 1
ATOM 3458 N N . GLU B 1 171 ? 52.215 31.005 52.138 1.000 16.225 171 GLU B N 1
ATOM 3459 C CA . GLU B 1 171 ? 51.753 30.100 53.177 1.000 16.991 171 GLU B CA 1
ATOM 3460 C C . GLU B 1 171 ? 50.260 29.873 53.053 1.000 16.888 171 GLU B C 1
ATOM 3461 O O . GLU B 1 171 ? 49.545 30.640 52.401 1.000 17.604 171 GLU B O 1
ATOM 3467 N N . THR B 1 172 ? 49.804 28.799 53.715 1.000 18.047 172 THR B N 1
ATOM 3468 C CA . THR B 1 172 ? 48.390 28.557 53.891 1.000 17.812 172 THR B CA 1
ATOM 3469 C C . THR B 1 172 ? 47.776 29.697 54.709 1.000 18.975 172 THR B C 1
ATOM 3470 O O . THR B 1 172 ? 48.402 30.291 55.606 1.000 19.332 172 THR B O 1
ATOM 3474 N N . ASP B 1 173 ? 46.497 30.003 54.469 1.000 18.036 173 ASP B N 1
ATOM 3475 C CA . ASP B 1 173 ? 45.672 30.706 55.412 1.000 18.690 173 ASP B CA 1
ATOM 3476 C C . ASP B 1 173 ? 45.441 29.868 56.668 1.000 19.539 173 ASP B C 1
ATOM 3477 O O . ASP B 1 173 ? 45.728 28.669 56.654 1.000 21.410 173 ASP B O 1
ATOM 3482 N N . GLY B 1 174 ? 44.914 30.546 57.696 1.000 22.721 174 GLY B N 1
ATOM 3483 C CA . GLY B 1 174 ? 44.753 29.961 59.008 1.000 23.409 174 GLY B CA 1
ATOM 3484 C C . GLY B 1 174 ? 43.655 28.912 59.063 1.000 22.525 174 GLY B C 1
ATOM 3485 O O . GLY B 1 174 ? 43.536 28.237 60.092 1.000 25.067 174 GLY B O 1
ATOM 3486 N N . HIS B 1 175 ? 42.908 28.703 57.951 1.000 20.282 175 HIS B N 1
ATOM 3487 C CA . HIS B 1 175 ? 41.943 27.615 57.898 1.000 22.307 175 HIS B CA 1
ATOM 3488 C C . HIS B 1 175 ? 42.546 26.375 57.248 1.000 20.424 175 HIS B C 1
ATOM 3489 O O . HIS B 1 175 ? 41.886 25.362 57.219 1.000 23.626 175 HIS B O 1
ATOM 3496 N N . GLY B 1 176 ? 43.740 26.483 56.686 1.000 20.642 176 GLY B N 1
ATOM 3497 C CA . GLY B 1 176 ? 44.450 25.372 56.080 1.000 20.346 176 GLY B CA 1
ATOM 3498 C C . GLY B 1 176 ? 44.321 25.298 54.560 1.000 19.678 176 GLY B C 1
ATOM 3499 O O . GLY B 1 176 ? 44.474 24.229 53.997 1.000 19.046 176 GLY B O 1
ATOM 3500 N N . PHE B 1 177 ? 44.120 26.466 53.902 1.000 19.167 177 PHE B N 1
ATOM 3501 C CA . PHE B 1 177 ? 44.012 26.498 52.451 1.000 17.080 177 PHE B CA 1
ATOM 3502 C C . PHE B 1 177 ? 44.874 27.640 51.916 1.000 16.512 177 PHE B C 1
ATOM 3503 O O . PHE B 1 177 ? 44.839 28.755 52.429 1.000 16.572 177 PHE B O 1
ATOM 3511 N N . TYR B 1 178 ? 45.610 27.341 50.847 1.000 16.318 178 TYR B N 1
ATOM 3512 C CA . TYR B 1 178 ? 46.283 28.379 50.068 1.000 18.359 178 TYR B CA 1
ATOM 3513 C C . TYR B 1 178 ? 45.249 29.123 49.215 1.000 18.890 178 TYR B C 1
ATOM 3514 O O . TYR B 1 178 ? 44.184 28.621 48.861 1.000 17.978 178 TYR B O 1
ATOM 3523 N N . ASP B 1 179 ? 45.558 30.405 48.940 1.000 17.943 179 ASP B N 1
ATOM 3524 C CA . ASP B 1 179 ? 44.749 31.223 48.048 1.000 17.400 179 ASP B CA 1
ATOM 3525 C C . ASP B 1 179 ? 44.465 30.531 46.714 1.000 17.995 179 ASP B C 1
ATOM 3526 O O . ASP B 1 179 ? 43.379 30.715 46.136 1.000 19.813 179 ASP B O 1
ATOM 3531 N N . THR B 1 180 ? 45.407 29.723 46.251 1.000 18.171 180 THR B N 1
ATOM 3532 C CA . THR B 1 180 ? 45.290 29.005 44.989 1.000 20.281 180 THR B CA 1
ATOM 3533 C C . THR B 1 180 ? 44.130 28.013 44.995 1.000 20.423 180 THR B C 1
ATOM 3534 O O . THR B 1 180 ? 43.613 27.665 43.917 1.000 22.612 180 THR B O 1
ATOM 3538 N N . GLN B 1 181 ? 43.647 27.618 46.184 1.000 18.984 181 GLN B N 1
ATOM 3539 C CA . GLN B 1 181 ? 42.562 26.669 46.330 1.000 20.531 181 GLN B CA 1
ATOM 3540 C C . GLN B 1 181 ? 41.196 27.347 46.362 1.000 21.282 181 GLN B C 1
ATOM 3541 O O . GLN B 1 181 ? 40.187 26.654 46.393 1.000 24.584 181 GLN B O 1
ATOM 3547 N N . TYR B 1 182 ? 41.140 28.694 46.402 1.000 20.636 182 TYR B N 1
ATOM 3548 C CA . TYR B 1 182 ? 39.878 29.395 46.563 1.000 21.949 182 TYR B CA 1
ATOM 3549 C C . TYR B 1 182 ? 39.093 29.365 45.258 1.000 23.592 182 TYR B C 1
ATOM 3550 O O . TYR B 1 182 ? 39.686 29.546 44.199 1.000 24.125 182 TYR B O 1
ATOM 3559 N N . ALA B 1 183 ? 37.767 29.228 45.322 1.000 26.914 183 ALA B N 1
ATOM 3560 C CA . ALA B 1 183 ? 36.971 29.292 44.102 1.000 28.047 183 ALA B CA 1
ATOM 3561 C C . ALA B 1 183 ? 37.040 30.703 43.511 1.000 29.729 183 ALA B C 1
ATOM 3562 O O . ALA B 1 183 ? 37.055 30.851 42.297 1.000 32.706 183 ALA B O 1
ATOM 3564 N N . VAL B 1 184 ? 37.056 31.720 44.361 1.000 28.071 184 VAL B N 1
ATOM 3565 C CA . VAL B 1 184 ? 37.140 33.111 43.943 1.000 30.376 184 VAL B CA 1
ATOM 3566 C C . VAL B 1 184 ? 38.494 33.618 44.398 1.000 29.561 184 VAL B C 1
ATOM 3567 O O . VAL B 1 184 ? 38.754 33.674 45.602 1.000 27.682 184 VAL B O 1
ATOM 3571 N N . ARG B 1 185 ? 39.370 33.950 43.438 1.000 26.431 185 ARG B N 1
ATOM 3572 C CA . ARG B 1 185 ? 40.678 34.495 43.771 1.000 24.901 185 ARG B CA 1
ATOM 3573 C C . ARG B 1 185 ? 40.841 35.782 42.951 1.000 26.149 185 ARG B C 1
ATOM 3574 O O . ARG B 1 185 ? 41.431 35.752 41.878 1.000 29.427 185 ARG B O 1
ATOM 3582 N N . ASP B 1 186 ? 40.310 36.888 43.463 1.000 27.674 186 ASP B N 1
ATOM 3583 C CA . ASP B 1 186 ? 40.322 38.146 42.733 1.000 31.399 186 ASP B CA 1
ATOM 3584 C C . ASP B 1 186 ? 41.687 38.801 42.888 1.000 30.481 186 ASP B C 1
ATOM 3585 O O . ASP B 1 186 ? 42.094 39.565 42.023 1.000 32.660 186 ASP B O 1
ATOM 3590 N N . LYS B 1 187 ? 42.401 38.462 43.970 1.000 26.927 187 LYS B N 1
ATOM 3591 C CA . LYS B 1 187 ? 43.772 38.884 44.174 1.000 29.371 187 LYS B CA 1
ATOM 3592 C C . LYS B 1 187 ? 44.492 37.734 44.868 1.000 23.699 187 LYS B C 1
ATOM 3593 O O . LYS B 1 187 ? 43.868 36.873 45.491 1.000 23.152 187 LYS B O 1
ATOM 3599 N N .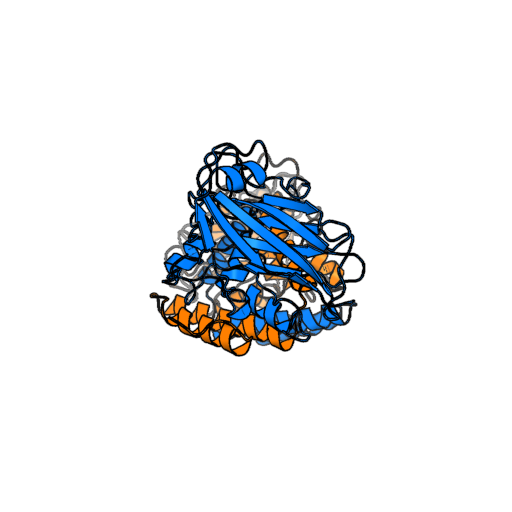 PRO B 1 188 ? 45.834 37.652 44.766 1.000 21.115 188 PRO B N 1
ATOM 3600 C CA . PRO B 1 188 ? 46.593 36.698 45.580 1.000 20.852 188 PRO B CA 1
ATOM 3601 C C . PRO B 1 188 ? 46.397 37.013 47.060 1.000 19.679 188 PRO B C 1
ATOM 3602 O O . PRO B 1 188 ? 46.092 38.175 47.417 1.000 20.709 188 PRO B O 1
ATOM 3606 N N . ASP B 1 189 ? 46.665 36.018 47.936 1.000 19.061 189 ASP B N 1
ATOM 3607 C CA . ASP B 1 189 ? 46.660 36.258 49.360 1.000 19.412 189 ASP B CA 1
ATOM 3608 C C . ASP B 1 189 ? 47.637 35.306 50.042 1.000 17.736 189 ASP B C 1
ATOM 3609 O O . ASP B 1 189 ? 47.961 34.236 49.516 1.000 17.472 189 ASP B O 1
ATOM 3614 N N . CYS B 1 190 ? 48.129 35.746 51.203 1.000 17.538 190 CYS B N 1
ATOM 3615 C CA . CYS B 1 190 ? 49.104 35.046 52.021 1.000 17.239 190 CYS B CA 1
ATOM 3616 C C . CYS B 1 190 ? 50.330 34.685 51.161 1.000 18.257 190 CYS B C 1
ATOM 3617 O O . CYS B 1 190 ? 50.944 33.617 51.322 1.000 17.151 190 CYS B O 1
ATOM 3620 N N . ARG B 1 191 ? 50.751 35.650 50.337 1.000 16.244 191 ARG B N 1
ATOM 3621 C CA . ARG B 1 191 ? 51.963 35.549 49.549 1.000 17.164 191 ARG B CA 1
ATOM 3622 C C . ARG B 1 191 ? 52.410 36.942 49.136 1.000 16.752 191 ARG B C 1
ATOM 3623 O O . ARG B 1 191 ? 51.605 37.886 49.043 1.000 17.474 191 ARG B O 1
ATOM 3631 N N . GLY B 1 192 ? 53.716 37.059 48.917 1.000 16.711 192 GLY B N 1
ATOM 3632 C CA . GLY B 1 192 ? 54.272 38.316 48.442 1.000 17.396 192 GLY B CA 1
ATOM 3633 C C . GLY B 1 192 ? 55.760 38.181 48.139 1.000 17.284 192 GLY B C 1
ATOM 3634 O O . GLY B 1 192 ? 56.393 37.230 48.562 1.000 17.306 192 GLY B O 1
ATOM 3635 N N . ARG B 1 193 ? 56.275 39.158 47.386 1.000 17.356 193 ARG B N 1
ATOM 3636 C CA . ARG B 1 193 ? 57.682 39.262 47.075 1.000 17.806 193 ARG B CA 1
ATOM 3637 C C . ARG B 1 193 ? 58.229 40.477 47.810 1.000 18.340 193 ARG B C 1
ATOM 3638 O O . ARG B 1 193 ? 57.939 41.631 47.443 1.000 18.028 193 ARG B O 1
ATOM 3646 N N . VAL B 1 194 ? 58.936 40.226 48.917 1.000 18.967 194 VAL B N 1
ATOM 3647 C CA . VAL B 1 194 ? 59.379 41.309 49.786 1.000 18.722 194 VAL B CA 1
ATOM 3648 C C . VAL B 1 194 ? 60.770 41.721 49.312 1.000 20.148 194 VAL B C 1
ATOM 3649 O O . VAL B 1 194 ? 61.649 40.882 49.184 1.000 21.817 194 VAL B O 1
ATOM 3653 N N . HIS B 1 195 ? 60.939 43.006 48.999 1.000 20.433 195 HIS B N 1
ATOM 3654 C CA . HIS B 1 195 ? 62.227 43.518 48.584 1.000 21.008 195 HIS B CA 1
ATOM 3655 C C . HIS B 1 195 ? 62.991 43.914 49.834 1.000 22.338 195 HIS B C 1
ATOM 3656 O O . HIS B 1 195 ? 62.588 44.842 50.527 1.000 24.359 195 HIS B O 1
ATOM 3663 N N . ALA B 1 196 ? 64.104 43.218 50.123 1.000 21.882 196 ALA B N 1
ATOM 3664 C CA . ALA B 1 196 ? 64.923 43.566 51.273 1.000 22.493 196 ALA B CA 1
ATOM 3665 C C . ALA B 1 196 ? 65.627 44.888 51.012 1.000 23.951 196 ALA B C 1
ATOM 3666 O O . ALA B 1 196 ? 65.751 45.286 49.866 1.000 24.830 196 ALA B O 1
ATOM 3668 N N . ASP B 1 197 ? 66.136 45.510 52.074 1.000 24.235 197 ASP B N 1
ATOM 3669 C CA . ASP B 1 197 ? 66.852 46.780 51.921 1.000 26.136 197 ASP B CA 1
ATOM 3670 C C . ASP B 1 197 ? 68.307 46.534 51.492 1.000 25.538 197 ASP B C 1
ATOM 3671 O O . ASP B 1 197 ? 68.760 45.402 51.354 1.000 25.690 197 ASP B O 1
ATOM 3676 N N . LYS B 1 198 ? 69.015 47.652 51.217 1.000 25.375 198 LYS B N 1
ATOM 3677 C CA . LYS B 1 198 ? 70.359 47.611 50.664 1.000 28.093 198 LYS B CA 1
ATOM 3678 C C . LYS B 1 198 ? 71.334 46.915 51.612 1.000 29.707 198 LYS B C 1
ATOM 3679 O O . LYS B 1 198 ? 72.380 46.438 51.150 1.000 31.497 198 LYS B O 1
ATOM 3685 N N . ASP B 1 199 ? 70.987 46.874 52.911 1.000 29.244 199 ASP B N 1
ATOM 3686 C CA . ASP B 1 199 ? 71.818 46.248 53.926 1.000 29.637 199 ASP B CA 1
ATOM 3687 C C . ASP B 1 199 ? 71.403 44.795 54.195 1.000 28.334 199 ASP B C 1
ATOM 3688 O O . ASP B 1 199 ? 71.995 44.163 55.077 1.000 27.677 199 ASP B O 1
ATOM 3693 N N . GLY B 1 200 ? 70.487 44.239 53.387 1.000 25.586 200 GLY B N 1
ATOM 3694 C CA . GLY B 1 200 ? 70.045 42.853 53.509 1.000 24.421 200 GLY B CA 1
ATOM 3695 C C . GLY B 1 200 ? 68.870 42.616 54.464 1.000 21.492 200 GLY B C 1
ATOM 3696 O O . GLY B 1 200 ? 68.414 41.468 54.571 1.000 21.570 200 GLY B O 1
ATOM 3697 N N . HIS B 1 201 ? 68.428 43.647 55.193 1.000 23.068 201 HIS B N 1
ATOM 3698 C CA . HIS B 1 201 ? 67.376 43.474 56.189 1.000 23.165 201 HIS B CA 1
ATOM 3699 C C . HIS B 1 201 ? 66.011 43.322 55.525 1.000 23.568 201 HIS B C 1
ATOM 3700 O O . HIS B 1 201 ? 65.651 44.086 54.617 1.000 22.766 201 HIS B O 1
ATOM 3707 N N . PHE B 1 202 ? 65.257 42.337 55.997 1.000 21.580 202 PHE B N 1
ATOM 3708 C CA . PHE B 1 202 ? 63.874 42.171 55.612 1.000 20.139 202 PHE B CA 1
ATOM 3709 C C . PHE B 1 202 ? 62.983 42.041 56.843 1.000 20.654 202 PHE B C 1
ATOM 3710 O O . PHE B 1 202 ? 63.384 41.560 57.902 1.000 20.992 202 PHE B O 1
ATOM 3718 N N . GLY B 1 203 ? 61.725 42.470 56.682 1.000 20.727 203 GLY B N 1
ATOM 3719 C CA . GLY B 1 203 ? 60.735 42.322 57.720 1.000 20.359 203 GLY B CA 1
ATOM 3720 C C . GLY B 1 203 ? 59.338 42.442 57.127 1.000 21.474 203 GLY B C 1
ATOM 3721 O O . GLY B 1 203 ? 59.089 43.371 56.335 1.000 22.417 203 GLY B O 1
ATOM 3722 N N . TYR B 1 204 ? 58.418 41.543 57.515 1.000 19.223 204 TYR B N 1
ATOM 3723 C CA . TYR B 1 204 ? 57.063 41.653 56.994 1.000 18.074 204 TYR B CA 1
ATOM 3724 C C . TYR B 1 204 ? 56.072 40.985 57.932 1.000 18.260 204 TYR B C 1
ATOM 3725 O O . TYR B 1 204 ? 56.412 40.139 58.756 1.000 18.299 204 TYR B O 1
ATOM 3734 N N . ARG B 1 205 ? 54.804 41.378 57.773 1.000 18.836 205 ARG B N 1
ATOM 3735 C CA . ARG B 1 205 ? 53.702 40.778 58.486 1.000 18.590 205 ARG B CA 1
ATOM 3736 C C . ARG B 1 205 ? 53.146 39.598 57.684 1.000 17.911 205 ARG B C 1
ATOM 3737 O O . ARG B 1 205 ? 53.107 39.626 56.456 1.000 18.046 205 ARG B O 1
ATOM 3745 N N . ALA B 1 206 ? 52.698 38.599 58.423 1.000 17.742 206 ALA B N 1
ATOM 3746 C CA . ALA B 1 206 ? 52.154 37.367 57.888 1.000 18.326 206 ALA B CA 1
ATOM 3747 C C . ALA B 1 206 ? 51.128 36.818 58.881 1.000 18.506 206 ALA B C 1
ATOM 3748 O O . ALA B 1 206 ? 50.669 37.530 59.779 1.000 18.582 206 ALA B O 1
ATOM 3750 N N . VAL B 1 207 ? 50.766 35.537 58.713 1.000 18.594 207 VAL B N 1
ATOM 3751 C CA . VAL B 1 207 ? 49.980 34.830 59.722 1.000 19.098 207 VAL B CA 1
ATOM 3752 C C . VAL B 1 207 ? 50.739 33.578 60.141 1.000 20.061 207 VAL B C 1
ATOM 3753 O O . VAL B 1 207 ? 51.610 33.084 59.423 1.000 18.714 207 VAL B O 1
ATOM 3757 N N . VAL B 1 208 ? 50.420 33.084 61.336 1.000 20.593 208 VAL B N 1
ATOM 3758 C CA . VAL B 1 208 ? 51.015 31.853 61.821 1.000 19.486 208 VAL B CA 1
ATOM 3759 C C . VAL B 1 208 ? 50.557 30.726 60.897 1.000 19.001 208 VAL B C 1
ATOM 3760 O O . VAL B 1 208 ? 49.349 30.538 60.703 1.000 19.294 208 VAL B O 1
ATOM 3764 N N . PRO B 1 209 ? 51.472 29.958 60.275 1.000 20.525 209 PRO B N 1
ATOM 3765 C CA . PRO B 1 209 ? 51.045 28.877 59.388 1.000 22.037 209 PRO B CA 1
ATOM 3766 C C . PRO B 1 209 ? 50.473 27.732 60.218 1.000 21.736 209 PRO B C 1
ATOM 3767 O O . PRO B 1 209 ? 50.894 27.535 61.357 1.000 23.450 209 PRO B O 1
ATOM 3771 N N . VAL B 1 210 ? 49.475 27.038 59.664 1.000 20.108 210 VAL B N 1
ATOM 3772 C CA . VAL B 1 210 ? 48.863 25.905 60.342 1.000 19.426 210 VAL B CA 1
ATOM 3773 C C . VAL B 1 210 ? 49.268 24.627 59.630 1.000 20.105 210 VAL B C 1
ATOM 3774 O O . VAL B 1 210 ? 49.753 24.657 58.528 1.000 21.285 210 VAL B O 1
ATOM 3778 N N . ALA B 1 211 ? 49.102 23.481 60.324 1.000 20.190 211 ALA B N 1
ATOM 3779 C CA . ALA B 1 211 ? 49.308 22.197 59.674 1.000 21.027 211 ALA B CA 1
ATOM 3780 C C . ALA B 1 211 ? 48.446 22.176 58.418 1.000 19.924 211 ALA B C 1
ATOM 3781 O O . ALA B 1 211 ? 47.278 22.612 58.434 1.000 22.465 211 ALA B O 1
ATOM 3783 N N . TYR B 1 212 ? 49.036 21.612 57.370 1.000 21.608 212 TYR B N 1
ATOM 3784 C CA . TYR B 1 212 ? 48.498 21.781 56.030 1.000 21.511 212 TYR B CA 1
ATOM 3785 C C . TYR B 1 212 ? 48.079 20.432 55.444 1.000 20.537 212 TYR B C 1
ATOM 3786 O O . TYR B 1 212 ? 48.915 19.588 55.186 1.000 21.620 212 TYR B O 1
ATOM 3795 N N . PRO B 1 213 ? 46.779 20.233 55.163 1.000 21.286 213 PRO B N 1
ATOM 3796 C CA . PRO B 1 213 ? 46.294 19.016 54.504 1.000 21.520 213 PRO B CA 1
ATOM 3797 C C . PRO B 1 213 ? 46.420 19.161 52.984 1.000 22.652 213 PRO B C 1
ATOM 3798 O O . PRO B 1 213 ? 45.813 20.044 52.399 1.000 21.312 213 PRO B O 1
ATOM 3802 N N . ILE B 1 214 ? 47.146 18.267 52.341 1.000 21.597 214 ILE B N 1
ATOM 3803 C CA . ILE B 1 214 ? 47.279 18.288 50.889 1.000 22.186 214 ILE B CA 1
ATOM 3804 C C . ILE B 1 214 ? 45.926 17.967 50.263 1.000 23.160 214 ILE B C 1
ATOM 3805 O O . ILE B 1 214 ? 45.293 17.005 50.648 1.000 22.705 214 ILE B O 1
ATOM 3810 N N . PRO B 1 215 ? 45.474 18.730 49.258 1.000 23.221 215 PRO B N 1
ATOM 3811 C CA . PRO B 1 215 ? 44.169 18.480 48.645 1.000 25.561 215 PRO B CA 1
ATOM 3812 C C . PRO B 1 215 ? 44.155 17.102 47.983 1.000 26.008 215 PRO B C 1
ATOM 3813 O O . PRO B 1 215 ? 45.102 16.746 47.298 1.000 27.809 215 PRO B O 1
ATOM 3817 N N . GLY B 1 216 ? 43.098 16.349 48.256 1.000 24.229 216 GLY B N 1
ATOM 3818 C CA . GLY B 1 216 ? 42.986 14.964 47.813 1.000 26.873 216 GLY B CA 1
ATOM 3819 C C . GLY B 1 216 ? 42.085 14.782 46.596 1.000 26.133 216 GLY B C 1
ATOM 3820 O O . GLY B 1 216 ? 41.860 13.647 46.223 1.000 26.167 216 GLY B O 1
ATOM 3821 N N . ASP B 1 217 ? 41.693 15.886 45.932 1.000 23.795 217 ASP B N 1
ATOM 3822 C CA . ASP B 1 217 ? 40.733 15.885 44.828 1.000 27.686 217 ASP B CA 1
ATOM 3823 C C . ASP B 1 217 ? 41.387 15.721 43.445 1.000 29.477 217 ASP B C 1
ATOM 3824 O O . ASP B 1 217 ? 40.753 15.920 42.415 1.000 34.443 217 ASP B O 1
ATOM 3829 N N . GLY B 1 218 ? 42.657 15.347 43.391 1.000 25.659 218 GLY B N 1
ATOM 3830 C CA . GLY B 1 218 ? 43.339 15.055 42.148 1.000 23.154 218 GLY B CA 1
ATOM 3831 C C . GLY B 1 218 ? 44.042 13.710 42.227 1.000 21.583 218 GLY B C 1
ATOM 3832 O O . GLY B 1 218 ? 43.811 12.917 43.161 1.000 19.439 218 GLY B O 1
ATOM 3833 N N . PRO B 1 219 ? 44.819 13.354 41.184 1.000 19.553 219 PRO B N 1
ATOM 3834 C CA . PRO B 1 219 ? 45.468 12.036 41.101 1.000 18.831 219 PRO B CA 1
ATOM 3835 C C . PRO B 1 219 ? 46.350 11.769 42.312 1.000 18.497 219 PRO B C 1
ATOM 3836 O O . PRO B 1 219 ? 46.407 10.642 42.797 1.000 19.614 219 PRO B O 1
ATOM 3840 N N . VAL B 1 220 ? 47.049 12.788 42.805 1.000 15.676 220 VAL B N 1
ATOM 3841 C CA . VAL B 1 220 ? 47.963 12.524 43.908 1.000 17.352 220 VAL B CA 1
ATOM 3842 C C . VAL B 1 220 ? 47.200 12.117 45.159 1.000 18.673 220 VAL B C 1
ATOM 3843 O O . VAL B 1 220 ? 47.603 11.206 45.896 1.000 19.452 220 VAL B O 1
ATOM 3847 N N . GLY B 1 221 ? 46.055 12.734 45.432 1.000 18.333 221 GLY B N 1
ATOM 3848 C CA . GLY B 1 221 ? 45.231 12.271 46.546 1.000 20.086 221 GLY B CA 1
ATOM 3849 C C . GLY B 1 221 ? 44.827 10.813 46.432 1.000 22.446 221 GLY B C 1
ATOM 3850 O O . GLY B 1 221 ? 44.808 10.077 47.422 1.000 24.254 221 GLY B O 1
ATOM 3851 N N . ASN B 1 222 ? 44.469 10.362 45.221 1.000 20.655 222 ASN B N 1
ATOM 3852 C CA . ASN B 1 222 ? 44.129 8.973 44.997 1.000 22.361 222 ASN B CA 1
ATOM 3853 C C . ASN B 1 222 ? 45.337 8.066 45.239 1.000 21.189 222 ASN B C 1
ATOM 3854 O O . ASN B 1 222 ? 45.174 6.948 45.760 1.000 21.883 222 ASN B O 1
ATOM 3859 N N . LEU B 1 223 ? 46.527 8.505 44.806 1.000 19.277 223 LEU B N 1
ATOM 3860 C CA . LEU B 1 223 ? 47.750 7.737 45.033 1.000 19.657 223 LEU B CA 1
ATOM 3861 C C . LEU B 1 223 ? 48.036 7.587 46.539 1.000 20.033 223 LEU B C 1
ATOM 3862 O O . LEU B 1 223 ? 48.417 6.519 47.041 1.000 19.356 223 LEU B O 1
ATOM 3867 N N . LEU B 1 224 ? 47.889 8.665 47.312 1.000 18.848 224 LEU B N 1
ATOM 3868 C CA . LEU B 1 224 ? 48.126 8.571 48.752 1.000 19.489 224 LEU B CA 1
ATOM 3869 C C . LEU B 1 224 ? 47.118 7.619 49.399 1.000 20.534 224 LEU B C 1
ATOM 3870 O O . LEU B 1 224 ? 47.484 6.789 50.222 1.000 20.464 224 LEU B O 1
ATOM 3875 N N . LEU B 1 225 ? 45.839 7.679 49.028 1.000 20.453 225 LEU B N 1
ATOM 3876 C CA . LEU B 1 225 ? 44.867 6.750 49.584 1.000 22.498 225 LEU B CA 1
ATOM 3877 C C . LEU B 1 225 ? 45.224 5.306 49.247 1.000 21.983 225 LEU B C 1
ATOM 3878 O O . LEU B 1 225 ? 45.094 4.443 50.100 1.000 24.010 225 LEU B O 1
ATOM 3883 N N . ALA B 1 226 ? 45.597 5.036 48.006 1.000 20.619 226 ALA B N 1
ATOM 3884 C CA . ALA B 1 226 ? 45.827 3.673 47.531 1.000 22.849 226 ALA B CA 1
ATOM 3885 C C . ALA B 1 226 ? 47.089 3.096 48.168 1.000 23.370 226 ALA B C 1
ATOM 3886 O O . ALA B 1 226 ? 47.281 1.883 48.150 1.000 25.548 226 ALA B O 1
ATOM 3888 N N . THR B 1 227 ? 47.949 3.962 48.674 1.000 19.754 227 THR B N 1
ATOM 3889 C CA . THR B 1 227 ? 49.222 3.540 49.245 1.000 20.171 227 THR B CA 1
ATOM 3890 C C . THR B 1 227 ? 49.245 3.738 50.767 1.000 20.341 227 THR B C 1
ATOM 3891 O O . THR B 1 227 ? 50.301 3.663 51.375 1.000 20.477 227 THR B O 1
ATOM 3895 N N . GLY B 1 228 ? 48.094 3.949 51.398 1.000 21.146 228 GLY B N 1
ATOM 3896 C CA . GLY B 1 228 ? 47.962 3.932 52.832 1.000 22.310 228 GLY B CA 1
ATOM 3897 C C . GLY B 1 228 ? 48.626 5.104 53.545 1.000 22.963 228 GLY B C 1
ATOM 3898 O O . GLY B 1 228 ? 48.886 5.036 54.752 1.000 23.838 228 GLY B O 1
ATOM 3899 N N . ARG B 1 229 ? 48.847 6.206 52.825 1.000 21.752 229 ARG B N 1
ATOM 3900 C CA . ARG B 1 229 ? 49.585 7.350 53.360 1.000 21.601 229 ARG B CA 1
ATOM 3901 C C . ARG B 1 229 ? 48.631 8.415 53.900 1.000 21.253 229 ARG B C 1
ATOM 3902 O O . ARG B 1 229 ? 47.525 8.570 53.385 1.000 22.450 229 ARG B O 1
ATOM 3910 N N . HIS B 1 230 ? 49.088 9.190 54.874 1.000 22.007 230 HIS B N 1
ATOM 3911 C CA . HIS B 1 230 ? 48.371 10.410 55.248 1.000 24.127 230 HIS B CA 1
ATOM 3912 C C . HIS B 1 230 ? 48.716 11.540 54.279 1.000 24.393 230 HIS B C 1
ATOM 3913 O O . HIS B 1 230 ? 49.624 11.431 53.465 1.000 20.968 230 HIS B O 1
ATOM 3920 N N . ASN B 1 231 ? 47.971 12.648 54.373 1.000 21.751 231 ASN B N 1
ATOM 3921 C CA . ASN B 1 231 ? 48.137 13.770 53.457 1.000 21.995 231 ASN B CA 1
ATOM 3922 C C . ASN B 1 231 ? 48.596 15.044 54.166 1.000 23.611 231 ASN B C 1
ATOM 3923 O O . ASN B 1 231 ? 48.410 16.142 53.607 1.000 20.887 231 ASN B O 1
ATOM 3928 N N . MET B 1 232 ? 49.344 14.925 55.268 1.000 21.951 232 MET B N 1
ATOM 3929 C CA . MET B 1 232 ? 49.603 16.106 56.083 1.000 22.453 232 MET B CA 1
ATOM 3930 C C . MET B 1 232 ? 51.017 16.631 55.895 1.000 21.479 232 MET B C 1
ATOM 3931 O O . MET B 1 232 ? 52.001 15.898 55.803 1.000 20.405 232 MET B O 1
ATOM 3936 N N . ARG B 1 233 ? 51.105 17.969 55.865 1.000 20.121 233 ARG B N 1
ATOM 3937 C CA . ARG B 1 233 ? 52.374 18.641 56.051 1.000 19.729 233 ARG B CA 1
ATOM 3938 C C . ARG B 1 233 ? 52.357 19.416 57.359 1.000 17.369 233 ARG B C 1
ATOM 3939 O O . ARG B 1 233 ? 51.326 19.951 57.769 1.000 19.068 233 ARG B O 1
ATOM 3947 N N . PRO B 1 234 ? 53.492 19.491 58.060 1.000 20.136 234 PRO B N 1
ATOM 3948 C CA . PRO B 1 234 ? 53.565 20.359 59.233 1.000 19.468 234 PRO B CA 1
ATOM 3949 C C . PRO B 1 234 ? 53.401 21.797 58.775 1.000 19.500 234 PRO B C 1
ATOM 3950 O O . PRO B 1 234 ? 53.648 22.123 57.624 1.000 19.194 234 PRO B O 1
ATOM 3954 N N . ASN B 1 235 ? 53.088 22.649 59.738 1.000 18.283 235 ASN B N 1
ATOM 3955 C CA . ASN B 1 235 ? 53.118 24.097 59.569 1.000 17.835 235 ASN B CA 1
ATOM 3956 C C . ASN B 1 235 ? 54.433 24.509 58.904 1.000 16.694 235 ASN B C 1
ATOM 3957 O O . ASN B 1 235 ? 55.529 24.063 59.251 1.000 17.320 235 ASN B O 1
ATOM 3962 N N . HIS B 1 236 ? 54.339 25.434 57.930 1.000 16.096 236 HIS B N 1
ATOM 3963 C CA . HIS B 1 236 ? 55.513 25.899 57.225 1.000 16.243 236 HIS B CA 1
ATOM 3964 C C . HIS B 1 236 ? 55.238 27.222 56.507 1.000 16.527 236 HIS B C 1
ATOM 3965 O O . HIS B 1 236 ? 54.113 27.501 56.089 1.000 16.616 236 HIS B O 1
ATOM 3972 N N . LEU B 1 237 ? 56.304 27.999 56.375 1.000 16.360 237 LEU B N 1
ATOM 3973 C CA . LEU B 1 237 ? 56.317 29.261 55.628 1.000 16.962 237 LEU B CA 1
ATOM 3974 C C . LEU B 1 237 ? 57.360 29.128 54.526 1.000 15.598 237 LEU B C 1
ATOM 3975 O O . LEU B 1 237 ? 58.539 28.979 54.851 1.000 17.986 237 LEU B O 1
ATOM 3980 N N . HIS B 1 238 ? 56.960 29.204 53.256 1.000 15.657 238 HIS B N 1
ATOM 3981 C CA . HIS B 1 238 ? 57.897 29.121 52.161 1.000 16.588 238 HIS B CA 1
ATOM 3982 C C . HIS B 1 238 ? 58.739 30.384 52.069 1.000 17.275 238 HIS B C 1
ATOM 3983 O O . HIS B 1 238 ? 58.227 31.515 52.300 1.000 17.885 238 HIS B O 1
ATOM 3990 N N . MET B 1 239 ? 60.020 30.187 51.760 1.000 16.765 239 MET B N 1
ATOM 3991 C CA . MET B 1 239 ? 60.991 31.254 51.629 1.000 17.653 239 MET B CA 1
ATOM 3992 C C . MET B 1 239 ? 61.841 30.982 50.390 1.000 19.898 239 MET B C 1
ATOM 3993 O O . MET B 1 239 ? 62.630 30.043 50.388 1.000 19.731 239 MET B O 1
ATOM 3998 N N . MET B 1 240 ? 61.691 31.794 49.328 1.000 19.016 240 MET B N 1
ATOM 3999 C CA . MET B 1 240 ? 62.451 31.630 48.093 1.000 18.028 240 MET B CA 1
ATOM 4000 C C . MET B 1 240 ? 63.189 32.941 47.868 1.000 19.209 240 MET B C 1
ATOM 4001 O O . MET B 1 240 ? 62.552 33.989 47.681 1.000 20.351 240 MET B O 1
ATOM 4006 N N . VAL B 1 241 ? 64.521 32.879 47.951 1.000 19.894 241 VAL B N 1
ATOM 4007 C CA . VAL B 1 241 ? 65.344 34.074 48.041 1.000 20.894 241 VAL B CA 1
ATOM 4008 C C . VAL B 1 241 ? 66.280 34.126 46.845 1.000 23.584 241 VAL B C 1
ATOM 4009 O O . VAL B 1 241 ? 66.945 33.143 46.523 1.000 22.555 241 VAL B O 1
ATOM 4013 N N . GLU B 1 242 ? 66.261 35.265 46.159 1.000 23.035 242 GLU B N 1
ATOM 4014 C CA . GLU B 1 242 ? 67.070 35.457 44.970 1.000 23.411 242 GLU B CA 1
ATOM 4015 C C . GLU B 1 242 ? 67.795 36.786 45.104 1.000 23.989 242 GLU B C 1
ATOM 4016 O O . GLU B 1 242 ? 67.237 37.759 45.616 1.000 24.265 242 GLU B O 1
ATOM 4022 N N . ALA B 1 243 ? 69.065 36.819 44.695 1.000 24.583 243 ALA B N 1
ATOM 4023 C CA . ALA B 1 243 ? 69.798 38.064 44.645 1.000 25.076 243 ALA B CA 1
ATOM 4024 C C . ALA B 1 243 ? 70.923 37.937 43.626 1.000 26.433 243 ALA B C 1
ATOM 4025 O O . ALA B 1 243 ? 71.465 36.840 43.392 1.000 26.669 243 ALA B O 1
ATOM 4027 N N . PRO B 1 244 ? 71.273 39.064 42.966 1.000 28.371 244 PRO B N 1
ATOM 4028 C CA . PRO B 1 244 ? 72.367 39.032 42.003 1.000 30.193 244 PRO B CA 1
ATOM 4029 C C . PRO B 1 244 ? 73.642 38.556 42.705 1.000 28.479 244 PRO B C 1
ATOM 4030 O O . PRO B 1 244 ? 73.978 39.023 43.792 1.000 27.841 244 PRO B O 1
ATOM 4034 N N . GLY B 1 245 ? 74.321 37.588 42.089 1.000 29.267 245 GLY B N 1
ATOM 4035 C CA . GLY B 1 245 ? 75.613 37.131 42.577 1.000 29.518 245 GLY B CA 1
ATOM 4036 C C . GLY B 1 245 ? 75.474 35.885 43.460 1.000 28.638 245 GLY B C 1
ATOM 4037 O O . GLY B 1 245 ? 76.485 35.338 43.906 1.000 28.958 245 GLY B O 1
ATOM 4038 N N . PHE B 1 246 ? 74.236 35.449 43.702 1.000 27.838 246 PHE B N 1
ATOM 4039 C CA . PHE B 1 246 ? 73.997 34.320 44.606 1.000 27.547 246 PHE B CA 1
ATOM 4040 C C . PHE B 1 246 ? 73.150 33.235 43.971 1.000 26.996 246 PHE B C 1
ATOM 4041 O O . PHE B 1 246 ? 72.278 33.505 43.138 1.000 28.016 246 PHE B O 1
ATOM 4049 N N . ARG B 1 247 ? 73.360 32.008 44.464 1.000 27.729 247 ARG B N 1
ATOM 4050 C CA . ARG B 1 247 ? 72.530 30.881 44.098 1.000 28.343 247 ARG B CA 1
ATOM 4051 C C . ARG B 1 247 ? 71.134 31.111 44.673 1.000 25.281 247 ARG B C 1
ATOM 4052 O O . ARG B 1 247 ? 70.998 31.443 45.856 1.000 25.767 247 ARG B O 1
ATOM 4060 N N . LYS B 1 248 ? 70.119 30.912 43.849 1.000 23.965 248 LYS B N 1
ATOM 4061 C CA . LYS B 1 248 ? 68.737 30.981 44.317 1.000 24.298 248 LYS B CA 1
ATOM 4062 C C . LYS B 1 248 ? 68.508 29.919 45.387 1.000 24.540 248 LYS B C 1
ATOM 4063 O O . LYS B 1 248 ? 68.801 28.743 45.164 1.000 25.475 248 LYS B O 1
ATOM 4069 N N . LEU B 1 249 ? 67.856 30.331 46.486 1.000 21.143 249 LEU B N 1
ATOM 4070 C CA . LEU B 1 249 ? 67.459 29.414 47.550 1.000 21.847 249 LEU B CA 1
ATOM 4071 C C . LEU B 1 249 ? 65.952 29.228 47.546 1.000 22.760 249 LEU B C 1
ATOM 4072 O O . LEU B 1 249 ? 65.187 30.203 47.573 1.000 19.909 249 LEU B O 1
ATOM 4077 N N . THR B 1 250 ? 65.526 27.955 47.529 1.000 20.930 250 THR B N 1
ATOM 4078 C CA . THR B 1 250 ? 64.140 27.618 47.674 1.000 18.418 250 THR B CA 1
ATOM 4079 C C . THR B 1 250 ? 64.017 26.799 48.956 1.000 20.135 250 THR B C 1
ATOM 4080 O O . THR B 1 250 ? 64.587 25.715 49.043 1.000 22.821 250 THR B O 1
ATOM 4084 N N . SER B 1 251 ? 63.368 27.357 49.984 1.000 19.298 251 SER B N 1
ATOM 4085 C CA . SER B 1 251 ? 63.357 26.758 51.314 1.000 20.369 251 SER B CA 1
ATOM 4086 C C . SER B 1 251 ? 62.043 27.039 52.029 1.000 18.106 251 SER B C 1
ATOM 4087 O O . SER B 1 251 ? 61.061 27.477 51.447 1.000 17.588 251 SER B O 1
ATOM 4090 N N . ALA B 1 252 ? 62.014 26.724 53.332 1.000 17.730 252 ALA B N 1
ATOM 4091 C CA . ALA B 1 252 ? 60.829 26.924 54.140 1.000 17.752 252 ALA B CA 1
ATOM 4092 C C . ALA B 1 252 ? 61.245 26.876 55.598 1.000 17.747 252 ALA B C 1
ATOM 4093 O O . ALA B 1 252 ? 62.241 26.244 55.926 1.000 19.162 252 ALA B O 1
ATOM 4095 N N . TRP B 1 253 ? 60.574 27.680 56.447 1.000 18.735 253 TRP B N 1
ATOM 4096 C CA . TRP B 1 253 ? 60.741 27.577 57.898 1.000 18.737 253 TRP B CA 1
ATOM 4097 C C . TRP B 1 253 ? 59.570 26.770 58.467 1.000 17.873 253 TRP B C 1
ATOM 4098 O O . TRP B 1 253 ? 58.420 26.932 58.048 1.000 17.278 253 TRP B O 1
ATOM 4109 N N . TYR B 1 254 ? 59.889 25.913 59.448 1.000 17.477 254 TYR B N 1
ATOM 4110 C CA . TYR B 1 254 ? 58.925 24.995 60.041 1.000 18.850 254 TYR B CA 1
ATOM 4111 C C . TYR B 1 254 ? 58.778 25.251 61.536 1.000 17.652 254 TYR B C 1
ATOM 4112 O O . TYR B 1 254 ? 59.667 24.927 62.307 1.000 19.014 254 TYR B O 1
ATOM 4121 N N . PRO B 1 255 ? 57.720 25.944 62.001 1.000 19.548 255 PRO B N 1
ATOM 4122 C CA . PRO B 1 255 ? 57.629 26.199 63.441 1.000 19.665 255 PRO B CA 1
ATOM 4123 C C . PRO B 1 255 ? 57.622 24.913 64.287 1.000 20.745 255 PRO B C 1
ATOM 4124 O O . PRO B 1 255 ? 56.891 23.950 64.008 1.000 21.399 255 PRO B O 1
ATOM 4128 N N . GLU B 1 256 ? 58.422 24.955 65.373 1.000 23.836 256 GLU B N 1
ATOM 4129 C CA . GLU B 1 256 ? 58.539 23.848 66.306 1.000 26.060 256 GLU B CA 1
ATOM 4130 C C . GLU B 1 256 ? 57.162 23.505 66.882 1.000 24.412 256 GLU B C 1
ATOM 4131 O O . GLU B 1 256 ? 56.286 24.359 67.012 1.000 23.451 256 GLU B O 1
ATOM 4137 N N . GLY B 1 257 ? 57.051 22.248 67.317 1.000 25.709 257 GLY B N 1
ATOM 4138 C CA . GLY B 1 257 ? 55.935 21.809 68.142 1.000 28.282 257 GLY B CA 1
ATOM 4139 C C . GLY B 1 257 ? 54.768 21.204 67.366 1.000 28.033 257 GLY B C 1
ATOM 4140 O O . GLY B 1 257 ? 53.749 20.851 67.963 1.000 30.830 257 GLY B O 1
ATOM 4141 N N . ASP B 1 258 ? 54.890 21.098 66.044 1.000 25.589 258 ASP B N 1
ATOM 4142 C CA . ASP B 1 258 ? 53.814 20.581 65.212 1.000 25.567 258 ASP B CA 1
ATOM 4143 C C . ASP B 1 258 ? 53.926 19.054 65.129 1.000 24.860 258 ASP B C 1
ATOM 4144 O O . ASP B 1 258 ? 55.006 18.516 64.905 1.000 25.348 258 ASP B O 1
ATOM 4149 N N . GLU B 1 259 ? 52.816 18.342 65.337 1.000 25.444 259 GLU B N 1
ATOM 4150 C CA . GLU B 1 259 ? 52.824 16.876 65.413 1.000 28.946 259 GLU B CA 1
ATOM 4151 C C . GLU B 1 259 ? 53.232 16.208 64.089 1.000 29.372 259 GLU B C 1
ATOM 4152 O O . GLU B 1 259 ? 53.528 15.014 64.070 1.000 26.544 259 GLU B O 1
ATOM 4158 N N . TRP B 1 260 ? 53.203 16.933 62.951 1.000 25.797 260 TRP B N 1
ATOM 4159 C CA . TRP B 1 260 ? 53.491 16.327 61.658 1.000 25.778 260 TRP B CA 1
ATOM 4160 C C . TRP B 1 260 ? 54.942 16.547 61.231 1.000 25.561 260 TRP B C 1
ATOM 4161 O O . TRP B 1 260 ? 55.315 16.082 60.166 1.000 25.216 260 TRP B O 1
ATOM 4172 N N . LEU B 1 261 ? 55.764 17.235 62.031 1.000 25.537 261 LEU B N 1
ATOM 4173 C CA . LEU B 1 261 ? 57.141 17.490 61.631 1.000 26.677 261 LEU B CA 1
ATOM 4174 C C . LEU B 1 261 ? 57.878 16.186 61.298 1.000 32.215 261 LEU B C 1
ATOM 4175 O O . LEU B 1 261 ? 58.665 16.128 60.362 1.000 34.895 261 LEU B O 1
ATOM 4180 N N . GLU B 1 262 ? 57.597 15.123 62.067 1.000 28.066 262 GLU B N 1
ATOM 4181 C CA . GLU B 1 262 ? 58.280 13.852 61.920 1.000 32.391 262 GLU B CA 1
ATOM 4182 C C . GLU B 1 262 ? 57.683 12.963 60.837 1.000 30.724 262 GLU B C 1
ATOM 4183 O O . GLU B 1 262 ? 58.195 11.862 60.626 1.000 29.298 262 GLU B O 1
ATOM 4189 N N . SER B 1 263 ? 56.602 13.379 60.156 1.000 27.074 263 SER B N 1
ATOM 4190 C CA . SER B 1 263 ? 56.033 12.557 59.101 1.000 28.049 263 SER B CA 1
ATOM 4191 C C . SER B 1 263 ? 55.490 13.411 57.952 1.000 24.257 263 SER B C 1
ATOM 4192 O O . SER B 1 263 ? 54.492 13.067 57.325 1.000 26.160 263 SER B O 1
ATOM 4195 N N . ASP B 1 264 ? 56.218 14.482 57.628 1.000 23.390 264 ASP B N 1
ATOM 4196 C CA . ASP B 1 264 ? 55.877 15.348 56.517 1.000 20.771 264 ASP B CA 1
ATOM 4197 C C . ASP B 1 264 ? 55.650 14.460 55.296 1.000 20.177 264 ASP B C 1
ATOM 4198 O O . ASP B 1 264 ? 56.554 13.712 54.892 1.000 22.014 264 ASP B O 1
ATOM 4203 N N . ALA B 1 265 ? 54.477 14.609 54.674 1.000 19.883 265 ALA B N 1
ATOM 4204 C CA . ALA B 1 265 ? 54.138 13.827 53.493 1.000 20.296 265 ALA B CA 1
ATOM 4205 C C . ALA B 1 265 ? 55.077 14.023 52.302 1.000 20.912 265 ALA B C 1
ATOM 4206 O O . ALA B 1 265 ? 55.095 13.185 51.401 1.000 21.577 265 ALA B O 1
ATOM 4208 N N . VAL B 1 266 ? 55.848 15.127 52.255 1.000 19.755 266 VAL B N 1
ATOM 4209 C CA . VAL B 1 266 ? 56.702 15.433 51.118 1.000 18.919 266 VAL B CA 1
ATOM 4210 C C . VAL B 1 266 ? 58.168 15.579 51.533 1.000 18.513 266 VAL B C 1
ATOM 4211 O O . VAL B 1 266 ? 58.969 16.078 50.750 1.000 18.719 266 VAL B O 1
ATOM 4215 N N . PHE B 1 267 ? 58.539 15.126 52.742 1.000 18.726 267 PHE B N 1
ATOM 4216 C CA . PHE B 1 267 ? 59.932 14.931 53.113 1.000 20.400 267 PHE B CA 1
ATOM 4217 C C . PHE B 1 267 ? 60.709 16.247 53.063 1.000 19.617 267 PHE B C 1
ATOM 4218 O O . PHE B 1 267 ? 61.876 16.261 52.673 1.000 22.398 267 PHE B O 1
ATOM 4226 N N . GLY B 1 268 ? 60.113 17.316 53.585 1.000 19.480 268 GLY B N 1
ATOM 4227 C CA . GLY B 1 268 ? 60.698 18.633 53.462 1.000 19.278 268 GLY B CA 1
ATOM 4228 C C . GLY B 1 268 ? 61.423 19.123 54.729 1.000 18.841 268 GLY B C 1
ATOM 4229 O O . GLY B 1 268 ? 62.291 20.014 54.677 1.000 21.120 268 GLY B O 1
ATOM 4230 N N . VAL B 1 269 ? 61.129 18.508 55.858 1.000 20.406 269 VAL B N 1
ATOM 4231 C CA . VAL B 1 269 ? 61.548 18.985 57.165 1.000 21.179 269 VAL B CA 1
ATOM 4232 C C . VAL B 1 269 ? 62.996 18.579 57.407 1.000 23.289 269 VAL B C 1
ATOM 4233 O O . VAL B 1 269 ? 63.381 17.411 57.219 1.000 24.934 269 VAL B O 1
ATOM 4237 N N . LYS B 1 270 ? 63.774 19.535 57.907 1.000 21.485 270 LYS B N 1
ATOM 4238 C CA . LYS B 1 270 ? 65.172 19.354 58.276 1.000 21.948 270 LYS B CA 1
ATOM 4239 C C . LYS B 1 270 ? 65.345 20.121 59.573 1.000 23.468 270 LYS B C 1
ATOM 4240 O O . LYS B 1 270 ? 64.759 21.198 59.727 1.000 19.765 270 LYS B O 1
ATOM 4246 N N . LYS B 1 271 ? 66.139 19.588 60.495 1.000 22.032 271 LYS B N 1
ATOM 4247 C CA . L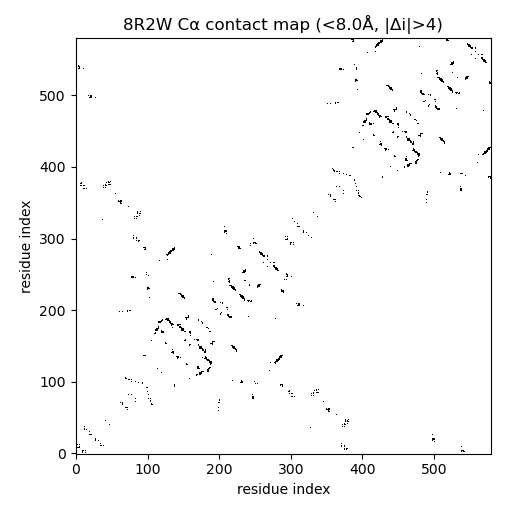YS B 1 271 ? 66.218 20.215 61.809 1.000 21.953 271 LYS B CA 1
ATOM 4248 C C . LYS B 1 271 ? 66.700 21.666 61.725 1.000 20.381 271 LYS B C 1
ATOM 4249 O O . LYS B 1 271 ? 66.293 22.469 62.553 1.000 21.067 271 LYS B O 1
ATOM 4255 N N . SER B 1 272 ? 67.600 22.014 60.784 1.000 19.558 272 SER B N 1
ATOM 4256 C CA . SER B 1 272 ? 68.112 23.381 60.716 1.000 20.989 272 SER B CA 1
ATOM 4257 C C . SER B 1 272 ? 67.033 24.380 60.253 1.000 21.291 272 SER B C 1
ATOM 4258 O O . SER B 1 272 ? 67.248 25.586 60.340 1.000 24.144 272 SER B O 1
ATOM 4261 N N . LEU B 1 273 ? 65.910 23.887 59.727 1.000 19.927 273 LEU B N 1
ATOM 4262 C CA . LEU B 1 273 ? 64.814 24.723 59.229 1.000 20.299 273 LEU B CA 1
ATOM 4263 C C . LEU B 1 273 ? 63.655 24.801 60.222 1.000 20.154 273 LEU B C 1
ATOM 4264 O O . LEU B 1 273 ? 62.658 25.481 59.958 1.000 20.267 273 LEU B O 1
ATOM 4269 N N . VAL B 1 274 ? 63.777 24.137 61.377 1.000 19.094 274 VAL B N 1
ATOM 4270 C CA . VAL B 1 274 ? 62.780 24.232 62.433 1.000 20.263 274 VAL B CA 1
ATOM 4271 C C . VAL B 1 274 ? 63.070 25.505 63.233 1.000 21.888 274 VAL B C 1
ATOM 4272 O O . VAL B 1 274 ? 64.221 25.782 63.592 1.000 23.513 274 VAL B O 1
ATOM 4276 N N . VAL B 1 275 ? 62.043 26.333 63.449 1.000 21.280 275 VAL B N 1
ATOM 4277 C CA . VAL B 1 275 ? 62.206 27.634 64.071 1.000 21.597 275 VAL B CA 1
ATOM 4278 C C . VAL B 1 275 ? 61.322 27.748 65.302 1.000 22.019 275 VAL B C 1
ATOM 4279 O O . VAL B 1 275 ? 60.249 27.141 65.385 1.000 21.394 275 VAL B O 1
ATOM 4283 N N . GLY B 1 276 ? 61.779 28.585 66.235 1.000 22.264 276 GLY B N 1
ATOM 4284 C CA . GLY B 1 276 ? 60.953 29.016 67.336 1.000 23.739 276 GLY B CA 1
ATOM 4285 C C . GLY B 1 276 ? 60.129 30.230 66.939 1.000 23.635 276 GLY B C 1
ATOM 4286 O O . GLY B 1 276 ? 60.471 31.006 66.019 1.000 26.525 276 GLY B O 1
ATOM 4287 N N . LEU B 1 277 ? 58.959 30.337 67.565 1.000 22.766 277 LEU B N 1
ATOM 4288 C CA . LEU B 1 277 ? 58.168 31.542 67.431 1.000 20.058 277 LEU B CA 1
ATOM 4289 C C . LEU B 1 277 ? 58.027 32.161 68.825 1.000 21.900 277 LEU B C 1
ATOM 4290 O O . LEU B 1 277 ? 57.561 31.480 69.733 1.000 23.537 277 LEU B O 1
ATOM 4295 N N . SER B 1 278 ? 58.411 33.428 68.987 1.000 21.373 278 SER B N 1
ATOM 4296 C CA . SER B 1 278 ? 58.231 34.134 70.248 1.000 21.031 278 SER B CA 1
ATOM 4297 C C . SER B 1 278 ? 56.837 34.760 70.330 1.000 22.580 278 SER B C 1
ATOM 4298 O O . SER B 1 278 ? 56.525 35.606 69.508 1.000 21.325 278 SER B O 1
ATOM 4301 N N . GLU B 1 279 ? 56.079 34.423 71.385 1.000 21.560 279 GLU B N 1
ATOM 4302 C CA . GLU B 1 279 ? 54.869 35.175 71.711 1.000 23.178 279 GLU B CA 1
ATOM 4303 C C . GLU B 1 279 ? 55.263 36.535 72.249 1.000 22.837 279 GLU B C 1
ATOM 4304 O O . GLU B 1 279 ? 56.053 36.586 73.203 1.000 22.919 279 GLU B O 1
ATOM 4310 N N . VAL B 1 280 ? 54.753 37.601 71.617 1.000 22.310 280 VAL B N 1
ATOM 4311 C CA . VAL B 1 280 ? 55.027 38.965 72.024 1.000 22.502 280 VAL B CA 1
ATOM 4312 C C . VAL B 1 280 ? 53.697 39.664 72.314 1.000 24.386 280 VAL B C 1
ATOM 4313 O O . VAL B 1 280 ? 52.831 39.744 71.454 1.000 23.830 280 VAL B O 1
ATOM 4317 N N . ARG B 1 281 ? 53.561 40.125 73.554 1.000 26.113 281 ARG B N 1
ATOM 4318 C CA . ARG B 1 281 ? 52.450 40.978 73.949 1.000 31.456 281 ARG B CA 1
ATOM 4319 C C . ARG B 1 281 ? 53.027 42.326 74.334 1.000 29.998 281 ARG B C 1
ATOM 4320 O O . ARG B 1 281 ? 53.489 42.488 75.467 1.000 28.825 281 ARG B O 1
ATOM 4328 N N . ASP B 1 282 ? 53.042 43.257 73.363 1.000 27.584 282 ASP B N 1
ATOM 4329 C CA . ASP B 1 282 ? 53.671 44.562 73.511 1.000 30.433 282 ASP B CA 1
ATOM 4330 C C . ASP B 1 282 ? 52.940 45.473 72.522 1.000 31.555 282 ASP B C 1
ATOM 4331 O O . ASP B 1 282 ? 53.194 45.441 71.315 1.000 31.050 282 ASP B O 1
ATOM 4336 N N . GLU B 1 283 ? 51.997 46.270 73.035 1.000 33.407 283 GLU B N 1
ATOM 4337 C CA . GLU B 1 283 ? 51.052 46.966 72.162 1.000 37.676 283 GLU B CA 1
ATOM 4338 C C . GLU B 1 283 ? 51.787 48.010 71.313 1.000 35.816 283 GLU B C 1
ATOM 4339 O O . GLU B 1 283 ? 51.503 48.166 70.120 1.000 31.229 283 GLU B O 1
ATOM 4345 N N . ALA B 1 284 ? 52.766 48.691 71.922 1.000 36.489 284 ALA B N 1
ATOM 4346 C CA . ALA B 1 284 ? 53.558 49.707 71.230 1.000 34.965 284 ALA B CA 1
ATOM 4347 C C . ALA B 1 284 ? 54.329 49.089 70.061 1.000 33.997 284 ALA B C 1
ATOM 4348 O O . ALA B 1 284 ? 54.435 49.690 68.987 1.000 33.819 284 ALA B O 1
ATOM 4350 N N . GLU B 1 285 ? 54.913 47.912 70.303 1.000 31.434 285 GLU B N 1
ATOM 4351 C CA . GLU B 1 285 ? 55.672 47.222 69.278 1.000 30.889 285 GLU B CA 1
ATOM 4352 C C . GLU B 1 285 ? 54.750 46.719 68.166 1.000 27.457 285 GLU B C 1
ATOM 4353 O O . GLU B 1 285 ? 55.101 46.839 67.016 1.000 28.071 285 GLU B O 1
ATOM 4359 N N . ALA B 1 286 ? 53.609 46.147 68.538 1.000 28.323 286 ALA B N 1
ATOM 4360 C CA . ALA B 1 286 ? 52.644 45.650 67.567 1.000 28.825 286 ALA B CA 1
ATOM 4361 C C . ALA B 1 286 ? 52.248 46.771 66.606 1.000 31.357 286 ALA B C 1
ATOM 4362 O O . ALA B 1 286 ? 52.187 46.569 65.395 1.000 28.732 286 ALA B O 1
ATOM 4364 N N . ARG B 1 287 ? 51.999 47.975 67.147 1.000 33.754 287 ARG B N 1
ATOM 4365 C CA . ARG B 1 287 ? 51.612 49.090 66.298 1.000 33.853 287 ARG B CA 1
ATOM 4366 C C . ARG B 1 287 ? 52.754 49.560 65.417 1.000 30.614 287 ARG B C 1
ATOM 4367 O O . ARG B 1 287 ? 52.532 49.852 64.245 1.000 32.725 287 ARG B O 1
ATOM 4375 N N . LYS B 1 288 ? 53.965 49.603 65.964 1.000 31.993 288 LYS B N 1
ATOM 4376 C CA . LYS B 1 288 ? 55.150 50.015 65.224 1.000 34.285 288 LYS B CA 1
ATOM 4377 C C . LYS B 1 288 ? 55.366 49.094 64.026 1.000 32.271 288 LYS B C 1
ATOM 4378 O O . LYS B 1 288 ? 55.819 49.539 62.971 1.000 35.439 288 LYS B O 1
ATOM 4384 N N . ARG B 1 289 ? 55.098 47.805 64.221 1.000 31.061 289 ARG B N 1
ATOM 4385 C CA . ARG B 1 289 ? 55.363 46.800 63.205 1.000 29.830 289 ARG B CA 1
ATOM 4386 C C . ARG B 1 289 ? 54.254 46.785 62.153 1.000 28.515 289 ARG B C 1
ATOM 4387 O O . ARG B 1 289 ? 54.404 46.133 61.148 1.000 28.026 289 ARG B O 1
ATOM 4395 N N . GLY B 1 290 ? 53.152 47.478 62.411 1.000 27.933 290 GLY B N 1
ATOM 4396 C CA . GLY B 1 290 ? 52.154 47.731 61.393 1.000 28.591 290 GLY B CA 1
ATOM 4397 C C . GLY B 1 290 ? 50.907 46.868 61.534 1.000 28.204 290 GLY B C 1
ATOM 4398 O O . GLY B 1 290 ? 50.067 46.909 60.632 1.000 27.615 290 GLY B O 1
ATOM 4399 N N . PHE B 1 291 ? 50.773 46.113 62.634 1.000 26.698 291 PHE B N 1
ATOM 4400 C CA . PHE B 1 291 ? 49.610 45.264 62.837 1.000 25.935 291 PHE B CA 1
ATOM 4401 C C . PHE B 1 291 ? 48.374 46.136 63.074 1.000 33.791 291 PHE B C 1
ATOM 4402 O O . PHE B 1 291 ? 48.319 46.855 64.070 1.000 33.015 291 PHE B O 1
ATOM 4410 N N . PRO B 1 292 ? 47.348 46.107 62.183 1.000 31.379 292 PRO B N 1
ATOM 4411 C CA . PRO B 1 292 ? 46.195 47.012 62.334 1.000 33.437 292 PRO B CA 1
ATOM 4412 C C . PRO B 1 292 ? 45.427 46.914 63.657 1.000 35.412 292 PRO B C 1
ATOM 4413 O O . PRO B 1 292 ? 45.034 47.945 64.236 1.000 38.756 292 PR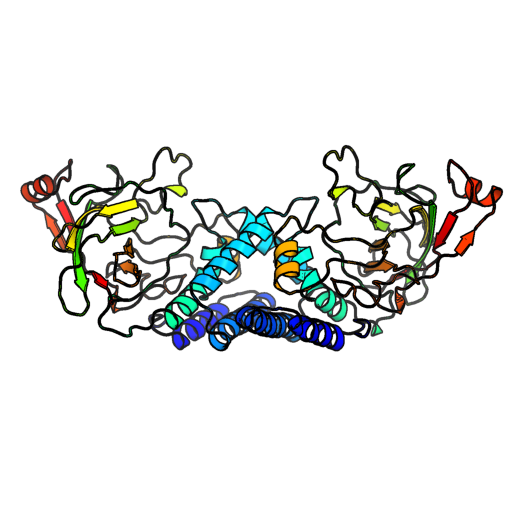O B O 1
ATOM 4417 N N . LYS B 1 293 ? 45.216 45.692 64.168 1.000 35.326 293 LYS B N 1
ATOM 4418 C CA . LYS B 1 293 ? 44.412 45.488 65.372 1.000 37.112 293 LYS B CA 1
ATOM 4419 C C . LYS B 1 293 ? 45.280 45.526 66.629 1.000 41.404 293 LYS B C 1
ATOM 4420 O O . LYS B 1 293 ? 44.767 45.327 67.733 1.000 38.749 293 LYS B O 1
ATOM 4426 N N . GLY B 1 294 ? 46.599 45.701 66.475 1.000 40.456 294 GLY B N 1
ATOM 4427 C CA . GLY B 1 294 ? 47.489 45.581 67.626 1.000 41.849 294 GLY B CA 1
ATOM 4428 C C . GLY B 1 294 ? 47.361 44.189 68.254 1.000 40.254 294 GLY B C 1
ATOM 4429 O O . GLY B 1 294 ? 47.147 43.201 67.533 1.000 37.496 294 GLY B O 1
ATOM 4430 N N . GLY B 1 295 ? 47.471 44.112 69.590 1.000 37.945 295 GLY B N 1
ATOM 4431 C CA . GLY B 1 295 ? 47.383 42.842 70.300 1.000 38.996 295 GLY B CA 1
ATOM 4432 C C . GLY B 1 295 ? 48.659 41.997 70.133 1.000 34.972 295 GLY B C 1
ATOM 4433 O O . GLY B 1 295 ? 49.689 42.501 69.709 1.000 32.904 295 GLY B O 1
ATOM 4434 N N . SER B 1 296 ? 48.576 40.720 70.456 1.000 32.174 296 SER B N 1
ATOM 4435 C CA . SER B 1 296 ? 49.771 39.905 70.483 1.000 30.442 296 SER B CA 1
ATOM 4436 C C . SER B 1 296 ? 50.118 39.416 69.077 1.000 30.136 296 SER B C 1
ATOM 4437 O O . SER B 1 296 ? 49.261 39.305 68.200 1.000 27.511 296 SER B O 1
ATOM 4440 N N . PHE B 1 297 ? 51.386 39.048 68.873 1.000 25.408 297 PHE B N 1
ATOM 4441 C CA . PHE B 1 297 ? 51.808 38.446 67.608 1.000 21.661 297 PHE B CA 1
ATOM 4442 C C . PHE B 1 297 ? 52.941 37.465 67.909 1.000 23.539 297 PHE B C 1
ATOM 4443 O O . PHE B 1 297 ? 53.496 37.489 69.012 1.000 22.951 297 PHE B O 1
ATOM 4451 N N . LYS B 1 298 ? 53.196 36.552 66.968 1.000 21.761 298 LYS B N 1
ATOM 4452 C CA . LYS B 1 298 ? 54.344 35.669 67.051 1.000 22.017 298 LYS B CA 1
ATOM 4453 C C . LYS B 1 298 ? 55.454 36.255 66.189 1.000 22.587 298 LYS B C 1
ATOM 4454 O O . LYS B 1 298 ? 55.218 36.690 65.068 1.000 21.500 298 LYS B O 1
ATOM 4460 N N . LEU B 1 299 ? 56.679 36.229 66.706 1.000 19.396 299 LEU B N 1
ATOM 4461 C CA . LEU B 1 299 ? 57.822 36.758 66.003 1.000 19.608 299 LEU B CA 1
ATOM 4462 C C . LEU B 1 299 ? 58.719 35.594 65.575 1.000 19.082 299 LEU B C 1
ATOM 4463 O O . LEU B 1 299 ? 59.133 34.778 66.405 1.000 19.370 299 LEU B O 1
ATOM 4468 N N . LEU B 1 300 ? 59.032 35.577 64.272 1.000 18.408 300 LEU B N 1
ATOM 4469 C CA . LEU B 1 300 ? 59.932 34.620 63.648 1.000 19.035 300 LEU B CA 1
ATOM 4470 C C . LEU B 1 300 ? 61.131 35.434 63.166 1.000 19.168 300 LEU B C 1
ATOM 4471 O O . LEU B 1 300 ? 61.009 36.209 62.214 1.000 20.786 300 LEU B O 1
ATOM 4476 N N . HIS B 1 301 ? 62.256 35.282 63.842 1.000 20.195 301 HIS B N 1
ATOM 4477 C CA . HIS B 1 301 ? 63.482 35.980 63.489 1.000 21.057 301 HIS B CA 1
ATOM 4478 C C . HIS B 1 301 ? 64.493 34.945 63.038 1.000 22.145 301 HIS B C 1
ATOM 4479 O O . HIS B 1 301 ? 64.864 34.058 63.844 1.000 24.444 301 HIS B O 1
ATOM 4486 N N . ARG B 1 302 ? 64.900 35.012 61.756 1.000 20.681 302 ARG B N 1
ATOM 4487 C CA A ARG B 1 302 ? 65.873 34.047 61.248 0.500 21.964 302 ARG B CA 1
ATOM 4488 C CA B ARG B 1 302 ? 65.880 34.061 61.257 0.500 21.893 302 ARG B CA 1
ATOM 4489 C C . ARG B 1 302 ? 66.560 34.642 60.019 1.000 20.623 302 ARG B C 1
ATOM 4490 O O . ARG B 1 302 ? 65.891 35.052 59.067 1.000 20.701 302 ARG B O 1
ATOM 4505 N N . ASP B 1 303 ? 67.894 34.642 60.030 1.000 22.288 303 ASP B N 1
ATOM 4506 C CA . ASP B 1 303 ? 68.638 35.118 58.868 1.000 21.117 303 ASP B CA 1
ATOM 4507 C C . ASP B 1 303 ? 68.616 34.108 57.733 1.000 21.853 303 ASP B C 1
ATOM 4508 O O . ASP B 1 303 ? 68.445 32.898 57.918 1.000 20.449 303 ASP B O 1
ATOM 4513 N N . ILE B 1 304 ? 68.831 34.615 56.511 1.000 21.077 304 ILE B N 1
ATOM 4514 C CA . ILE B 1 304 ? 68.940 33.764 55.338 1.000 20.783 304 ILE B CA 1
ATOM 4515 C C . ILE B 1 304 ? 70.396 33.824 54.864 1.000 19.544 304 ILE B C 1
ATOM 4516 O O . ILE B 1 304 ? 70.889 34.915 54.629 1.000 22.267 304 ILE B O 1
ATOM 4521 N N . ILE B 1 305 ? 71.026 32.650 54.705 1.000 21.175 305 ILE B N 1
ATOM 4522 C CA . ILE B 1 305 ? 72.432 32.585 54.321 1.000 21.364 305 ILE B CA 1
ATOM 4523 C C . ILE B 1 305 ? 72.520 32.009 52.920 1.000 19.557 305 ILE B C 1
ATOM 4524 O O . ILE B 1 305 ? 72.100 30.897 52.646 1.000 22.111 305 ILE B O 1
ATOM 4529 N N . LEU B 1 306 ? 73.015 32.834 51.969 1.000 21.261 306 LEU B N 1
ATOM 4530 C CA . LEU B 1 306 ? 73.071 32.452 50.571 1.000 22.858 306 LEU B CA 1
ATOM 4531 C C . LEU B 1 306 ? 74.515 32.105 50.162 1.000 21.396 306 LEU B C 1
ATOM 4532 O O . LEU B 1 306 ? 75.457 32.677 50.686 1.000 24.625 306 LEU B O 1
ATOM 4537 N N . VAL B 1 307 ? 74.607 31.197 49.184 1.000 25.889 307 VAL B N 1
ATOM 4538 C CA . VAL B 1 307 ? 75.876 30.732 48.633 1.000 25.036 307 VAL B CA 1
ATOM 4539 C C . VAL B 1 307 ? 76.221 31.543 47.382 1.000 27.413 307 VAL B C 1
ATOM 4540 O O . VAL B 1 307 ? 75.426 31.561 46.452 1.000 28.756 307 VAL B O 1
ATOM 4544 N N . PRO B 1 308 ? 77.405 32.187 47.315 1.000 28.898 308 PRO B N 1
ATOM 4545 C CA . PRO B 1 308 ? 77.840 32.886 46.094 1.000 30.678 308 PRO B CA 1
ATOM 4546 C C . PRO B 1 308 ? 77.813 31.955 44.885 1.000 33.771 308 PRO B C 1
ATOM 4547 O O . PRO B 1 308 ? 77.999 30.752 45.027 1.000 34.078 308 PRO B O 1
ATOM 4551 N N . GLU B 1 309 ? 77.488 32.506 43.708 1.000 38.338 309 GLU B N 1
ATOM 4552 C CA . GLU B 1 309 ? 77.648 31.815 42.429 1.000 46.878 309 GLU B CA 1
ATOM 4553 C C . GLU B 1 309 ? 79.051 31.227 42.256 1.000 43.969 309 GLU B C 1
ATOM 4554 O O . GLU B 1 309 ? 79.978 31.998 42.527 1.000 44.259 309 GLU B O 1
#

Organism: Trametes pubescens (NCBI:txid154538)

Solvent-accessible surface area: 24669 Å² total; per-residue (Å²): 251,41,83,46,9,55,47,15,94,41,0,26,58,8,1,56,119,38,8,86,88,1,100,69,101,80,103,74,76,28,12,104,15,64,0,42,14,56,3,74,30,4,107,96,2,62,14,52,62,116,27,23,80,82,64,15,152,49,43,15,28,0,0,93,63,7,74,128,38,28,34,0,5,17,2,19,11,1,0,12,0,16,10,4,0,5,14,20,48,29,43,64,99,93,117,66,18,27,32,9,3,7,42,2,19,4,58,12,118,71,18,53,99,23,136,49,24,54,29,6,9,45,56,115,44,28,101,34,0,18,0,20,1,109,0,14,7,55,110,45,73,61,0,67,109,1,14,0,10,1,3,0,0,3,22,103,12,89,4,10,31,58,79,112,109,58,139,143,30,27,2,5,1,70,0,74,13,48,160,80,0,67,0,0,0,39,2,3,24,2,51,34,6,58,5,10,48,97,6,12,0,5,94,35,4,142,47,8,37,24,49,50,27,11,0,18,2,0,5,1,6,0,63,10,98,54,43,100,101,16,31,2,0,4,0,3,114,79,23,148,62,14,101,21,10,4,3,8,1,0,12,155,57,1,32,4,41,46,68,94,41,178,67,97,77,44,0,113,171,58,34,2,61,121,4,36,28,4,60,36,0,105,72,36,0,41,2,31,67,160,143,35,87,47,10,70,48,14,95,41,2,25,60,7,0,53,124,17,1,89,71,1,98,69,99,84,103,74,85,27,15,116,27,62,0,45,16,57,3,75,31,4,104,98,3,60,14,51,55,117,27,24,83,84,64,15,152,51,44,15,29,0,0,94,62,8,73,119,55,30,36,0,5,15,2,18,12,1,0,11,0,15,5,2,0,4,30,16,46,43,10,43,77,130,96,48,15,17,24,12,0,1,37,3,18,5,62,3,133,60,20,54,103,30,126,60,23,43,31,6,8,46,64,139,45,33,109,36,0,18,0,36,7,70,0,34,3,55,110,45,79,49,1,63,110,1,21,0,4,1,2,0,1,4,29,145,3,96,4,2,15,53,60,113,108,49,140,121,29,12,1,4,0,64,0,80,12,57,170,64,0,83,6,6,0,36,2,4,26,3,50,34,6,48,6,20,45,98,7,16,0,5,92,35,4,137,46,9,37,25,68,54,30,11,0,18,3,0,4,2,5,0,58,11,98,33,39,62,99,2,27,1,0,5,0,4,115,79,20,138,64,8,88,51,10,4,2,7,1,0,9,153,55,0,34,4,40,41,63,108,28,209,60,92,81,45,0,126,170,36,31,3,65,148,3,33,52,4,64,31,1,110,77,51,1,46,0,20,60,164

Foldseek 3Di:
DADDCPDLVSVLVVQLVCLVVPPDPVVSVVSNVVSVVVSCVCVVVVQDPVNVVVVVVLVVQQVVVDDLFFRSVLVVCQLVQNQVVVQCVPFPPPAVFDHAFGQHTGDHPQAAEEEALEALADPPFAFKEKEKEFEAASVGAGAAFKKKWKAAHTNVQDALVVDPDPPGHHRIHIYHAHRRRIHMYMGHFHAWHFDDLPTSVVVVCVVVVHGRIAATKMWIWMDGPQFDTGTAIAGEPDTPCLVPGSRPGHDPSRHFYWAKDQDQVVCVVSPNVVGGIYIYTYDYGYTYGD/DADDPPDLVRVLVVQLVVLVVDPDPVVSVVSNVVSVVVSCVCVVVVQDPVNVVVVVVLVVQQVVVDDLAFRSVLVLCQLVQNQVVVQCVPAPCVLPFPGAFRQHTGDHPAAAEAEALEAQADPPQAFKEKEKEFEAASVGQGAAFKKKWKAAHTRVQHALSPDPDNVDHGRIHIYHAHRRRIHMYMGHFHAKHFDDLPGSVVVVCVVVVHGRIAAGKMWIWMDGPQFDIGTAIAGEPDTPCLVPGSRPGHDPSRYWYWDWDADQVVQVVSPPPVRGIYTYTYDYGYTYGD

Nearest PDB structures (foldseek):
  8r2w-assembly1_B  TM=9.957E-01  e=1.218E-62  Trametes versicolor
  8r2v-assembly1_B  TM=8.933E-01  e=8.872E-51  Gelatoporia subvermispora
  3n9t-assembly1_A-2  TM=8.277E-01  e=1.081E-34  Pseudomonas putida
  2xsu-assembly1_A-2  TM=8.599E-01  e=1.729E-26  Acinetobacter radioresistens
  2xsv-assembly1_A-2  TM=8.672E-01  e=5.273E-26  Acinetobacter radioresistens